Protein 2QZJ (pdb70)

Nearest PDB structures (foldseek):
  2qzj-assembly5_E  TM=1.001E+00  e=8.339E-21  Clostridioides difficile 630
  8fk2-assembly1_B  TM=9.672E-01  e=7.500E-11  Streptococcus mutans UA159
  3a0u-assembly1_A  TM=8.988E-01  e=3.858E-09  Thermotoga maritima
  5x5j-assembly1_A  TM=8.945E-01  e=8.484E-09  Acinetobacter baumannii
  1ys6-assembly1_A  TM=8.901E-01  e=2.272E-08  Mycobacterium tuberculosis

Solvent-accessible surface area: 31582 Å² total

Radius of gyration: 32.22 Å; Cα contacts (8 Å, |Δi|>4): 1248; chains: 6; bounding box: 90×72×78 Å

InterPro domains:
  IPR001789 Signal transduction response regulator, receiver domain [PF00072] (5-113)
  IPR001789 Signal transduction response regulator, receiver domain [PS50110] (4-117)
  IPR001789 Signal transduction response regulator, receiver domain [SM00448] (3-113)
  IPR001867 OmpR/PhoB-type DNA-binding domain [PF00486] (150-223)
  IPR001867 OmpR/PhoB-type DNA-binding domain [PS51755] (126-225)
  IPR001867 OmpR/PhoB-type DNA-binding domain [SM00862] (147-223)
  IPR001867 OmpR/PhoB-type DNA-binding domain [cd00383] (150-223)
  IPR011006 CheY-like superfamily [SSF52172] (3-160)
  IPR016032 Signal transduction response regulator, C-terminal effector [SSF46894] (136-224)
  IPR036388 Winged helix-like DNA-binding domain superfamily [G3DSA:1.10.10.10] (133-226)
  IPR039420 Transcriptional regulatory protein WalR-like [PTHR48111] (4-221)

Sequence (714 aa):
QTKILIIDGDKDNCQKLKGFLEEKGISIDLAYNCEEAIGKIFSNKYDLIFLEIILSDGDGWTLCKKIRNVTTCPIVYTYINEDQSILNALNSGGDDYLIKPLNLEILYAKVKAILRRNSQTKILIIDGDKDNCQKLKGFLEEKGISIDLAYNCEEAIGKIFSNKYDLIFLEIILSDGDGWTLCKKIRNVTTCPIVYTYINEDQSILNALNSGGDDYLIKPLNLEILYAKVKAILRRNSQTKILIIDGDKDNCQKLKGFLEEKGISIDLAYNCEEAIGKIFSNKYDLIFLEIILSDGDGWTLCKKIRNVTTCPIVYTYINEDQSILNALNSGGDDYLIKPLNLEILYAKVKAILRRNSQTKILIIDGDKDNCQKLKGFLEEKGISIDLAYNCEEAIGKIFSNKYDLIFLEIILSDGDGWTLCKKIRNVTTCPIVYTYINEDQSILNALNSGGDDYLIKPLNLEILYAKVKAILRRNSQTKILIIDGDKDNCQKLKGFLEEKGISIDLAYNCEEAIGKIFSNKYDLIFLEIILSDGDGWTLCKKIRNVTTCPIVYTYINEDQSILNALNSGGDDYLIKPLNLEILYAKVKAILRRNSQTKILIIDGDKDNCQKLKGFLEEKGISIDLAYNCEEAIGKIFSNKYDLIFLEIILSDGDGWTLCKKIRNVTTCPIVYTYINEDQSILNALNSGGDDYLIKPLNLEILYAKVKAILRRNS

Structure (mmCIF, N/CA/C/O backbone):
data_2QZJ
#
_entry.id   2QZJ
#
_cell.length_a   75.044
_cell.length_b   75.044
_cell.length_c   314.252
_cell.angle_alpha   90.00
_cell.angle_beta   90.00
_cell.angle_gamma   90.00
#
_symmetry.space_group_name_H-M   'P 41 21 2'
#
loop_
_entity.id
_entity.type
_entity.pdbx_description
1 polymer 'Two-component response regulator'
2 water water
#
loop_
_atom_site.group_PDB
_atom_site.id
_atom_site.type_symbol
_atom_site.label_atom_id
_atom_site.label_alt_id
_atom_site.label_comp_id
_atom_site.label_asym_id
_atom_site.label_entity_id
_atom_site.label_seq_id
_atom_site.pdbx_PDB_ins_code
_atom_site.Cartn_x
_atom_site.Cartn_y
_atom_site.Cartn_z
_atom_site.occupancy
_atom_site.B_iso_or_equiv
_atom_site.auth_seq_id
_atom_site.auth_comp_id
_atom_site.auth_asym_id
_atom_site.auth_atom_id
_atom_site.pdbx_PDB_model_num
ATOM 1 N N . GLN A 1 4 ? 29.070 32.141 62.723 1.00 26.18 4 GLN A N 1
ATOM 2 C CA . GLN A 1 4 ? 28.012 33.197 62.682 1.00 27.07 4 GLN A CA 1
ATOM 3 C C . GLN A 1 4 ? 26.622 32.587 62.712 1.00 27.06 4 GLN A C 1
ATOM 4 O O . GLN A 1 4 ? 26.321 31.676 61.939 1.00 27.25 4 GLN A O 1
ATOM 10 N N . THR A 1 5 ? 25.777 33.094 63.606 1.00 25.77 5 THR A N 1
ATOM 11 C CA . THR A 1 5 ? 24.415 32.600 63.725 1.00 24.41 5 THR A CA 1
ATOM 12 C C . THR A 1 5 ? 23.668 32.779 62.408 1.00 23.69 5 THR A C 1
ATOM 13 O O . THR A 1 5 ? 23.833 33.784 61.712 1.00 19.89 5 THR A O 1
ATOM 17 N N . LYS A 1 6 ? 22.858 31.784 62.063 1.00 23.82 6 LYS A N 1
ATOM 18 C CA . LYS A 1 6 ? 22.089 31.829 60.830 1.00 25.09 6 LYS A CA 1
ATOM 19 C C . LYS A 1 6 ? 20.625 31.543 61.142 1.00 24.47 6 LYS A C 1
ATOM 20 O O . LYS A 1 6 ? 20.296 30.511 61.715 1.00 25.49 6 LYS A O 1
ATOM 26 N N . ILE A 1 7 ? 19.743 32.465 60.780 1.00 23.54 7 ILE A N 1
ATOM 27 C CA . ILE A 1 7 ? 18.319 32.287 61.049 1.00 20.73 7 ILE A CA 1
ATOM 28 C C . ILE A 1 7 ? 17.493 32.354 59.773 1.00 18.59 7 ILE A C 1
ATOM 29 O O . ILE A 1 7 ? 17.800 33.123 58.873 1.00 17.75 7 ILE A O 1
ATOM 34 N N . LEU A 1 8 ? 16.455 31.530 59.695 1.00 16.54 8 LEU A N 1
ATOM 35 C CA . LEU A 1 8 ? 15.569 31.528 58.536 1.00 15.83 8 LEU A CA 1
ATOM 36 C C . LEU A 1 8 ? 14.219 32.097 58.956 1.00 15.03 8 LEU A C 1
ATOM 37 O O . LEU A 1 8 ? 13.698 31.747 60.015 1.00 13.15 8 LEU A O 1
ATOM 42 N N . ILE A 1 9 ? 13.660 32.974 58.127 1.00 14.28 9 ILE A N 1
ATOM 43 C CA . ILE A 1 9 ? 12.349 33.564 58.400 1.00 13.90 9 ILE A CA 1
ATOM 44 C C . ILE A 1 9 ? 11.349 33.159 57.314 1.00 14.15 9 ILE A C 1
ATOM 45 O O . ILE A 1 9 ? 11.537 33.456 56.140 1.00 12.56 9 ILE A O 1
ATOM 50 N N . ILE A 1 10 ? 10.290 32.467 57.711 1.00 15.22 10 ILE A N 1
ATOM 51 C CA . ILE A 1 10 ? 9.286 32.009 56.759 1.00 17.73 10 ILE A CA 1
ATOM 52 C C . ILE A 1 10 ? 7.990 32.800 56.925 1.00 18.08 10 ILE A C 1
ATOM 53 O O . ILE A 1 10 ? 7.216 32.545 57.836 1.00 16.12 10 ILE A O 1
ATOM 58 N N . ASP A 1 11 ? 7.762 33.752 56.026 1.00 19.92 11 ASP A N 1
ATOM 59 C CA . ASP A 1 11 ? 6.573 34.590 56.077 1.00 22.71 11 ASP A CA 1
ATOM 60 C C . ASP A 1 11 ? 6.237 35.103 54.686 1.00 24.44 11 ASP A C 1
ATOM 61 O O . ASP A 1 11 ? 7.127 35.379 53.885 1.00 25.49 11 ASP A O 1
ATOM 66 N N . GLY A 1 12 ? 4.946 35.228 54.405 1.00 25.78 12 GLY A N 1
ATOM 67 C CA . GLY A 1 12 ? 4.515 35.738 53.120 1.00 25.57 12 GLY A CA 1
ATOM 68 C C . GLY A 1 12 ? 4.575 37.249 53.180 1.00 26.84 12 GLY A C 1
ATOM 69 O O . GLY A 1 12 ? 4.776 37.910 52.161 1.00 27.95 12 GLY A O 1
ATOM 70 N N . ASP A 1 13 ? 4.398 37.798 54.379 1.00 27.51 13 ASP A N 1
ATOM 71 C CA . ASP A 1 13 ? 4.461 39.236 54.556 1.00 27.88 13 ASP A CA 1
ATOM 72 C C . ASP A 1 13 ? 5.912 39.635 54.369 1.00 28.75 13 ASP A C 1
ATOM 73 O O . ASP A 1 13 ? 6.750 39.384 55.240 1.00 28.62 13 ASP A O 1
ATOM 78 N N . LYS A 1 14 ? 6.207 40.257 53.231 1.00 28.79 14 LYS A N 1
ATOM 79 C CA . LYS A 1 14 ? 7.570 40.674 52.923 1.00 27.51 14 LYS A CA 1
ATOM 80 C C . LYS A 1 14 ? 7.992 41.899 53.722 1.00 27.06 14 LYS A C 1
ATOM 81 O O . LYS A 1 14 ? 9.179 42.130 53.916 1.00 24.93 14 LYS A O 1
ATOM 87 N N . ASP A 1 15 ? 7.026 42.684 54.189 1.00 28.67 15 ASP A N 1
ATOM 88 C CA . ASP A 1 15 ? 7.367 43.846 54.995 1.00 30.88 15 ASP A CA 1
ATOM 89 C C . ASP A 1 15 ? 7.942 43.343 56.310 1.00 30.69 15 ASP A C 1
ATOM 90 O O . ASP A 1 15 ? 8.950 43.860 56.793 1.00 30.69 15 ASP A O 1
ATOM 95 N N . ASN A 1 16 ? 7.298 42.326 56.879 1.00 29.87 16 ASN A N 1
ATOM 96 C CA . ASN A 1 16 ? 7.748 41.731 58.134 1.00 29.15 16 ASN A CA 1
ATOM 97 C C . ASN A 1 16 ? 9.126 41.114 57.887 1.00 28.27 16 ASN A C 1
ATOM 98 O O . ASN A 1 16 ? 10.084 41.390 58.606 1.00 26.77 16 ASN A O 1
ATOM 103 N N . CYS A 1 17 ? 9.218 40.283 56.855 1.00 27.86 17 CYS A N 1
ATOM 104 C CA . CYS A 1 17 ? 10.482 39.651 56.492 1.00 27.60 17 CYS A CA 1
ATOM 105 C C . CYS A 1 17 ? 11.596 40.683 56.398 1.00 27.23 17 CYS A C 1
ATOM 106 O O . CYS A 1 17 ? 12.714 40.448 56.844 1.00 24.90 17 CYS A O 1
ATOM 109 N N . GLN A 1 18 ? 11.273 41.828 55.810 1.00 28.65 18 GLN A N 1
ATOM 110 C CA . GLN A 1 18 ? 12.245 42.891 55.634 1.00 30.30 18 GLN A CA 1
ATOM 111 C C . GLN A 1 18 ? 12.642 43.585 56.936 1.00 31.37 18 GLN A C 1
ATOM 112 O O . GLN A 1 18 ? 13.836 43.764 57.207 1.00 30.35 18 GLN A O 1
ATOM 118 N N . LYS A 1 19 ? 11.662 43.976 57.747 1.00 31.27 19 LYS A N 1
ATOM 119 C CA . LYS A 1 19 ? 12.009 44.621 58.995 1.00 31.85 19 LYS A CA 1
ATOM 120 C C . LYS A 1 19 ? 12.758 43.602 59.849 1.00 32.29 19 LYS A C 1
ATOM 121 O O . LYS A 1 19 ? 13.843 43.884 60.369 1.00 33.58 19 LYS A O 1
ATOM 127 N N . LEU A 1 20 ? 12.195 42.402 59.956 1.00 31.14 20 LEU A N 1
ATOM 128 C CA . LEU A 1 20 ? 12.797 41.343 60.756 1.00 29.42 20 LEU A CA 1
ATOM 129 C C . LEU A 1 20 ? 14.235 41.046 60.350 1.00 28.48 20 LEU A C 1
ATOM 130 O O . LEU A 1 20 ? 15.106 40.889 61.197 1.00 27.82 20 LEU A O 1
ATOM 135 N N . LYS A 1 21 ? 14.474 40.962 59.049 1.00 28.52 21 LYS A N 1
ATOM 136 C CA . LYS A 1 21 ? 15.803 40.680 58.531 1.00 28.83 21 LYS A CA 1
ATOM 137 C C . LYS A 1 21 ? 16.768 41.795 58.924 1.00 30.28 21 LYS A C 1
ATOM 138 O O . LYS A 1 21 ? 17.776 41.547 59.594 1.00 31.31 21 LYS A O 1
ATOM 144 N N . GLY A 1 22 ? 16.444 43.023 58.520 1.00 29.58 22 GLY A N 1
ATOM 145 C CA . GLY A 1 22 ? 17.289 44.165 58.826 1.00 27.79 22 GLY A CA 1
ATOM 146 C C . GLY A 1 22 ? 17.656 44.303 60.292 1.00 27.46 22 GLY A C 1
ATOM 147 O O . GLY A 1 22 ? 18.815 44.571 60.629 1.00 27.51 22 GLY A O 1
ATOM 148 N N . PHE A 1 23 ? 16.674 44.121 61.168 1.00 25.42 23 PHE A N 1
ATOM 149 C CA . PHE A 1 23 ? 16.906 44.230 62.603 1.00 24.17 23 PHE A CA 1
ATOM 150 C C . PHE A 1 23 ? 17.866 43.180 63.178 1.00 24.20 23 PHE A C 1
ATOM 151 O O . PHE A 1 23 ? 18.766 43.519 63.948 1.00 22.58 23 PHE A O 1
ATOM 159 N N . LEU A 1 24 ? 17.670 41.910 62.819 1.00 24.61 24 LEU A N 1
ATOM 160 C CA . LEU A 1 24 ? 18.537 40.834 63.313 1.00 23.50 24 LEU A CA 1
ATOM 161 C C . LEU A 1 24 ? 19.876 40.885 62.584 1.00 23.60 24 LEU A C 1
ATOM 162 O O . LEU A 1 24 ? 20.903 40.417 63.093 1.00 19.87 24 LEU A O 1
ATOM 167 N N . GLU A 1 25 ? 19.855 41.456 61.383 1.00 24.21 25 GLU A N 1
ATOM 168 C CA . GLU A 1 25 ? 21.069 41.584 60.595 1.00 27.19 25 GLU A CA 1
ATOM 169 C C . GLU A 1 25 ? 21.956 42.579 61.349 1.00 27.34 25 GLU A C 1
ATOM 170 O O . GLU A 1 25 ? 23.182 42.475 61.342 1.00 27.05 25 GLU A O 1
ATOM 176 N N . GLU A 1 26 ? 21.315 43.527 62.025 1.00 27.03 26 GLU A N 1
ATOM 177 C CA . GLU A 1 26 ? 22.025 44.529 62.802 1.00 27.20 26 GLU A CA 1
ATOM 178 C C . GLU A 1 26 ? 22.577 43.937 64.101 1.00 25.69 26 GLU A C 1
ATOM 179 O O . GLU A 1 26 ? 23.413 44.543 64.751 1.00 25.28 26 GLU A O 1
ATOM 185 N N . LYS A 1 27 ? 22.114 42.755 64.484 1.00 25.15 27 LYS A N 1
ATOM 186 C CA . LYS A 1 27 ? 22.607 42.132 65.709 1.00 24.43 27 LYS A CA 1
ATOM 187 C C . LYS A 1 27 ? 23.725 41.123 65.395 1.00 23.20 27 LYS A C 1
ATOM 188 O O . LYS A 1 27 ? 24.184 40.391 66.271 1.00 20.90 27 LYS A O 1
ATOM 194 N N . GLY A 1 28 ? 24.151 41.085 64.136 1.00 22.37 28 GLY A N 1
ATOM 195 C CA . GLY A 1 28 ? 25.232 40.197 63.749 1.00 22.58 28 GLY A CA 1
ATOM 196 C C . GLY A 1 28 ? 24.817 38.873 63.149 1.00 23.37 28 GLY A C 1
ATOM 197 O O . GLY A 1 28 ? 25.668 38.055 62.775 1.00 22.65 28 GLY A O 1
ATOM 198 N N . ILE A 1 29 ? 23.507 38.673 63.048 1.00 22.66 29 ILE A N 1
ATOM 199 C CA . ILE A 1 29 ? 22.940 37.450 62.509 1.00 20.00 29 ILE A CA 1
ATOM 200 C C . ILE A 1 29 ? 22.736 37.489 60.996 1.00 21.18 29 ILE A C 1
ATOM 201 O O . ILE A 1 29 ? 22.226 38.469 60.456 1.00 20.07 29 ILE A O 1
ATOM 206 N N . SER A 1 30 ? 23.137 36.406 60.326 1.00 22.33 30 SER A N 1
ATOM 207 C CA . SER A 1 30 ? 22.975 36.245 58.879 1.00 21.65 30 SER A CA 1
ATOM 208 C C . SER A 1 30 ? 21.551 35.718 58.688 1.00 21.52 30 SER A C 1
ATOM 209 O O . SER A 1 30 ? 21.175 34.707 59.284 1.00 19.94 30 SER A O 1
ATOM 212 N N . ILE A 1 31 ? 20.761 36.387 57.856 1.00 21.82 31 ILE A N 1
ATOM 213 C CA . ILE A 1 31 ? 19.361 36.000 57.673 1.00 23.02 31 ILE A CA 1
ATOM 214 C C . ILE A 1 31 ? 18.905 35.577 56.285 1.00 24.20 31 ILE A C 1
ATOM 215 O O . ILE A 1 31 ? 19.107 36.306 55.321 1.00 24.86 31 ILE A O 1
ATOM 220 N N . ASP A 1 32 ? 18.255 34.419 56.199 1.00 24.86 32 ASP A N 1
ATOM 221 C CA . ASP A 1 32 ? 17.708 33.913 54.936 1.00 25.91 32 ASP A CA 1
ATOM 222 C C . ASP A 1 32 ? 16.196 34.107 54.988 1.00 25.55 32 ASP A C 1
ATOM 223 O O . ASP A 1 32 ? 15.606 34.080 56.065 1.00 24.69 32 ASP A O 1
ATOM 228 N N . LEU A 1 33 ? 15.568 34.299 53.831 1.00 26.48 33 LEU A N 1
ATOM 229 C CA . LEU A 1 33 ? 14.114 34.479 53.772 1.00 26.92 33 LEU A CA 1
ATOM 230 C C . LEU A 1 33 ? 13.428 33.356 52.995 1.00 26.35 33 LEU A C 1
ATOM 231 O O . LEU A 1 33 ? 14.084 32.504 52.403 1.00 28.45 33 LEU A O 1
ATOM 236 N N . ALA A 1 34 ? 12.102 33.364 53.019 1.00 24.47 34 ALA A N 1
ATOM 237 C CA . ALA A 1 34 ? 11.284 32.363 52.346 1.00 23.83 34 ALA A CA 1
ATOM 238 C C . ALA A 1 34 ? 9.846 32.863 52.459 1.00 24.58 34 ALA A C 1
ATOM 239 O O . ALA A 1 34 ? 9.363 33.169 53.549 1.00 25.65 34 ALA A O 1
ATOM 241 N N . TYR A 1 35 ? 9.161 32.948 51.330 1.00 24.33 35 TYR A N 1
ATOM 242 C CA . TYR A 1 35 ? 7.805 33.468 51.304 1.00 24.09 35 TYR A CA 1
ATOM 243 C C . TYR A 1 35 ? 6.707 32.416 51.375 1.00 22.87 35 TYR A C 1
ATOM 244 O O . TYR A 1 35 ? 5.516 32.745 51.460 1.00 20.23 35 TYR A O 1
ATOM 253 N N . ASN A 1 36 ? 7.111 31.151 51.372 1.00 21.62 36 ASN A N 1
ATOM 254 C CA . ASN A 1 36 ? 6.157 30.056 51.413 1.00 21.64 36 ASN A CA 1
ATOM 255 C C . ASN A 1 36 ? 6.849 28.739 51.729 1.00 23.05 36 ASN A C 1
ATOM 256 O O . ASN A 1 36 ? 8.081 28.630 51.663 1.00 20.93 36 ASN A O 1
ATOM 261 N N . CYS A 1 37 ? 6.042 27.738 52.062 1.00 23.05 37 CYS A N 1
ATOM 262 C CA . CYS A 1 37 ? 6.554 26.420 52.391 1.00 24.41 37 CYS A CA 1
ATOM 263 C C . CYS A 1 37 ? 7.588 25.944 51.392 1.00 26.33 37 CYS A C 1
ATOM 264 O O . CYS A 1 37 ? 8.730 25.672 51.751 1.00 25.85 37 CYS A O 1
ATOM 267 N N . GLU A 1 38 ? 7.168 25.833 50.136 1.00 28.28 38 GLU A N 1
ATOM 268 C CA . GLU A 1 38 ? 8.045 25.370 49.074 1.00 29.89 38 GLU A CA 1
ATOM 269 C C . GLU A 1 38 ? 9.408 26.045 49.127 1.00 29.46 38 GLU A C 1
ATOM 270 O O . GLU A 1 38 ? 10.435 25.367 49.141 1.00 28.77 38 GLU A O 1
ATOM 276 N N . GLU A 1 39 ? 9.411 27.377 49.149 1.00 29.25 39 GLU A N 1
ATOM 277 C CA . GLU A 1 39 ? 10.648 28.152 49.222 1.00 29.13 39 GLU A CA 1
ATOM 278 C C . GLU A 1 39 ? 11.405 27.819 50.497 1.00 28.55 39 GLU A C 1
ATOM 279 O O . GLU A 1 39 ? 12.634 27.831 50.526 1.00 28.99 39 GLU A O 1
ATOM 285 N N . ALA A 1 40 ? 10.651 27.532 51.552 1.00 27.33 40 ALA A N 1
ATOM 286 C CA . ALA A 1 40 ? 11.216 27.206 52.848 1.00 24.79 40 ALA A CA 1
ATOM 287 C C . ALA A 1 40 ? 11.945 25.872 52.842 1.00 23.58 40 ALA A C 1
ATOM 288 O O . ALA A 1 40 ? 13.072 25.785 53.323 1.00 24.60 40 ALA A O 1
ATOM 290 N N . ILE A 1 41 ? 11.305 24.837 52.303 1.00 22.58 41 ILE A N 1
ATOM 291 C CA . ILE A 1 41 ? 11.909 23.503 52.251 1.00 22.88 41 ILE A CA 1
ATOM 292 C C . ILE A 1 41 ? 13.231 23.538 51.498 1.00 22.69 41 ILE A C 1
ATOM 293 O O . ILE A 1 41 ? 14.153 22.780 51.807 1.00 21.25 41 ILE A O 1
ATOM 298 N N . GLY A 1 42 ? 13.311 24.409 50.495 1.00 21.35 42 GLY A N 1
ATOM 299 C CA . GLY A 1 42 ? 14.532 24.519 49.731 1.00 19.35 42 GLY A CA 1
ATOM 300 C C . GLY A 1 42 ? 15.649 24.996 50.634 1.00 19.52 42 GLY A C 1
ATOM 301 O O . GLY A 1 42 ? 16.708 24.383 50.701 1.00 18.75 42 GLY A O 1
ATOM 302 N N . LYS A 1 43 ? 15.395 26.098 51.329 1.00 19.30 43 LYS A N 1
ATOM 303 C CA . LYS A 1 43 ? 16.354 26.694 52.242 1.00 20.84 43 LYS A CA 1
ATOM 304 C C . LYS A 1 43 ? 16.786 25.696 53.307 1.00 22.25 43 LYS A C 1
ATOM 305 O O . LYS A 1 43 ? 17.951 25.667 53.721 1.00 19.49 43 LYS A O 1
ATOM 311 N N . ILE A 1 44 ? 15.819 24.893 53.748 1.00 23.42 44 ILE A N 1
ATOM 312 C CA . ILE A 1 44 ? 16.023 23.875 54.773 1.00 24.64 44 ILE A CA 1
ATOM 313 C C . ILE A 1 44 ? 16.918 22.734 54.271 1.00 24.97 44 ILE A C 1
ATOM 314 O O . ILE A 1 44 ? 17.767 22.226 54.996 1.00 22.84 44 ILE A O 1
ATOM 319 N N . PHE A 1 45 ? 16.719 22.340 53.022 1.00 26.57 45 PHE A N 1
ATOM 320 C CA . PHE A 1 45 ? 17.514 21.291 52.407 1.00 28.56 45 PHE A CA 1
ATOM 321 C C . PHE A 1 45 ? 18.924 21.802 52.131 1.00 29.98 45 PHE A C 1
ATOM 322 O O . PHE A 1 45 ? 19.891 21.034 52.126 1.00 30.55 45 PHE A O 1
ATOM 330 N N . SER A 1 46 ? 19.028 23.107 51.910 1.00 30.63 46 SER A N 1
ATOM 331 C CA . SER A 1 46 ? 20.289 23.746 51.561 1.00 31.49 46 SER A CA 1
ATOM 332 C C . SER A 1 46 ? 21.127 24.366 52.670 1.00 31.35 46 SER A C 1
ATOM 333 O O . SER A 1 46 ? 22.302 24.636 52.454 1.00 32.15 46 SER A O 1
ATOM 336 N N . ASN A 1 47 ? 20.551 24.609 53.843 1.00 30.96 47 ASN A N 1
ATOM 337 C CA . ASN A 1 47 ? 21.315 25.242 54.919 1.00 27.95 47 ASN A CA 1
ATOM 338 C C . ASN A 1 47 ? 21.006 24.720 56.306 1.00 27.31 47 ASN A C 1
ATOM 339 O O . ASN A 1 47 ? 20.028 24.011 56.520 1.00 27.41 47 ASN A O 1
ATOM 344 N N . LYS A 1 48 ? 21.863 25.069 57.251 1.00 27.38 48 LYS A N 1
ATOM 345 C CA . LYS A 1 48 ? 21.655 24.681 58.635 1.00 27.90 48 LYS A CA 1
ATOM 346 C C . LYS A 1 48 ? 21.377 25.984 59.359 1.00 28.18 48 LYS A C 1
ATOM 347 O O . LYS A 1 48 ? 22.089 26.974 59.177 1.00 28.07 48 LYS A O 1
ATOM 353 N N . TYR A 1 49 ? 20.315 25.997 60.151 1.00 27.07 49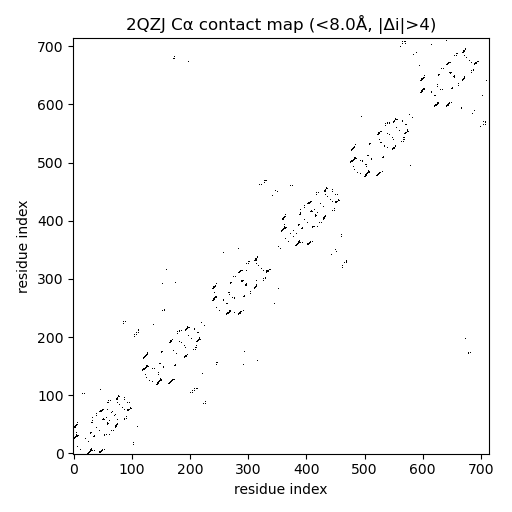 TYR A N 1
ATOM 354 C CA . TYR A 1 49 ? 19.948 27.197 60.873 1.00 25.24 49 TYR A CA 1
ATOM 355 C C . TYR A 1 49 ? 20.017 27.001 62.374 1.00 24.98 49 TYR A C 1
ATOM 356 O O . TYR A 1 49 ? 19.945 25.878 62.874 1.00 24.00 49 TYR A O 1
ATOM 365 N N . ASP A 1 50 ? 20.162 28.109 63.090 1.00 24.08 50 ASP A N 1
ATOM 366 C CA . ASP A 1 50 ? 20.228 28.069 64.534 1.00 22.53 50 ASP A CA 1
ATOM 367 C C . ASP A 1 50 ? 18.833 28.265 65.071 1.00 23.38 50 ASP A C 1
ATOM 368 O O . ASP A 1 50 ? 18.488 27.763 66.143 1.00 23.42 50 ASP A O 1
ATOM 373 N N . LEU A 1 51 ? 18.024 28.983 64.300 1.00 22.16 51 LEU A N 1
ATOM 374 C CA . LEU A 1 51 ? 16.661 29.262 64.706 1.00 20.39 51 LEU A CA 1
ATOM 375 C C . LEU A 1 51 ? 15.825 29.550 63.463 1.00 18.50 51 LEU A C 1
ATOM 376 O O . LEU A 1 51 ? 16.331 30.092 62.483 1.00 17.62 51 LEU A O 1
ATOM 381 N N . ILE A 1 52 ? 14.556 29.154 63.503 1.00 15.60 52 ILE A N 1
ATOM 382 C CA . ILE A 1 52 ? 13.636 29.366 62.397 1.00 13.70 52 ILE A CA 1
ATOM 383 C C . ILE A 1 52 ? 12.364 30.045 62.887 1.00 14.23 52 ILE A C 1
ATOM 384 O O . ILE A 1 52 ? 11.743 29.586 63.837 1.00 12.41 52 ILE A O 1
ATOM 389 N N . PHE A 1 53 ? 12.004 31.158 62.252 1.00 15.54 53 PHE A N 1
ATOM 390 C CA . PHE A 1 53 ? 10.772 31.877 62.564 1.00 15.03 53 PHE A CA 1
ATOM 391 C C . PHE A 1 53 ? 9.801 31.397 61.489 1.00 14.83 53 PHE A C 1
ATOM 392 O O . PHE A 1 53 ? 10.136 31.374 60.306 1.00 13.22 53 PHE A O 1
ATOM 400 N N . LEU A 1 54 ? 8.605 31.004 61.913 1.00 15.73 54 LEU A N 1
ATOM 401 C CA . LEU A 1 54 ? 7.591 30.455 61.020 1.00 15.79 54 LEU A CA 1
ATOM 402 C C . LEU A 1 54 ? 6.190 31.014 61.252 1.00 15.87 54 LEU A C 1
ATOM 403 O O . LEU A 1 54 ? 5.679 30.984 62.367 1.00 15.09 54 LEU A O 1
ATOM 408 N N . GLU A 1 55 ? 5.573 31.526 60.192 1.00 17.62 55 GLU A N 1
ATOM 409 C CA . GLU A 1 55 ? 4.215 32.057 60.278 1.00 19.92 55 GLU A CA 1
ATOM 410 C C . GLU A 1 55 ? 3.266 30.865 60.148 1.00 20.12 55 GLU A C 1
ATOM 411 O O . GLU A 1 55 ? 3.655 29.820 59.646 1.00 19.02 55 GLU A O 1
ATOM 417 N N . ILE A 1 56 ? 2.034 31.008 60.622 1.00 21.15 56 ILE A N 1
ATOM 418 C CA . ILE A 1 56 ? 1.070 29.914 60.553 1.00 22.58 56 ILE A CA 1
ATOM 419 C C . ILE A 1 56 ? 0.393 29.773 59.193 1.00 22.55 56 ILE A C 1
ATOM 420 O O . ILE A 1 56 ? 0.232 28.670 58.683 1.00 20.86 56 ILE A O 1
ATOM 425 N N . ILE A 1 57 ? -0.006 30.891 58.609 1.00 23.79 57 ILE A N 1
ATOM 426 C CA . ILE A 1 57 ? -0.667 30.851 57.319 1.00 23.63 57 ILE A CA 1
ATOM 427 C C . ILE A 1 57 ? 0.287 31.245 56.212 1.00 23.17 57 ILE A C 1
ATOM 428 O O . ILE A 1 57 ? 0.926 32.289 56.267 1.00 21.72 57 ILE A O 1
ATOM 433 N N . LEU A 1 58 ? 0.375 30.378 55.211 1.00 23.54 58 LEU A N 1
ATOM 434 C CA . LEU A 1 58 ? 1.237 30.571 54.054 1.00 24.34 58 LEU A CA 1
ATOM 435 C C . LEU A 1 58 ? 0.424 30.348 52.780 1.00 26.04 58 LEU A C 1
ATOM 436 O O . LEU A 1 58 ? -0.534 29.578 52.774 1.00 26.05 58 LEU A O 1
ATOM 441 N N . SER A 1 59 ? 0.810 31.015 51.702 1.00 27.45 59 SER A N 1
ATOM 442 C CA . SER A 1 59 ? 0.093 30.882 50.443 1.00 29.33 59 SER A CA 1
ATOM 443 C C . SER A 1 59 ? 0.008 29.445 49.905 1.00 30.18 59 SER A C 1
ATOM 444 O O . SER A 1 59 ? -0.866 29.139 49.094 1.00 30.02 59 SER A O 1
ATOM 447 N N . ASP A 1 60 ? 0.892 28.560 50.353 1.00 30.43 60 ASP A N 1
ATOM 448 C CA . ASP A 1 60 ? 0.864 27.192 49.847 1.00 31.24 60 ASP A CA 1
ATOM 449 C C . ASP A 1 60 ? 0.829 26.103 50.910 1.00 31.83 60 ASP A C 1
ATOM 450 O O . ASP A 1 60 ? 1.246 24.976 50.656 1.00 33.80 60 ASP A O 1
ATOM 455 N N . GLY A 1 61 ? 0.325 26.429 52.093 1.00 31.10 61 GLY A N 1
ATOM 456 C CA . GLY A 1 61 ? 0.252 25.450 53.163 1.00 29.91 61 GLY A CA 1
ATOM 457 C C . GLY A 1 61 ? 0.201 26.181 54.484 1.00 30.30 61 GLY A C 1
ATOM 458 O O . GLY A 1 61 ? 0.178 27.406 54.495 1.00 32.44 61 GLY A O 1
ATOM 459 N N . ASP A 1 62 ? 0.174 25.452 55.594 1.00 29.57 62 ASP A N 1
ATOM 460 C CA . ASP A 1 62 ? 0.134 26.081 56.912 1.00 28.42 62 ASP A CA 1
ATOM 461 C C . ASP A 1 62 ? 1.443 25.847 57.667 1.00 28.47 62 ASP A C 1
ATOM 462 O O . ASP A 1 62 ? 2.257 25.014 57.279 1.00 28.89 62 ASP A O 1
ATOM 467 N N . GLY A 1 63 ? 1.626 26.574 58.760 1.00 27.61 63 GLY A N 1
ATOM 468 C CA . GLY A 1 63 ? 2.838 26.443 59.547 1.00 26.94 63 GLY A CA 1
ATOM 469 C C . GLY A 1 63 ? 2.912 25.190 60.389 1.00 26.10 63 GLY A C 1
ATOM 470 O O . GLY A 1 63 ? 4.011 24.749 60.749 1.00 24.87 63 GLY A O 1
ATOM 471 N N . TRP A 1 64 ? 1.752 24.619 60.710 1.00 25.54 64 TRP A N 1
ATOM 472 C CA . TRP A 1 64 ? 1.714 23.406 61.518 1.00 25.67 64 TRP A CA 1
ATOM 473 C C . TRP A 1 64 ? 2.267 22.237 60.713 1.00 24.23 64 TRP A C 1
ATOM 474 O O . TRP A 1 64 ? 3.067 21.439 61.204 1.00 22.96 64 TRP A O 1
ATOM 485 N N . THR A 1 65 ? 1.822 22.142 59.468 1.00 24.05 65 THR A N 1
ATOM 486 C CA . THR A 1 65 ? 2.271 21.076 58.590 1.00 22.96 65 THR A CA 1
ATOM 487 C C . THR A 1 65 ? 3.743 21.261 58.240 1.00 20.39 65 THR A C 1
ATOM 488 O O . THR A 1 65 ? 4.525 20.320 58.335 1.00 18.48 65 THR A O 1
ATOM 492 N N . LEU A 1 66 ? 4.109 22.478 57.846 1.00 18.94 66 LEU A N 1
ATOM 493 C CA . LEU A 1 66 ? 5.487 22.795 57.488 1.00 18.03 66 LEU A CA 1
ATOM 494 C C . LEU A 1 66 ? 6.421 22.531 58.657 1.00 17.60 66 LEU A C 1
ATOM 495 O O . LEU A 1 66 ? 7.577 22.155 58.469 1.00 17.73 66 LEU A O 1
ATOM 500 N N . CYS A 1 67 ? 5.923 22.743 59.866 1.00 16.87 67 CYS A N 1
ATOM 501 C CA . CYS A 1 67 ? 6.733 22.512 61.040 1.00 14.40 67 CYS A CA 1
ATOM 502 C C . CYS A 1 67 ? 7.099 21.033 61.027 1.00 15.13 67 CYS A C 1
ATOM 503 O O . CYS A 1 67 ? 8.270 20.672 60.961 1.00 13.27 67 CYS A O 1
ATOM 506 N N . LYS A 1 68 ? 6.082 20.180 61.070 1.00 15.61 68 LYS A N 1
ATOM 507 C CA . LYS A 1 68 ? 6.297 18.740 61.058 1.00 15.28 68 LYS A CA 1
ATOM 508 C C . LYS A 1 68 ? 7.304 18.334 59.976 1.00 15.48 68 LYS A C 1
ATOM 509 O O . LYS A 1 68 ? 8.215 17.541 60.218 1.00 13.67 68 LYS A O 1
ATOM 515 N N . LYS A 1 69 ? 7.145 18.894 58.784 1.00 16.72 69 LYS A N 1
ATOM 516 C CA . LYS A 1 69 ? 8.034 18.579 57.676 1.00 17.91 69 LYS A CA 1
ATOM 517 C C . LYS A 1 69 ? 9.481 19.021 57.946 1.00 17.83 69 LYS A C 1
ATOM 518 O O . LYS A 1 69 ? 10.417 18.294 57.645 1.00 17.31 69 LYS A O 1
ATOM 524 N N . ILE A 1 70 ? 9.659 20.213 58.512 1.00 19.43 70 ILE A N 1
ATOM 525 C CA . ILE A 1 70 ? 10.993 20.736 58.818 1.00 18.90 70 ILE A CA 1
ATOM 526 C C . ILE A 1 70 ? 11.694 19.808 59.794 1.00 19.36 70 ILE A C 1
ATOM 527 O O . ILE A 1 70 ? 12.901 19.574 59.691 1.00 18.97 70 ILE A O 1
ATOM 532 N N . ARG A 1 71 ? 10.923 19.282 60.740 1.00 18.68 71 ARG A N 1
ATOM 533 C CA . ARG A 1 71 ? 11.445 18.366 61.737 1.00 18.29 71 ARG A CA 1
ATOM 534 C C . ARG A 1 71 ? 11.984 17.064 61.130 1.00 21.14 71 ARG A C 1
ATOM 535 O O . ARG A 1 71 ? 12.763 16.353 61.758 1.00 22.84 71 ARG A O 1
ATOM 543 N N . ASN A 1 72 ? 11.567 16.756 59.906 1.00 22.02 72 ASN A N 1
ATOM 544 C CA . ASN A 1 72 ? 12.042 15.575 59.205 1.00 20.72 72 ASN A CA 1
ATOM 545 C C . ASN A 1 72 ? 13.484 15.831 58.788 1.00 21.17 72 ASN A C 1
ATOM 546 O O . ASN A 1 72 ? 14.209 14.913 58.424 1.00 21.56 72 ASN A O 1
ATOM 551 N N . VAL A 1 73 ? 13.904 17.087 58.841 1.00 20.21 73 VAL A N 1
ATOM 552 C CA . VAL A 1 73 ? 15.253 17.428 58.423 1.00 18.88 73 VAL A CA 1
ATOM 553 C C . VAL A 1 73 ? 16.098 18.018 59.538 1.00 19.36 73 VAL A C 1
ATOM 554 O O . VAL A 1 73 ? 17.290 17.737 59.638 1.00 19.05 73 VAL A O 1
ATOM 558 N N . THR A 1 74 ? 15.479 18.820 60.392 1.00 20.51 74 THR A N 1
ATOM 559 C CA . THR A 1 74 ? 16.215 19.457 61.474 1.00 20.71 74 THR A CA 1
ATOM 560 C C . THR A 1 74 ? 15.407 19.644 62.751 1.00 20.26 74 THR A C 1
ATOM 561 O O . THR A 1 74 ? 14.193 19.836 62.708 1.00 19.90 74 THR A O 1
ATOM 565 N N . THR A 1 75 ? 16.085 19.574 63.891 1.00 19.96 75 THR A N 1
ATOM 566 C CA . THR A 1 75 ? 15.415 19.774 65.174 1.00 19.74 75 THR A CA 1
ATOM 567 C C . THR A 1 75 ? 15.723 21.186 65.660 1.00 19.40 75 THR A C 1
ATOM 568 O O . THR A 1 75 ? 15.506 21.513 66.817 1.00 20.51 75 THR A O 1
ATOM 572 N N . CYS A 1 76 ? 16.246 22.007 64.757 1.00 18.91 76 CYS A N 1
ATOM 573 C CA . CYS A 1 76 ? 16.586 23.400 65.035 1.00 19.04 76 CYS A CA 1
ATOM 574 C C . CYS A 1 76 ? 15.388 24.128 65.670 1.00 19.49 76 CYS A C 1
ATOM 575 O O . CYS A 1 76 ? 14.247 23.905 65.266 1.00 21.39 76 CYS A O 1
ATOM 578 N N . PRO A 1 77 ? 15.629 25.004 66.671 1.00 17.62 77 PRO A N 1
ATOM 579 C CA . PRO A 1 77 ? 14.512 25.714 67.307 1.00 16.04 77 PRO A CA 1
ATOM 580 C C . PRO A 1 77 ? 13.593 26.421 66.317 1.00 15.68 77 PRO A C 1
ATOM 581 O O . PRO A 1 77 ? 14.051 27.060 65.370 1.00 15.76 77 PRO A O 1
ATOM 585 N N . ILE A 1 78 ? 12.290 26.293 66.537 1.00 13.37 78 ILE A N 1
ATOM 586 C CA . ILE A 1 78 ? 11.314 26.915 65.662 1.00 11.54 78 ILE A CA 1
ATOM 587 C C . ILE A 1 78 ? 10.394 27.824 66.464 1.00 12.63 78 ILE A C 1
ATOM 588 O O . ILE A 1 78 ? 9.831 27.425 67.490 1.00 10.03 78 ILE A O 1
ATOM 593 N N . VAL A 1 79 ? 10.256 29.054 65.988 1.00 12.58 79 VAL A N 1
ATOM 594 C CA . VAL A 1 79 ? 9.409 30.053 66.632 1.00 14.03 79 VAL A CA 1
ATOM 595 C C . VAL A 1 79 ? 8.357 30.631 65.670 1.00 14.27 79 VAL A C 1
ATOM 596 O O . VAL A 1 79 ? 8.702 31.294 64.692 1.00 12.86 79 VAL A O 1
ATOM 600 N N . TYR A 1 80 ? 7.086 30.375 65.974 1.00 13.92 80 TYR A N 1
ATOM 601 C CA . TYR A 1 80 ? 5.953 30.859 65.183 1.00 14.90 80 TYR A CA 1
ATOM 602 C C . TYR A 1 80 ? 5.670 32.356 65.354 1.00 14.81 80 TYR A C 1
ATOM 603 O O . TYR A 1 80 ? 5.768 32.901 66.454 1.00 12.40 80 TYR A O 1
ATOM 620 N N . THR A 1 82 ? 2.662 35.163 64.313 1.00 17.08 82 THR A N 1
ATOM 621 C CA . THR A 1 82 ? 1.305 35.172 63.798 1.00 18.27 82 THR A CA 1
ATOM 622 C C . THR A 1 82 ? 0.342 36.067 64.558 1.00 18.59 82 THR A C 1
ATOM 623 O O . THR A 1 82 ? 0.505 36.325 65.750 1.00 18.16 82 THR A O 1
ATOM 627 N N . TYR A 1 83 ? -0.669 36.550 63.857 1.00 19.52 83 TYR A N 1
ATOM 628 C CA . TYR A 1 83 ? -1.676 37.368 64.507 1.00 21.40 83 TYR A CA 1
ATOM 629 C C . TYR A 1 83 ? -2.670 36.477 65.245 1.00 20.90 83 TYR A C 1
ATOM 630 O O . TYR A 1 83 ? -3.417 36.950 66.092 1.00 21.47 83 TYR A O 1
ATOM 639 N N . ILE A 1 84 ? -2.683 35.190 64.918 1.00 21.25 84 ILE A N 1
ATOM 640 C CA . ILE A 1 84 ? -3.610 34.265 65.555 1.00 22.80 84 ILE A CA 1
ATOM 641 C C . ILE A 1 84 ? -3.249 33.992 67.010 1.00 24.84 84 ILE A C 1
ATOM 642 O O . ILE A 1 84 ? -2.256 33.322 67.303 1.00 26.29 84 ILE A O 1
ATOM 647 N N . ASN A 1 85 ? -4.068 34.495 67.926 1.00 24.41 85 ASN A N 1
ATOM 648 C CA . ASN A 1 85 ? -3.805 34.289 69.333 1.00 24.44 85 ASN A CA 1
ATOM 649 C C . ASN A 1 85 ? -4.917 33.473 69.990 1.00 24.87 85 ASN A C 1
ATOM 650 O O . ASN A 1 85 ? -5.791 34.031 70.634 1.00 25.54 85 ASN A O 1
ATOM 655 N N . GLU A 1 86 ? -4.872 32.153 69.829 1.00 25.07 86 GLU A N 1
ATOM 656 C CA . GLU A 1 86 ? -5.879 31.257 70.392 1.00 27.51 86 GLU A CA 1
ATOM 657 C C . GLU A 1 86 ? -5.192 30.036 71.018 1.00 26.98 86 GLU A C 1
ATOM 658 O O . GLU A 1 86 ? -4.227 29.519 70.472 1.00 26.31 86 GLU A O 1
ATOM 664 N N . ASP A 1 87 ? -5.700 29.559 72.147 1.00 26.81 87 ASP A N 1
ATOM 665 C CA . ASP A 1 87 ? -5.101 28.409 72.814 1.00 26.77 87 ASP A CA 1
ATOM 666 C C . ASP A 1 87 ? -4.915 27.178 71.946 1.00 25.72 87 ASP A C 1
ATOM 667 O O . ASP A 1 87 ? -3.883 26.515 72.020 1.00 25.59 87 ASP A O 1
ATOM 672 N N . GLN A 1 88 ? -5.905 26.871 71.121 1.00 25.61 88 GLN A N 1
ATOM 673 C CA . GLN A 1 88 ? -5.816 25.692 70.274 1.00 24.93 88 GLN A CA 1
ATOM 674 C C . GLN A 1 88 ? -4.746 25.792 69.210 1.00 22.80 88 GLN A C 1
ATOM 675 O O . GLN A 1 88 ? -4.084 24.812 68.895 1.00 21.14 88 GLN A O 1
ATOM 681 N N . SER A 1 89 ? -4.573 26.981 68.655 1.00 20.73 89 SER A N 1
ATOM 682 C CA . SER A 1 89 ? -3.550 27.180 67.653 1.00 19.22 89 SER A CA 1
ATOM 683 C C . SER A 1 89 ? -2.152 27.015 68.258 1.00 19.82 89 SER A C 1
ATOM 684 O O . SER A 1 89 ? -1.271 26.426 67.635 1.00 19.70 89 SER A O 1
ATOM 687 N N . ILE A 1 90 ? -1.956 27.531 69.472 1.00 18.61 90 ILE A N 1
ATOM 688 C CA . ILE A 1 90 ? -0.664 27.458 70.145 1.00 16.98 90 ILE A CA 1
ATOM 689 C C . ILE A 1 90 ? -0.302 26.034 70.584 1.00 17.42 90 ILE A C 1
ATOM 690 O O . ILE A 1 90 ? 0.829 25.583 70.375 1.00 13.51 90 ILE A O 1
ATOM 695 N N . LEU A 1 91 ? -1.253 25.336 71.201 1.00 17.54 91 LEU A N 1
ATOM 696 C CA . LEU A 1 91 ? -1.010 23.972 71.652 1.00 18.23 91 LEU A CA 1
ATOM 697 C C . LEU A 1 91 ? -0.604 23.144 70.440 1.00 19.58 91 LEU A C 1
ATOM 698 O O . LEU A 1 91 ? 0.250 22.258 70.528 1.00 20.68 91 LEU A O 1
ATOM 703 N N . ASN A 1 92 ? -1.203 23.458 69.299 1.00 19.90 92 ASN A N 1
ATOM 704 C CA . ASN A 1 92 ? -0.923 22.731 68.071 1.00 19.46 92 ASN A CA 1
ATOM 705 C C . ASN A 1 92 ? 0.472 23.045 67.546 1.00 19.04 92 ASN A C 1
ATOM 706 O O . ASN A 1 92 ? 1.231 22.147 67.196 1.00 17.87 92 ASN A O 1
ATOM 711 N N . ALA A 1 93 ? 0.800 24.330 67.491 1.00 19.29 93 ALA A N 1
ATOM 712 C CA . ALA A 1 93 ? 2.102 24.778 67.024 1.00 19.29 93 ALA A CA 1
ATOM 713 C C . ALA A 1 93 ? 3.226 24.137 67.848 1.00 20.85 93 ALA A C 1
ATOM 714 O O . ALA A 1 93 ? 4.210 23.629 67.299 1.00 18.90 93 ALA A O 1
ATOM 716 N N . LEU A 1 94 ? 3.068 24.166 69.171 1.00 24.24 94 LEU A N 1
ATOM 717 C CA . LEU A 1 94 ? 4.053 23.600 70.091 1.00 26.74 94 LEU A CA 1
ATOM 718 C C . LEU A 1 94 ? 4.207 22.083 70.002 1.00 27.53 94 LEU A C 1
ATOM 719 O O . LEU A 1 94 ? 5.316 21.558 70.138 1.00 27.80 94 LEU A O 1
ATOM 724 N N . ASN A 1 95 ? 3.103 21.380 69.774 1.00 27.91 95 ASN A N 1
ATOM 725 C CA . ASN A 1 95 ? 3.156 19.933 69.697 1.00 28.88 95 ASN A CA 1
ATOM 726 C C . ASN A 1 95 ? 3.679 19.422 68.381 1.00 26.73 95 ASN A C 1
ATOM 727 O O . ASN A 1 95 ? 4.165 18.299 68.309 1.00 26.09 95 ASN A O 1
ATOM 732 N N . SER A 1 96 ? 3.601 20.251 67.346 1.00 25.19 96 SER A N 1
ATOM 733 C CA . SER A 1 96 ? 4.068 19.857 66.019 1.00 24.35 96 SER A CA 1
ATOM 734 C C . SER A 1 96 ? 5.567 19.926 65.936 1.00 22.35 96 SER A C 1
ATOM 735 O O . SER A 1 96 ? 6.147 19.706 64.877 1.00 22.60 96 SER A O 1
ATOM 738 N N . GLY A 1 97 ? 6.189 20.237 67.064 1.00 21.06 97 GLY A N 1
ATOM 739 C CA . GLY A 1 97 ? 7.634 20.326 67.115 1.00 19.06 97 GLY A CA 1
ATOM 740 C C . GLY A 1 97 ? 8.106 21.735 67.369 1.00 17.52 97 GLY A C 1
ATOM 741 O O . GLY A 1 97 ? 9.301 21.993 67.318 1.00 14.47 97 GLY A O 1
ATOM 742 N N . GLY A 1 98 ? 7.165 22.637 67.650 1.00 17.59 98 GLY A N 1
ATOM 743 C CA . GLY A 1 98 ? 7.497 24.030 67.902 1.00 17.37 98 GLY A CA 1
ATOM 744 C C . GLY A 1 98 ? 7.990 24.353 69.299 1.00 17.11 98 GLY A C 1
ATOM 745 O O . GLY A 1 98 ? 7.599 23.699 70.264 1.00 16.38 98 GLY A O 1
ATOM 746 N N . ASP A 1 99 ? 8.835 25.379 69.401 1.00 17.68 99 ASP A N 1
ATOM 747 C CA . ASP A 1 99 ? 9.413 25.798 70.680 1.00 18.38 99 ASP A CA 1
ATOM 748 C C . ASP A 1 99 ? 8.741 27.015 71.342 1.00 17.95 99 ASP A C 1
ATOM 749 O O . ASP A 1 99 ? 8.404 26.987 72.516 1.00 18.21 99 ASP A O 1
ATOM 754 N N . ASP A 1 100 ? 8.557 28.088 70.592 1.00 18.18 100 ASP A N 1
ATOM 755 C CA . ASP A 1 100 ? 7.913 29.276 71.126 1.00 15.58 100 ASP A CA 1
ATOM 756 C C . ASP A 1 100 ? 6.927 29.781 70.081 1.00 14.47 100 ASP A C 1
ATOM 757 O O . ASP A 1 100 ? 6.993 29.379 68.917 1.00 11.31 100 ASP A O 1
ATOM 762 N N . TYR A 1 101 ? 6.051 30.693 70.494 1.00 12.32 101 TYR A N 1
ATOM 763 C CA . TYR A 1 101 ? 5.003 31.228 69.631 1.00 11.91 101 TYR A CA 1
ATOM 764 C C . TYR A 1 101 ? 4.783 32.720 69.961 1.00 13.79 101 TYR A C 1
ATOM 765 O O . TYR A 1 101 ? 4.257 33.056 71.019 1.00 15.79 101 TYR A O 1
ATOM 774 N N . LEU A 1 102 ? 5.191 33.612 69.060 1.00 14.21 102 LEU A N 1
ATOM 775 C CA . LEU A 1 102 ? 5.055 35.062 69.267 1.00 13.45 102 LEU A CA 1
ATOM 776 C C . LEU A 1 102 ? 3.885 35.660 68.494 1.00 14.50 102 LEU A C 1
ATOM 777 O O . LEU A 1 102 ? 3.594 35.238 67.378 1.00 15.73 102 LEU A O 1
ATOM 782 N N . ILE A 1 103 ? 3.236 36.664 69.079 1.00 15.06 103 ILE A N 1
ATOM 783 C CA . ILE A 1 103 ? 2.090 37.309 68.446 1.00 15.90 103 ILE A CA 1
ATOM 784 C C . ILE A 1 103 ? 2.413 38.645 67.771 1.00 17.51 103 ILE A C 1
ATOM 785 O O . ILE A 1 103 ? 3.153 39.459 68.311 1.00 18.48 103 ILE A O 1
ATOM 790 N N . LYS A 1 104 ? 1.838 38.861 66.592 1.00 19.17 104 LYS A N 1
ATOM 791 C CA . LYS A 1 104 ? 2.037 40.092 65.832 1.00 19.75 104 LYS A CA 1
ATOM 792 C C . LYS A 1 104 ? 1.092 41.199 66.280 1.00 20.60 104 LYS A C 1
ATOM 793 O O . LYS A 1 104 ? 0.012 40.931 66.804 1.00 21.87 104 LYS A O 1
ATOM 799 N N . PRO A 1 105 ? 1.496 42.468 66.089 1.00 20.51 105 PRO A N 1
ATOM 800 C CA . PRO A 1 105 ? 2.773 42.878 65.491 1.00 20.00 105 PRO A CA 1
ATOM 801 C C . PRO A 1 105 ? 3.941 42.573 66.432 1.00 19.25 105 PRO A C 1
ATOM 802 O O . PRO A 1 105 ? 3.936 42.966 67.601 1.00 17.96 105 PRO A O 1
ATOM 806 N N . LEU A 1 106 ? 4.935 41.871 65.909 1.00 17.91 106 LEU A N 1
ATOM 807 C CA . LEU A 1 106 ? 6.097 41.482 66.687 1.00 18.48 106 LEU A CA 1
ATOM 808 C C . LEU A 1 106 ? 6.788 42.610 67.458 1.00 19.79 106 LEU A C 1
ATOM 809 O O . LEU A 1 106 ? 6.995 43.709 66.930 1.00 20.77 106 LEU A O 1
ATOM 814 N N . ASN A 1 107 ? 7.133 42.305 68.712 1.00 19.59 107 ASN A N 1
ATOM 815 C CA . ASN A 1 107 ? 7.845 43.203 69.625 1.00 18.82 107 ASN A CA 1
ATOM 816 C C . ASN A 1 107 ? 9.326 42.811 69.476 1.00 20.08 107 ASN A C 1
ATOM 817 O O . ASN A 1 107 ? 9.850 41.997 70.238 1.00 19.77 107 ASN A O 1
ATOM 822 N N . LEU A 1 108 ? 9.991 43.392 68.482 1.00 20.90 108 LEU A N 1
ATOM 823 C CA . LEU A 1 108 ? 11.387 43.078 68.195 1.00 21.47 108 LEU A CA 1
ATOM 824 C C . LEU A 1 108 ? 12.317 42.993 69.391 1.00 23.77 108 LEU A C 1
ATOM 825 O O . LEU A 1 108 ? 13.288 42.242 69.359 1.00 25.46 108 LEU A O 1
ATOM 830 N N . GLU A 1 109 ? 12.033 43.750 70.446 1.00 25.01 109 GLU A N 1
ATOM 831 C CA . GLU A 1 109 ? 12.891 43.717 71.622 1.00 24.71 109 GLU A CA 1
ATOM 832 C C . GLU A 1 109 ? 12.773 42.411 72.389 1.00 22.84 109 GLU A C 1
ATOM 833 O O . GLU A 1 109 ? 13.776 41.753 72.641 1.00 20.72 109 GLU A O 1
ATOM 839 N N . ILE A 1 110 ? 11.554 42.030 72.757 1.00 21.30 110 ILE A N 1
ATOM 840 C CA . ILE A 1 110 ? 11.355 40.795 73.493 1.00 19.54 110 ILE A CA 1
ATOM 841 C C . ILE A 1 110 ? 11.753 39.628 72.595 1.00 20.05 110 ILE A C 1
ATOM 842 O O . ILE A 1 110 ? 12.200 38.581 73.072 1.00 20.98 110 ILE A O 1
ATOM 847 N N . LEU A 1 111 ? 11.617 39.821 71.287 1.00 18.18 111 LEU A N 1
ATOM 848 C CA . LEU A 1 111 ? 11.978 38.790 70.322 1.00 17.57 111 LEU A CA 1
ATOM 849 C C . LEU A 1 111 ? 13.456 38.463 70.441 1.00 18.65 111 LEU A C 1
ATOM 850 O O . LEU A 1 111 ? 13.839 37.312 70.636 1.00 19.68 111 LEU A O 1
ATOM 855 N N . TYR A 1 112 ? 14.287 39.488 70.306 1.00 18.56 112 TYR A N 1
ATOM 856 C CA . TYR A 1 112 ? 15.723 39.321 70.398 1.00 17.39 112 TYR A CA 1
ATOM 857 C C . TYR A 1 112 ? 16.166 38.782 71.771 1.00 18.16 112 TYR A C 1
ATOM 858 O O . TYR A 1 112 ? 17.202 38.123 71.882 1.00 17.88 112 TYR A O 1
ATOM 867 N N . ALA A 1 113 ? 15.396 39.056 72.820 1.00 17.20 113 ALA A N 1
ATOM 868 C CA . ALA A 1 113 ? 15.753 38.541 74.134 1.00 17.02 113 ALA A CA 1
ATOM 869 C C . ALA A 1 113 ? 15.566 37.029 74.084 1.00 17.69 113 ALA A C 1
ATOM 870 O O . ALA A 1 113 ? 16.424 36.281 74.559 1.00 17.50 113 ALA A O 1
ATOM 872 N N . LYS A 1 114 ? 14.441 36.594 73.511 1.00 16.99 114 LYS A N 1
ATOM 873 C CA . LYS A 1 114 ? 14.133 35.171 73.354 1.00 17.46 114 LYS A CA 1
ATOM 874 C C . LYS A 1 114 ? 15.212 34.518 72.487 1.00 16.88 114 LYS A C 1
ATOM 875 O O . LYS A 1 114 ? 15.738 33.451 72.818 1.00 15.39 114 LYS A O 1
ATOM 881 N N . VAL A 1 115 ? 15.518 35.160 71.364 1.00 16.71 115 VAL A N 1
ATOM 882 C CA . VAL A 1 115 ? 16.532 34.664 70.455 1.00 17.88 115 VAL A CA 1
ATOM 883 C C . VAL A 1 115 ? 17.821 34.398 71.212 1.00 18.44 115 VAL A C 1
ATOM 884 O O . VAL A 1 115 ? 18.414 33.336 71.054 1.00 19.97 115 VAL A O 1
ATOM 888 N N . LYS A 1 116 ? 18.248 35.355 72.036 1.00 18.02 116 LYS A N 1
ATOM 889 C CA . LYS A 1 116 ? 19.477 35.208 72.816 1.00 16.67 116 LYS A CA 1
ATOM 890 C C . LYS A 1 116 ? 19.359 34.127 73.885 1.00 17.05 116 LYS A C 1
ATOM 891 O O . LYS A 1 116 ? 20.301 33.365 74.130 1.00 17.40 116 LYS A O 1
ATOM 897 N N . ALA A 1 117 ? 18.207 34.066 74.538 1.00 16.10 117 ALA A N 1
ATOM 898 C CA . ALA A 1 117 ? 17.991 33.067 75.562 1.00 15.74 117 ALA A CA 1
ATOM 899 C C . ALA A 1 117 ? 18.084 31.677 74.934 1.00 17.22 117 ALA A C 1
ATOM 900 O O . ALA A 1 117 ? 18.660 30.757 75.526 1.00 18.46 117 ALA A O 1
ATOM 902 N N . ILE A 1 118 ? 17.532 31.534 73.725 1.00 17.93 118 ILE A N 1
ATOM 903 C CA . ILE A 1 118 ? 17.521 30.248 73.016 1.00 18.01 118 ILE A CA 1
ATOM 904 C C . ILE A 1 118 ? 18.904 29.787 72.555 1.00 18.45 118 ILE A C 1
ATOM 905 O O . ILE A 1 118 ? 19.244 28.603 72.680 1.00 17.32 118 ILE A O 1
ATOM 910 N N . LEU A 1 119 ? 19.693 30.712 72.017 1.00 16.33 119 LEU A N 1
ATOM 911 C CA . LEU A 1 119 ? 21.028 30.374 71.570 1.00 15.45 119 LEU A CA 1
ATOM 912 C C . LEU A 1 119 ? 21.891 30.123 72.791 1.00 16.76 119 LEU A C 1
ATOM 913 O O . LEU A 1 119 ? 22.741 29.233 72.786 1.00 17.46 119 LEU A O 1
ATOM 918 N N . ARG A 1 120 ? 21.682 30.916 73.838 1.00 17.65 120 ARG A N 1
ATOM 919 C CA . ARG A 1 120 ? 22.448 30.743 75.066 1.00 19.09 120 ARG A CA 1
ATOM 920 C C . ARG A 1 120 ? 22.296 29.290 75.505 1.00 19.89 120 ARG A C 1
ATOM 921 O O . ARG A 1 120 ? 23.277 28.577 75.703 1.00 16.87 120 ARG A O 1
ATOM 929 N N . ARG A 1 121 ? 21.051 28.856 75.649 1.00 20.56 121 ARG A N 1
ATOM 930 C CA . ARG A 1 121 ? 20.778 27.485 76.039 1.00 21.88 121 ARG A CA 1
ATOM 931 C C . ARG A 1 121 ? 21.429 26.534 75.033 1.00 25.66 121 ARG A C 1
ATOM 932 O O . ARG A 1 121 ? 22.140 25.610 75.400 1.00 26.74 121 ARG A O 1
ATOM 948 N N . ASN A 1 123 ? 23.931 26.867 73.039 1.00 35.33 123 ASN A N 1
ATOM 949 C CA . ASN A 1 123 ? 25.386 26.798 73.101 1.00 36.69 123 ASN A CA 1
ATOM 950 C C . ASN A 1 123 ? 25.977 26.562 74.487 1.00 37.87 123 ASN A C 1
ATOM 951 O O . ASN A 1 123 ? 26.875 25.738 74.644 1.00 39.53 123 ASN A O 1
ATOM 956 N N . SER A 1 124 ? 25.476 27.273 75.490 1.00 38.09 124 SER A N 1
ATOM 957 C CA . SER A 1 124 ? 25.959 27.115 76.860 1.00 37.94 124 SER A CA 1
ATOM 958 C C . SER A 1 124 ? 25.058 26.143 77.648 1.00 38.81 124 SER A C 1
ATOM 959 O O . SER A 1 124 ? 24.177 26.625 78.404 1.00 38.58 124 SER A O 1
ATOM 962 N N . GLN B 1 4 ? 11.539 9.894 86.260 1.00 44.36 4 GLN B N 1
ATOM 963 C CA . GLN B 1 4 ? 10.380 10.824 86.452 1.00 44.35 4 GLN B CA 1
ATOM 964 C C . GLN B 1 4 ? 10.795 12.292 86.405 1.00 43.96 4 GLN B C 1
ATOM 965 O O . GLN B 1 4 ? 11.828 12.678 86.967 1.00 43.20 4 GLN B O 1
ATOM 971 N N . THR B 1 5 ? 9.975 13.100 85.733 1.00 43.19 5 THR B N 1
ATOM 972 C CA . THR B 1 5 ? 10.223 14.534 85.608 1.00 41.84 5 THR B CA 1
ATOM 973 C C . THR B 1 5 ? 9.962 15.224 86.945 1.00 40.21 5 THR B C 1
ATOM 974 O O . THR B 1 5 ? 8.897 15.067 87.539 1.00 39.82 5 THR B O 1
ATOM 978 N N . LYS B 1 6 ? 10.941 15.987 87.412 1.00 39.13 6 LYS B N 1
ATOM 979 C CA . LYS B 1 6 ? 10.805 16.699 88.674 1.00 38.21 6 LYS B CA 1
ATOM 980 C C . LYS B 1 6 ? 11.007 18.203 88.462 1.00 35.78 6 LYS B C 1
ATOM 981 O O . LYS B 1 6 ? 12.069 18.647 88.023 1.00 32.77 6 LYS B O 1
ATOM 987 N N . ILE B 1 7 ? 9.965 18.968 88.782 1.00 34.10 7 ILE B N 1
ATOM 988 C CA . ILE B 1 7 ? 9.948 20.421 88.626 1.00 33.35 7 ILE B CA 1
ATOM 989 C C . ILE B 1 7 ? 9.788 21.139 89.971 1.00 32.45 7 ILE B C 1
ATOM 990 O O . ILE B 1 7 ? 9.042 20.672 90.831 1.00 32.68 7 ILE B O 1
ATOM 995 N N . LEU B 1 8 ? 10.480 22.270 90.138 1.00 30.27 8 LEU B N 1
ATOM 996 C CA . LEU B 1 8 ? 10.397 23.081 91.359 1.00 27.82 8 LEU B CA 1
ATOM 997 C C . LEU B 1 8 ? 9.583 24.355 91.088 1.00 27.31 8 LEU B C 1
ATOM 998 O O . LEU B 1 8 ? 9.728 24.967 90.034 1.00 27.26 8 LEU B O 1
ATOM 1003 N N . ILE B 1 9 ? 8.726 24.738 92.035 1.00 26.06 9 ILE B N 1
ATOM 1004 C CA . ILE B 1 9 ? 7.876 25.935 91.919 1.00 25.07 9 ILE B CA 1
ATOM 1005 C C . ILE B 1 9 ? 8.182 26.956 93.031 1.00 26.76 9 ILE B C 1
ATOM 1006 O O . ILE B 1 9 ? 7.822 26.750 94.190 1.00 27.81 9 ILE B O 1
ATOM 1011 N N . ILE B 1 10 ? 8.835 28.055 92.674 1.00 27.40 10 ILE B N 1
ATOM 1012 C CA . ILE B 1 10 ? 9.189 29.093 93.640 1.00 26.84 10 ILE B CA 1
ATOM 1013 C C . ILE B 1 10 ? 8.162 30.217 93.553 1.00 28.81 10 ILE B C 1
ATOM 1014 O O . ILE B 1 10 ? 8.118 30.945 92.565 1.00 28.04 10 ILE B O 1
ATOM 1019 N N . ASP B 1 11 ? 7.349 30.378 94.590 1.00 31.36 11 ASP B N 1
ATOM 1020 C CA . ASP B 1 11 ? 6.324 31.418 94.568 1.00 33.58 11 ASP B CA 1
ATOM 1021 C C . ASP B 1 11 ? 5.718 31.620 95.950 1.00 35.51 11 ASP B C 1
ATOM 1022 O O . ASP B 1 11 ? 5.323 30.658 96.600 1.00 36.84 11 ASP B O 1
ATOM 1027 N N . GLY B 1 12 ? 5.639 32.872 96.391 1.00 36.90 12 GLY B N 1
ATOM 1028 C CA . GLY B 1 12 ? 5.069 33.160 97.694 1.00 37.42 12 GLY B CA 1
ATOM 1029 C C . GLY B 1 12 ? 3.586 32.841 97.800 1.00 37.81 12 GLY B C 1
ATOM 1030 O O . GLY B 1 12 ? 3.095 32.549 98.893 1.00 37.24 12 GLY B O 1
ATOM 1031 N N . ASP B 1 13 ? 2.870 32.904 96.675 1.00 39.39 13 ASP B N 1
ATOM 1032 C CA . ASP B 1 13 ? 1.431 32.617 96.647 1.00 40.04 13 ASP B CA 1
ATOM 1033 C C . ASP B 1 13 ? 1.210 31.115 96.746 1.00 40.29 13 ASP B C 1
ATOM 1034 O O . ASP B 1 13 ? 1.498 30.373 95.805 1.00 41.12 13 ASP B O 1
ATOM 1039 N N . LYS B 1 14 ? 0.682 30.667 97.878 1.00 40.01 14 LYS B N 1
ATOM 1040 C CA . LYS B 1 14 ? 0.462 29.244 98.078 1.00 40.03 14 LYS B CA 1
ATOM 1041 C C . LYS B 1 14 ? -0.740 28.728 97.309 1.00 38.25 14 LYS B C 1
ATOM 1042 O O . LYS B 1 14 ? -0.779 27.561 96.928 1.00 36.17 14 LYS B O 1
ATOM 1048 N N . ASP B 1 15 ? -1.718 29.596 97.068 1.00 39.31 15 ASP B N 1
ATOM 1049 C CA . ASP B 1 15 ? -2.891 29.182 96.309 1.00 41.13 15 ASP B CA 1
ATOM 1050 C C . ASP B 1 15 ? -2.367 28.782 94.943 1.00 41.27 15 ASP B C 1
ATOM 1051 O O . ASP B 1 15 ? -2.659 27.691 94.445 1.00 41.68 15 ASP B O 1
ATOM 1056 N N . ASN B 1 16 ? -1.574 29.674 94.352 1.00 40.63 16 ASN B N 1
ATOM 1057 C CA . ASN B 1 16 ? -0.979 29.441 93.044 1.00 38.91 16 ASN B CA 1
ATOM 1058 C C . ASN B 1 16 ? -0.059 28.219 93.105 1.00 38.33 16 ASN B C 1
ATOM 1059 O O . ASN B 1 16 ? -0.097 27.358 92.229 1.00 37.25 16 ASN B O 1
ATOM 1064 N N . CYS B 1 17 ? 0.762 28.135 94.143 1.00 39.08 17 CYS B N 1
ATOM 1065 C CA . CYS B 1 17 ? 1.661 26.993 94.285 1.00 40.06 17 CYS B CA 1
ATOM 1066 C C . CYS B 1 17 ? 0.899 25.676 94.273 1.00 40.56 17 CYS B C 1
ATOM 1067 O O . CYS B 1 17 ? 1.306 24.719 93.616 1.00 41.70 17 CYS B O 1
ATOM 1070 N N . GLN B 1 18 ? -0.206 25.631 95.006 1.00 39.33 18 GLN B N 1
ATOM 1071 C CA . GLN B 1 18 ? -1.002 24.422 95.077 1.00 38.68 18 GLN B CA 1
ATOM 1072 C C . GLN B 1 18 ? -1.733 24.163 93.753 1.00 37.80 18 GLN B C 1
ATOM 1073 O O . GLN B 1 18 ? -1.712 23.043 93.249 1.00 37.85 18 GLN B O 1
ATOM 1079 N N . LYS B 1 19 ? -2.363 25.190 93.186 1.00 36.26 19 LYS B N 1
ATOM 1080 C CA . LYS B 1 19 ? -3.065 25.049 91.910 1.00 34.89 19 LYS B CA 1
ATOM 1081 C C . LYS B 1 19 ? -2.153 24.429 90.837 1.00 35.23 19 LYS B C 1
ATOM 1082 O O . LYS B 1 19 ? -2.528 23.467 90.175 1.00 34.35 19 LYS B O 1
ATOM 1088 N N . LEU B 1 20 ? -0.953 24.975 90.670 1.00 35.99 20 LEU B N 1
ATOM 1089 C CA . LEU B 1 20 ? -0.007 24.458 89.677 1.00 36.99 20 LEU B CA 1
ATOM 1090 C C . LEU B 1 20 ? 0.463 23.032 90.001 1.00 37.79 20 LEU B C 1
ATOM 1091 O O . LEU B 1 20 ? 0.552 22.175 89.122 1.00 37.32 20 LEU B O 1
ATOM 1096 N N . LYS B 1 21 ? 0.788 22.796 91.266 1.00 39.46 21 LYS B N 1
ATOM 1097 C CA . LYS B 1 21 ? 1.247 21.487 91.724 1.00 40.51 21 LYS B CA 1
ATOM 1098 C C . LYS B 1 21 ? 0.211 20.411 91.410 1.00 40.37 21 LYS B C 1
ATOM 1099 O O . LYS B 1 21 ? 0.555 19.299 91.010 1.00 40.41 21 LYS B O 1
ATOM 1105 N N . GLY B 1 22 ? -1.060 20.754 91.595 1.00 39.73 22 GLY B N 1
ATOM 1106 C CA . GLY B 1 22 ? -2.129 19.813 91.326 1.00 38.82 22 GLY B CA 1
ATOM 1107 C C . GLY B 1 22 ? -2.248 19.523 89.848 1.00 38.68 22 GLY B C 1
ATOM 1108 O O . GLY B 1 22 ? -2.375 18.375 89.436 1.00 39.03 22 GLY B O 1
ATOM 1109 N N . PHE B 1 23 ? -2.207 20.578 89.046 1.00 39.28 23 PHE B N 1
ATOM 1110 C CA . PHE B 1 23 ? -2.306 20.452 87.601 1.00 38.47 23 PHE B CA 1
ATOM 1111 C C . PHE B 1 23 ? -1.168 19.606 87.040 1.00 38.31 23 PHE B C 1
ATOM 1112 O O . PHE B 1 23 ? -1.398 18.618 86.345 1.00 38.48 23 PHE B O 1
ATOM 1120 N N . LEU B 1 24 ? 0.061 20.001 87.350 1.00 38.04 24 LEU B N 1
ATOM 1121 C CA . LEU B 1 24 ? 1.236 19.311 86.844 1.00 38.77 24 LEU B CA 1
ATOM 1122 C C . LEU B 1 24 ? 1.471 17.949 87.442 1.00 38.98 24 LEU B C 1
ATOM 1123 O O . LEU B 1 24 ? 2.190 17.127 86.870 1.00 37.84 24 LEU B O 1
ATOM 1128 N N . GLU B 1 25 ? 0.874 17.704 88.598 1.00 41.01 25 GLU B N 1
ATOM 1129 C CA . GLU B 1 25 ? 1.061 16.424 89.255 1.00 42.18 25 GLU B CA 1
ATOM 1130 C C . GLU B 1 25 ? 0.269 15.342 88.545 1.00 43.06 25 GLU B C 1
ATOM 1131 O O . GLU B 1 25 ? 0.744 14.218 88.391 1.00 43.40 25 GLU B O 1
ATOM 1137 N N . GLU B 1 26 ? -0.926 15.686 88.084 1.00 44.23 26 GLU B N 1
ATOM 1138 C CA . GLU B 1 26 ? -1.759 14.717 87.394 1.00 46.08 26 GLU B CA 1
ATOM 1139 C C . GLU B 1 26 ? -1.197 14.407 86.004 1.00 45.63 26 GLU B C 1
ATOM 1140 O O . GLU B 1 26 ? -1.692 13.524 85.309 1.00 47.16 26 GLU B O 1
ATOM 1146 N N . LYS B 1 27 ? -0.166 15.140 85.597 1.00 43.98 27 LYS B N 1
ATOM 1147 C CA . LYS B 1 27 ? 0.476 14.889 84.311 1.00 41.41 27 LYS B CA 1
ATOM 1148 C C . LYS B 1 27 ? 1.628 13.932 84.605 1.00 41.67 27 LYS B C 1
ATOM 1149 O O . LYS B 1 27 ? 2.415 13.586 83.718 1.00 41.56 27 LYS B O 1
ATOM 1155 N N . GLY B 1 28 ? 1.725 13.527 85.872 1.00 40.66 28 GLY B N 1
ATOM 1156 C CA . GLY B 1 28 ? 2.760 12.597 86.289 1.00 40.25 28 GLY B CA 1
ATOM 1157 C C . GLY B 1 28 ? 4.086 13.230 86.651 1.00 39.65 28 GLY B C 1
ATOM 1158 O O . GLY B 1 28 ? 5.136 12.572 86.590 1.00 38.86 28 GLY B O 1
ATOM 1159 N N . ILE B 1 29 ? 4.047 14.504 87.032 1.00 39.12 29 ILE B N 1
ATOM 1160 C CA . ILE B 1 29 ? 5.266 15.218 87.397 1.00 39.26 29 ILE B CA 1
ATOM 1161 C C . ILE B 1 29 ? 5.441 15.327 88.908 1.00 38.39 29 ILE B C 1
ATOM 1162 O O . ILE B 1 29 ? 4.483 15.578 89.642 1.00 37.29 29 ILE B O 1
ATOM 1167 N N . SER B 1 30 ? 6.674 15.123 89.364 1.00 37.79 30 SER B N 1
ATOM 1168 C CA . SER B 1 30 ? 7.004 15.225 90.780 1.00 38.08 30 SER B CA 1
ATOM 1169 C C . SER B 1 30 ? 7.339 16.696 91.055 1.00 38.45 30 SER B C 1
ATOM 1170 O O . SER B 1 30 ? 8.248 17.264 90.438 1.00 36.80 30 SER B O 1
ATOM 1173 N N . ILE B 1 31 ? 6.609 17.305 91.985 1.00 39.34 31 ILE B N 1
ATOM 1174 C CA . ILE B 1 31 ? 6.791 18.720 92.287 1.00 40.66 31 ILE B CA 1
ATOM 1175 C C . ILE B 1 31 ? 7.265 19.095 93.695 1.00 39.93 31 ILE B C 1
ATOM 1176 O O . ILE B 1 31 ? 6.812 18.536 94.689 1.00 40.38 31 ILE B O 1
ATOM 1181 N N . ASP B 1 32 ? 8.180 20.058 93.757 1.00 39.22 32 ASP B N 1
ATOM 1182 C CA . ASP B 1 32 ? 8.713 20.572 95.018 1.00 39.16 32 ASP B CA 1
ATOM 1183 C C . ASP B 1 32 ? 8.397 22.064 95.102 1.00 38.22 32 ASP B C 1
ATOM 1184 O O . ASP B 1 32 ? 8.405 22.754 94.089 1.00 38.29 32 ASP B O 1
ATOM 1189 N N . LEU B 1 33 ? 8.115 22.564 96.302 1.00 37.75 33 LEU B N 1
ATOM 1190 C CA . LEU B 1 33 ? 7.791 23.982 96.462 1.00 35.92 33 LEU B CA 1
ATOM 1191 C C . LEU B 1 33 ? 8.809 24.751 97.282 1.00 34.93 33 LEU B C 1
ATOM 1192 O O . LEU B 1 33 ? 9.507 24.193 98.110 1.00 35.56 33 LEU B O 1
ATOM 1197 N N . ALA B 1 34 ? 8.888 26.045 97.025 1.00 34.99 34 ALA B N 1
ATOM 1198 C CA . ALA B 1 34 ? 9.778 26.949 97.738 1.00 35.14 34 ALA B CA 1
ATOM 1199 C C . ALA B 1 34 ? 8.967 28.234 97.829 1.00 35.95 34 ALA B C 1
ATOM 1200 O O . ALA B 1 34 ? 8.445 28.715 96.821 1.00 37.43 34 ALA B O 1
ATOM 1202 N N . TYR B 1 35 ? 8.841 28.793 99.024 1.00 36.27 35 TYR B N 1
ATOM 1203 C CA . TYR B 1 35 ? 8.037 29.993 99.173 1.00 36.04 35 TYR B CA 1
ATOM 1204 C C . TYR B 1 35 ? 8.819 31.296 99.131 1.00 35.08 35 TYR B C 1
ATOM 1205 O O . TYR B 1 35 ? 8.239 32.378 99.102 1.00 34.91 35 TYR B O 1
ATOM 1214 N N . ASN B 1 36 ? 10.138 31.188 99.103 1.00 34.11 36 ASN B N 1
ATOM 1215 C CA . ASN B 1 36 ? 10.979 32.371 99.044 1.00 34.45 36 ASN B CA 1
ATOM 1216 C C . ASN B 1 36 ? 12.379 32.031 98.531 1.00 34.16 36 ASN B C 1
ATOM 1217 O O . ASN B 1 36 ? 12.709 30.863 98.336 1.00 32.40 36 ASN B O 1
ATOM 1222 N N . CYS B 1 37 ? 13.192 33.055 98.305 1.00 34.47 37 CYS B N 1
ATOM 1223 C CA . CYS B 1 37 ? 14.545 32.852 97.814 1.00 36.68 37 CYS B CA 1
ATOM 1224 C C . CYS B 1 37 ? 15.294 31.800 98.610 1.00 38.79 37 CYS B C 1
ATOM 1225 O O . CYS B 1 37 ? 15.880 30.892 98.039 1.00 39.61 37 CYS B O 1
ATOM 1228 N N . GLU B 1 38 ? 15.278 31.920 99.932 1.00 41.23 38 GLU B N 1
ATOM 1229 C CA . GLU B 1 38 ? 15.991 30.971 100.776 1.00 42.27 38 GLU B CA 1
ATOM 1230 C C . GLU B 1 38 ? 15.510 29.522 100.626 1.00 43.03 38 GLU B C 1
ATOM 1231 O O . GLU B 1 38 ? 16.312 28.625 100.353 1.00 42.29 38 GLU B O 1
ATOM 1237 N N . GLU B 1 39 ? 14.214 29.283 100.810 1.00 43.10 39 GLU B N 1
ATOM 1238 C CA . GLU B 1 39 ? 13.692 27.931 100.658 1.00 43.53 39 GLU B CA 1
ATOM 1239 C C . GLU B 1 39 ? 14.112 27.365 99.300 1.00 43.80 39 GLU B C 1
ATOM 1240 O O . GLU B 1 39 ? 14.573 26.231 99.201 1.00 44.48 39 GLU B O 1
ATOM 1246 N N . ALA B 1 40 ? 13.960 28.174 98.256 1.00 43.50 40 ALA B N 1
ATOM 1247 C CA . ALA B 1 40 ? 14.316 27.767 96.905 1.00 41.61 40 ALA B CA 1
ATOM 1248 C C . ALA B 1 40 ? 15.778 27.347 96.784 1.00 41.46 40 ALA B C 1
ATOM 1249 O O . ALA B 1 40 ? 16.074 26.242 96.320 1.00 40.06 40 ALA B O 1
ATOM 1251 N N . ILE B 1 41 ? 16.690 28.227 97.193 1.00 42.20 41 ILE B N 1
ATOM 1252 C CA . ILE B 1 41 ? 18.120 27.938 97.115 1.00 42.98 41 ILE B CA 1
ATOM 1253 C C . ILE B 1 41 ? 18.457 26.662 97.874 1.00 43.81 41 ILE B C 1
ATOM 1254 O O . ILE B 1 41 ? 19.432 25.983 97.553 1.00 43.94 41 ILE B O 1
ATOM 1259 N N . GLY B 1 42 ? 17.644 26.342 98.878 1.00 44.04 42 GLY B N 1
ATOM 1260 C CA . GLY B 1 42 ? 17.873 25.146 99.669 1.00 43.93 42 GLY B CA 1
ATOM 1261 C C . GLY B 1 42 ? 17.528 23.857 98.947 1.00 43.58 42 GLY B C 1
ATOM 1262 O O . GLY B 1 42 ? 18.214 22.850 99.111 1.00 42.69 42 GLY B O 1
ATOM 1263 N N . LYS B 1 43 ? 16.464 23.886 98.149 1.00 44.27 43 LYS B N 1
ATOM 1264 C CA . LYS B 1 43 ? 16.031 22.708 97.406 1.00 44.34 43 LYS B CA 1
ATOM 1265 C C . LYS B 1 43 ? 16.772 22.550 96.079 1.00 45.27 43 LYS B C 1
ATOM 1266 O O . LYS B 1 43 ? 16.796 21.460 95.510 1.00 44.71 43 LYS B O 1
ATOM 1272 N N . ILE B 1 44 ? 17.366 23.635 95.582 1.00 46.38 44 ILE B N 1
ATOM 1273 C CA . ILE B 1 44 ? 18.118 23.572 94.329 1.00 48.82 44 ILE B CA 1
ATOM 1274 C C . ILE B 1 44 ? 19.382 22.800 94.666 1.00 50.57 44 ILE B C 1
ATOM 1275 O O . ILE B 1 44 ? 20.200 22.480 93.799 1.00 51.75 44 ILE B O 1
ATOM 1280 N N . PHE B 1 45 ? 19.524 22.505 95.954 1.00 52.90 45 PHE B N 1
ATOM 1281 C CA . PHE B 1 45 ? 20.666 21.766 96.477 1.00 53.89 45 PHE B CA 1
ATOM 1282 C C . PHE B 1 45 ? 20.241 20.329 96.774 1.00 53.72 45 PHE B C 1
ATOM 1283 O O . PHE B 1 45 ? 20.941 19.377 96.428 1.00 52.73 45 PHE B O 1
ATOM 1291 N N . SER B 1 46 ? 19.072 20.195 97.397 1.00 54.14 46 SER B N 1
ATOM 1292 C CA . SER B 1 46 ? 18.516 18.899 97.766 1.00 55.21 46 SER B CA 1
ATOM 1293 C C . SER B 1 46 ? 18.103 18.061 96.562 1.00 54.96 46 SER B C 1
ATOM 1294 O O . SER B 1 46 ? 18.083 16.833 96.638 1.00 55.66 46 SER B O 1
ATOM 1297 N N . ASN B 1 47 ? 17.778 18.717 95.453 1.00 54.23 47 ASN B N 1
ATOM 1298 C CA . ASN B 1 47 ? 17.333 17.997 94.266 1.00 52.27 47 ASN B CA 1
ATOM 1299 C C . ASN B 1 47 ? 17.897 18.520 92.952 1.00 51.14 47 ASN B C 1
ATOM 1300 O O . ASN B 1 47 ? 18.636 19.504 92.908 1.00 49.87 47 ASN B O 1
ATOM 1305 N N . LYS B 1 48 ? 17.546 17.826 91.877 1.00 50.59 48 LYS B N 1
ATOM 1306 C CA . LYS B 1 48 ? 17.946 18.215 90.534 1.00 49.93 48 LYS B CA 1
ATOM 1307 C C . LYS B 1 48 ? 16.675 18.179 89.715 1.00 47.18 48 LYS B C 1
ATOM 1308 O O . LYS B 1 48 ? 16.159 17.113 89.395 1.00 46.55 48 LYS B O 1
ATOM 1314 N N . TYR B 1 49 ? 16.164 19.366 89.408 1.00 44.45 49 TYR B N 1
ATOM 1315 C CA . TYR B 1 49 ? 14.924 19.503 88.661 1.00 41.71 49 TYR B CA 1
ATOM 1316 C C . TYR B 1 49 ? 15.098 19.598 87.152 1.00 40.89 49 TYR B C 1
ATOM 1317 O O . TYR B 1 49 ? 16.169 19.937 86.654 1.00 40.12 49 TYR B O 1
ATOM 1326 N N . ASP B 1 50 ? 14.028 19.287 86.429 1.00 39.82 50 ASP B N 1
ATOM 1327 C CA . ASP B 1 50 ? 14.043 19.335 84.972 1.00 38.90 50 ASP B CA 1
ATOM 1328 C C . ASP B 1 50 ? 13.636 20.724 84.528 1.00 38.64 50 ASP B C 1
ATOM 1329 O O . ASP B 1 50 ? 14.107 21.239 83.508 1.00 38.12 50 ASP B O 1
ATOM 1334 N N . LEU B 1 51 ? 12.756 21.328 85.316 1.00 37.42 51 LEU B N 1
ATOM 1335 C CA . LEU B 1 51 ? 12.263 22.654 85.018 1.00 36.38 51 LEU B CA 1
ATOM 1336 C C . LEU B 1 51 ? 11.956 23.409 86.315 1.00 34.47 51 LEU B C 1
ATOM 1337 O O . LEU B 1 51 ? 11.538 22.806 87.316 1.00 31.60 51 LEU B O 1
ATOM 1342 N N . ILE B 1 52 ? 12.166 24.727 86.289 1.00 31.42 52 ILE B N 1
ATOM 1343 C CA . ILE B 1 52 ? 11.919 25.573 87.453 1.00 28.48 52 ILE B CA 1
ATOM 1344 C C . ILE B 1 52 ? 11.048 26.788 87.159 1.00 27.26 52 ILE B C 1
ATOM 1345 O O . ILE B 1 52 ? 11.408 27.627 86.336 1.00 25.75 52 ILE B O 1
ATOM 1350 N N . PHE B 1 53 ? 9.906 26.885 87.836 1.00 27.05 53 PHE B N 1
ATOM 1351 C CA . PHE B 1 53 ? 9.025 28.043 87.683 1.00 25.71 53 PHE B CA 1
ATOM 1352 C C . PHE B 1 53 ? 9.406 29.045 88.781 1.00 25.04 53 PHE B C 1
ATOM 1353 O O . PHE B 1 53 ? 9.460 28.705 89.962 1.00 21.60 53 PHE B O 1
ATOM 1361 N N . LEU B 1 54 ? 9.680 30.279 88.376 1.00 25.38 54 LEU B N 1
ATOM 1362 C CA . LEU B 1 54 ? 10.106 31.327 89.292 1.00 24.95 54 LEU B CA 1
ATOM 1363 C C . LEU B 1 54 ? 9.222 32.571 89.230 1.00 25.59 54 LEU B C 1
ATOM 1364 O O . LEU B 1 54 ? 8.803 32.991 88.158 1.00 25.78 54 LEU B O 1
ATOM 1369 N N . GLU B 1 55 ? 8.941 33.155 90.390 1.00 25.96 55 GLU B N 1
ATOM 1370 C CA . GLU B 1 55 ? 8.133 34.369 90.472 1.00 25.50 55 GLU B CA 1
ATOM 1371 C C . GLU B 1 55 ? 9.112 35.543 90.573 1.00 25.34 55 GLU B C 1
ATOM 1372 O O . GLU B 1 55 ? 10.287 35.339 90.866 1.00 24.75 55 GLU B O 1
ATOM 1378 N N . ILE B 1 56 ? 8.652 36.764 90.317 1.00 26.36 56 ILE B N 1
ATOM 1379 C CA . ILE B 1 56 ? 9.547 37.912 90.416 1.00 27.69 56 ILE B CA 1
ATOM 1380 C C . ILE B 1 56 ? 9.596 38.497 91.827 1.00 28.04 56 ILE B C 1
ATOM 1381 O O . ILE B 1 56 ? 10.674 38.741 92.363 1.00 25.39 56 ILE B O 1
ATOM 1386 N N . ILE B 1 57 ? 8.431 38.719 92.428 1.00 29.04 57 ILE B N 1
ATOM 1387 C CA . ILE B 1 57 ? 8.376 39.273 93.774 1.00 29.05 57 ILE B CA 1
ATOM 1388 C C . ILE B 1 57 ? 8.370 38.181 94.838 1.00 28.43 57 ILE B C 1
ATOM 1389 O O . ILE B 1 57 ? 7.529 37.295 94.832 1.00 28.99 57 ILE B O 1
ATOM 1394 N N . LEU B 1 58 ? 9.319 38.259 95.756 1.00 29.19 58 LEU B N 1
ATOM 1395 C CA . LEU B 1 58 ? 9.435 37.301 96.847 1.00 28.71 58 LEU B CA 1
ATOM 1396 C C . LEU B 1 58 ? 9.735 38.073 98.133 1.00 29.72 58 LEU B C 1
ATOM 1397 O O . LEU B 1 58 ? 10.326 39.161 98.102 1.00 29.00 58 LEU B O 1
ATOM 1402 N N . SER B 1 59 ? 9.313 37.512 99.261 1.00 30.20 59 SER B N 1
ATOM 1403 C CA . SER B 1 59 ? 9.515 38.144 100.564 1.00 30.93 59 SER B CA 1
ATOM 1404 C C . SER B 1 59 ? 10.988 38.136 100.935 1.00 32.22 59 SER B C 1
ATOM 1405 O O . SER B 1 59 ? 11.418 38.824 101.854 1.00 32.53 59 SER B O 1
ATOM 1408 N N . ASP B 1 60 ? 11.742 37.350 100.180 1.00 33.59 60 ASP B N 1
ATOM 1409 C CA . ASP B 1 60 ? 13.161 37.120 100.370 1.00 33.11 60 ASP B CA 1
ATOM 1410 C C . ASP B 1 60 ? 14.094 37.965 99.505 1.00 31.73 60 ASP B C 1
ATOM 1411 O O . ASP B 1 60 ? 15.262 38.148 99.832 1.00 30.82 60 ASP B O 1
ATOM 1416 N N . GLY B 1 61 ? 13.569 38.447 98.386 1.00 31.42 61 GLY B N 1
ATOM 1417 C CA . GLY B 1 61 ? 14.337 39.243 97.445 1.00 29.06 61 GLY B CA 1
ATOM 1418 C C . GLY B 1 61 ? 13.634 39.138 96.101 1.00 28.13 61 GLY B C 1
ATOM 1419 O O . GLY B 1 61 ? 12.516 38.621 96.033 1.00 25.87 61 GLY B O 1
ATOM 1420 N N . ASP B 1 62 ? 14.271 39.598 95.029 1.00 28.26 62 ASP B N 1
ATOM 1421 C CA . ASP B 1 62 ? 13.638 39.538 93.715 1.00 27.26 62 ASP B CA 1
ATOM 1422 C C . ASP B 1 62 ? 14.093 38.353 92.901 1.00 26.37 62 ASP B C 1
ATOM 1423 O O . ASP B 1 62 ? 15.233 37.918 93.011 1.00 26.79 62 ASP B O 1
ATOM 1428 N N . GLY B 1 63 ? 13.191 37.849 92.065 1.00 24.75 63 GLY B N 1
ATOM 1429 C CA . GLY B 1 63 ? 13.492 36.712 91.219 1.00 22.87 63 GLY B CA 1
ATOM 1430 C C . GLY B 1 63 ? 14.589 36.947 90.198 1.00 21.51 63 GLY B C 1
ATOM 1431 O O . GLY B 1 63 ? 15.272 36.008 89.808 1.00 22.44 63 GLY B O 1
ATOM 1432 N N . TRP B 1 64 ? 14.767 38.182 89.750 1.00 21.04 64 TRP B N 1
ATOM 1433 C CA . TRP B 1 64 ? 15.814 38.469 88.778 1.00 22.59 64 TRP B CA 1
ATOM 1434 C C . TRP B 1 64 ? 17.188 38.124 89.355 1.00 23.15 64 TRP B C 1
ATOM 1435 O O . TRP B 1 64 ? 18.097 37.719 88.628 1.00 23.18 64 TRP B O 1
ATOM 1446 N N . THR B 1 65 ? 17.342 38.298 90.664 1.00 22.66 65 THR B N 1
ATOM 1447 C CA . THR B 1 65 ? 18.612 38.002 91.308 1.00 22.76 65 THR B CA 1
ATOM 1448 C C . THR B 1 65 ? 18.689 36.518 91.603 1.00 23.51 65 THR B C 1
ATOM 1449 O O . THR B 1 65 ? 19.727 35.892 91.415 1.00 22.42 65 THR B O 1
ATOM 1453 N N . LEU B 1 66 ? 17.582 35.962 92.077 1.00 24.35 66 LEU B N 1
ATOM 1454 C CA . LEU B 1 66 ? 17.514 34.542 92.386 1.00 25.63 66 LEU B CA 1
ATOM 1455 C C . LEU B 1 66 ? 17.783 33.731 91.112 1.00 26.94 66 LEU B C 1
ATOM 1456 O O . LEU B 1 66 ? 18.127 32.553 91.178 1.00 29.01 66 LEU B O 1
ATOM 1461 N N . CYS B 1 67 ? 17.621 34.359 89.953 1.00 25.10 67 CYS B N 1
ATOM 1462 C CA . CYS B 1 67 ? 17.874 33.674 88.705 1.00 22.46 67 CYS B CA 1
ATOM 1463 C C . CYS B 1 67 ? 19.380 33.644 88.438 1.00 22.70 67 CYS B C 1
ATOM 1464 O O . CYS B 1 67 ? 19.952 32.588 88.190 1.00 21.22 67 CYS B O 1
ATOM 1467 N N . LYS B 1 68 ? 20.007 34.816 88.485 1.00 22.62 68 LYS B N 1
ATOM 1468 C CA . LYS B 1 68 ? 21.441 34.944 88.266 1.00 21.40 68 LYS B CA 1
ATOM 1469 C C . LYS B 1 68 ? 22.162 34.051 89.262 1.00 20.69 68 LYS B C 1
ATOM 1470 O O . LYS B 1 68 ? 23.181 33.434 88.951 1.00 19.07 68 LYS B O 1
ATOM 1476 N N . LYS B 1 69 ? 21.613 33.987 90.469 1.00 21.87 69 LYS B N 1
ATOM 1477 C CA . LYS B 1 69 ? 22.193 33.177 91.523 1.00 22.97 69 LYS B CA 1
ATOM 1478 C C . LYS B 1 69 ? 22.097 31.709 91.151 1.00 24.10 69 LYS B C 1
ATOM 1479 O O . LYS B 1 69 ? 23.119 31.027 91.061 1.00 25.23 69 LYS B O 1
ATOM 1485 N N . ILE B 1 70 ? 20.874 31.230 90.924 1.00 23.83 70 ILE B N 1
ATOM 1486 C CA . ILE B 1 70 ? 20.639 29.838 90.544 1.00 24.05 70 ILE B CA 1
ATOM 1487 C C . ILE B 1 70 ? 21.490 29.437 89.337 1.00 24.33 70 ILE B C 1
ATOM 1488 O O . ILE B 1 70 ? 21.992 28.313 89.265 1.00 22.31 70 ILE B O 1
ATOM 1493 N N . ARG B 1 71 ? 21.670 30.356 88.397 1.00 24.78 71 ARG B N 1
ATOM 1494 C CA . ARG B 1 71 ? 22.466 30.048 87.224 1.00 27.31 71 ARG B CA 1
ATOM 1495 C C . ARG B 1 71 ? 23.932 29.761 87.547 1.00 29.68 71 ARG B C 1
ATOM 1496 O O . ARG B 1 71 ? 24.735 29.480 86.659 1.00 30.71 71 ARG B O 1
ATOM 1504 N N . ASN B 1 72 ? 24.280 29.822 88.823 1.00 32.49 72 ASN B N 1
ATOM 1505 C CA . ASN B 1 72 ? 25.641 29.530 89.244 1.00 34.67 72 ASN B CA 1
ATOM 1506 C C . ASN B 1 72 ? 25.716 28.052 89.570 1.00 35.73 72 ASN B C 1
ATOM 1507 O O . ASN B 1 72 ? 26.774 27.429 89.474 1.00 34.80 72 ASN B O 1
ATOM 1512 N N . VAL B 1 73 ? 24.577 27.499 89.961 1.00 37.28 73 VAL B N 1
ATOM 1513 C CA . VAL B 1 73 ? 24.496 26.091 90.301 1.00 39.50 73 VAL B CA 1
ATOM 1514 C C . VAL B 1 73 ? 24.118 25.330 89.035 1.00 40.15 73 VAL B C 1
ATOM 1515 O O . VAL B 1 73 ? 24.977 24.793 88.334 1.00 41.53 73 VAL B O 1
ATOM 1519 N N . THR B 1 74 ? 22.825 25.329 88.731 1.00 39.59 74 THR B N 1
ATOM 1520 C CA . THR B 1 74 ? 22.283 24.620 87.577 1.00 37.85 74 THR B CA 1
ATOM 1521 C C . THR B 1 74 ? 22.032 25.472 86.332 1.00 37.16 74 THR B C 1
ATOM 1522 O O . THR B 1 74 ? 22.004 26.699 86.408 1.00 37.78 74 THR B O 1
ATOM 1526 N N . THR B 1 75 ? 21.871 24.812 85.184 1.00 35.52 75 THR B N 1
ATOM 1527 C CA . THR B 1 75 ? 21.551 25.504 83.930 1.00 34.71 75 THR B CA 1
ATOM 1528 C C . THR B 1 75 ? 20.114 25.097 83.621 1.00 31.89 75 THR B C 1
ATOM 1529 O O . THR B 1 75 ? 19.587 25.367 82.547 1.00 30.89 75 THR B O 1
ATOM 1533 N N . CYS B 1 76 ? 19.504 24.437 84.602 1.00 29.83 76 CYS B N 1
ATOM 1534 C CA . CYS B 1 76 ? 18.128 23.965 84.540 1.00 28.04 76 CYS B CA 1
ATOM 1535 C C . CYS B 1 76 ? 17.179 25.026 84.011 1.00 27.74 76 CYS B C 1
ATOM 1536 O O . CYS B 1 76 ? 17.217 26.179 84.464 1.00 28.87 76 CYS B O 1
ATOM 1539 N N . PRO B 1 77 ? 16.291 24.644 83.065 1.00 24.83 77 PRO B N 1
ATOM 1540 C CA . PRO B 1 77 ? 15.326 25.568 82.472 1.00 22.10 77 PRO B CA 1
ATOM 1541 C C . PRO B 1 77 ? 14.511 26.333 83.507 1.00 20.29 77 PRO B C 1
ATOM 1542 O O . PRO B 1 77 ? 13.853 25.736 84.361 1.00 18.52 77 PRO B O 1
ATOM 1546 N N . ILE B 1 78 ? 14.570 27.657 83.418 1.00 18.75 78 ILE B N 1
ATOM 1547 C CA . ILE B 1 78 ? 13.831 28.526 84.316 1.00 18.70 78 ILE B CA 1
ATOM 1548 C C . ILE B 1 78 ? 12.755 29.310 83.564 1.00 18.54 78 ILE B C 1
ATOM 1549 O O . ILE B 1 78 ? 13.052 30.027 82.605 1.00 18.19 78 ILE B O 1
ATOM 1554 N N . VAL B 1 79 ? 11.506 29.166 83.999 1.00 18.32 79 VAL B N 1
ATOM 1555 C CA . VAL B 1 79 ? 10.383 29.894 83.401 1.00 17.62 79 VAL B CA 1
ATOM 1556 C C . VAL B 1 79 ? 9.718 30.782 84.450 1.00 16.62 79 VAL B C 1
ATOM 1557 O O . VAL B 1 79 ? 9.298 30.295 85.495 1.00 16.69 79 VAL B O 1
ATOM 1561 N N . TYR B 1 80 ? 9.610 32.074 84.168 1.00 15.82 80 TYR B N 1
ATOM 1562 C CA . TYR B 1 80 ? 8.984 33.009 85.098 1.00 17.22 80 TYR B CA 1
ATOM 1563 C C . TYR B 1 80 ? 7.434 32.999 85.121 1.00 17.71 80 TYR B C 1
ATOM 1564 O O . TYR B 1 80 ? 6.791 32.727 84.110 1.00 18.39 80 TYR B O 1
ATOM 1581 N N . THR B 1 82 ? 4.252 35.484 86.644 1.00 19.26 82 THR B N 1
ATOM 1582 C CA . THR B 1 82 ? 4.008 36.750 87.306 1.00 20.23 82 THR B CA 1
ATOM 1583 C C . THR B 1 82 ? 2.972 37.642 86.646 1.00 21.07 82 THR B C 1
ATOM 1584 O O . THR B 1 82 ? 2.702 37.535 85.453 1.00 20.67 82 THR B O 1
ATOM 1588 N N . TYR B 1 83 ? 2.392 38.535 87.434 1.00 21.47 83 TYR B N 1
ATOM 1589 C CA . TYR B 1 83 ? 1.423 39.461 86.889 1.00 22.27 83 TYR B CA 1
ATOM 1590 C C . TYR B 1 83 ? 2.148 40.596 86.171 1.00 21.66 83 TYR B C 1
ATOM 1591 O O . TYR B 1 83 ? 1.592 41.206 85.256 1.00 22.26 83 TYR B O 1
ATOM 1600 N N . ILE B 1 84 ? 3.386 40.876 86.577 1.00 19.95 84 ILE B N 1
ATOM 1601 C CA . ILE B 1 84 ? 4.146 41.950 85.947 1.00 20.12 84 ILE B CA 1
ATOM 1602 C C . ILE B 1 84 ? 4.275 41.718 84.443 1.00 21.03 84 ILE B C 1
ATOM 1603 O O . ILE B 1 84 ? 4.932 40.774 83.994 1.00 19.01 84 ILE B O 1
ATOM 1608 N N . ASN B 1 85 ? 3.648 42.589 83.660 1.00 24.35 85 ASN B N 1
ATOM 1609 C CA . ASN B 1 85 ? 3.697 42.446 82.215 1.00 27.32 85 ASN B CA 1
ATOM 1610 C C . ASN B 1 85 ? 4.430 43.589 81.496 1.00 28.22 85 ASN B C 1
ATOM 1611 O O . ASN B 1 85 ? 4.001 44.051 80.447 1.00 28.72 85 ASN B O 1
ATOM 1616 N N . GLU B 1 86 ? 5.544 44.031 82.064 1.00 29.64 86 GLU B N 1
ATOM 1617 C CA . GLU B 1 86 ? 6.340 45.104 81.488 1.00 30.72 86 GLU B CA 1
ATOM 1618 C C . GLU B 1 86 ? 7.495 44.543 80.660 1.00 29.55 86 GLU B C 1
ATOM 1619 O O . GLU B 1 86 ? 8.180 43.615 81.081 1.00 29.49 86 GLU B O 1
ATOM 1625 N N . ASP B 1 87 ? 7.717 45.115 79.484 1.00 28.12 87 ASP B N 1
ATOM 1626 C CA . ASP B 1 87 ? 8.803 44.662 78.627 1.00 27.44 87 ASP B CA 1
ATOM 1627 C C . ASP B 1 87 ? 10.137 44.518 79.342 1.00 26.40 87 ASP B C 1
ATOM 1628 O O . ASP B 1 87 ? 10.781 43.472 79.248 1.00 25.25 87 ASP B O 1
ATOM 1633 N N . GLN B 1 88 ? 10.555 45.577 80.035 1.00 25.27 88 GLN B N 1
ATOM 1634 C CA . GLN B 1 88 ? 11.827 45.573 80.748 1.00 23.50 88 GLN B CA 1
ATOM 1635 C C . GLN B 1 88 ? 11.929 44.411 81.706 1.00 22.31 88 GLN B C 1
ATOM 1636 O O . GLN B 1 88 ? 13.005 43.851 81.892 1.00 22.76 88 GLN B O 1
ATOM 1642 N N . SER B 1 89 ? 10.812 44.039 82.310 1.00 19.54 89 SER B N 1
ATOM 1643 C CA . SER B 1 89 ? 10.822 42.933 83.241 1.00 19.13 89 SER B CA 1
ATOM 1644 C C . SER B 1 89 ? 11.161 41.631 82.510 1.00 17.53 89 SER B C 1
ATOM 1645 O O . SER B 1 89 ? 11.972 40.842 82.984 1.00 17.15 89 SER B O 1
ATOM 1648 N N . ILE B 1 90 ? 10.541 41.418 81.353 1.00 15.71 90 ILE B N 1
ATOM 1649 C CA . ILE B 1 90 ? 10.772 40.225 80.536 1.00 14.27 90 ILE B CA 1
ATOM 1650 C C . ILE B 1 90 ? 12.237 40.194 80.067 1.00 16.31 90 ILE B C 1
ATOM 1651 O O . ILE B 1 90 ? 12.900 39.145 80.108 1.00 12.96 90 ILE B O 1
ATOM 1656 N N . LEU B 1 91 ? 12.735 41.345 79.616 1.00 17.15 91 LEU B N 1
ATOM 1657 C CA . LEU B 1 91 ? 14.122 41.441 79.182 1.00 18.35 91 LEU B CA 1
ATOM 1658 C C . LEU B 1 91 ? 15.042 41.092 80.346 1.00 17.98 91 LEU B C 1
ATOM 1659 O O . LEU B 1 91 ? 15.977 40.315 80.185 1.00 18.20 91 LEU B O 1
ATOM 1664 N N . ASN B 1 92 ? 14.771 41.666 81.515 1.00 17.72 92 ASN B N 1
ATOM 1665 C CA . ASN B 1 92 ? 15.575 41.400 82.708 1.00 17.60 92 ASN B CA 1
ATOM 1666 C C . ASN B 1 92 ? 15.550 39.910 83.035 1.00 17.12 92 ASN B C 1
ATOM 1667 O O . ASN B 1 92 ? 16.594 39.306 83.291 1.00 14.45 92 ASN B O 1
ATOM 1672 N N . ALA B 1 93 ? 14.352 39.325 83.010 1.00 16.52 93 ALA B N 1
ATOM 1673 C CA . ALA B 1 93 ? 14.168 37.904 83.298 1.00 17.19 93 ALA B CA 1
ATOM 1674 C C . ALA B 1 93 ? 14.971 37.010 82.349 1.00 18.19 93 ALA B C 1
ATOM 1675 O O . ALA B 1 93 ? 15.706 36.130 82.789 1.00 16.37 93 ALA B O 1
ATOM 1677 N N . LEU B 1 94 ? 14.822 37.238 81.045 1.00 20.85 94 LEU B N 1
ATOM 1678 C CA . LEU B 1 94 ? 15.541 36.465 80.036 1.00 21.62 94 LEU B CA 1
ATOM 1679 C C . LEU B 1 94 ? 17.051 36.674 80.113 1.00 22.60 94 LEU B C 1
ATOM 1680 O O . LEU B 1 94 ? 17.816 35.723 79.998 1.00 23.27 94 LEU B O 1
ATOM 1685 N N . ASN B 1 95 ? 17.484 37.913 80.319 1.00 23.90 95 ASN B N 1
ATOM 1686 C CA . ASN B 1 95 ? 18.910 38.204 80.405 1.00 25.35 95 ASN B CA 1
ATOM 1687 C C . ASN B 1 95 ? 19.553 37.706 81.701 1.00 25.77 95 ASN B C 1
ATOM 1688 O O . ASN B 1 95 ? 20.760 37.827 81.884 1.00 26.69 95 ASN B O 1
ATOM 1693 N N . SER B 1 96 ? 18.752 37.138 82.596 1.00 25.70 96 SER B N 1
ATOM 1694 C CA . SER B 1 96 ? 19.262 36.636 83.864 1.00 24.44 96 SER B CA 1
ATOM 1695 C C . SER B 1 96 ? 19.396 35.135 83.790 1.00 25.59 96 SER B C 1
ATOM 1696 O O . SER B 1 96 ? 19.723 34.483 84.777 1.00 27.39 96 SER B O 1
ATOM 1699 N N . GLY B 1 97 ? 19.139 34.582 82.613 1.00 25.21 97 GLY B N 1
ATOM 1700 C CA . GLY B 1 97 ? 19.239 33.149 82.443 1.00 22.54 97 GLY B CA 1
ATOM 1701 C C . GLY B 1 97 ? 17.870 32.536 82.282 1.00 22.11 97 GLY B C 1
ATOM 1702 O O . GLY B 1 97 ? 17.743 31.322 82.167 1.00 22.58 97 GLY B O 1
ATOM 1703 N N . GLY B 1 98 ? 16.841 33.377 82.283 1.00 21.35 98 GLY B N 1
ATOM 1704 C CA . GLY B 1 98 ? 15.483 32.892 82.130 1.00 21.00 98 GLY B CA 1
ATOM 1705 C C . GLY B 1 98 ? 15.260 32.279 80.758 1.00 21.73 98 GLY B C 1
ATOM 1706 O O . GLY B 1 98 ? 15.893 32.678 79.781 1.00 22.27 98 GLY B O 1
ATOM 1707 N N . ASP B 1 99 ? 14.356 31.309 80.674 1.00 20.40 99 ASP B N 1
ATOM 1708 C CA . ASP B 1 99 ? 14.087 30.655 79.410 1.00 18.78 99 ASP B CA 1
ATOM 1709 C C . ASP B 1 99 ? 12.752 31.075 78.806 1.00 19.65 99 ASP B C 1
ATOM 1710 O O . ASP B 1 99 ? 12.596 31.141 77.589 1.00 19.51 99 ASP B O 1
ATOM 1715 N N . ASP B 1 100 ? 11.789 31.374 79.661 1.00 20.07 100 ASP B N 1
ATOM 1716 C CA . ASP B 1 100 ? 10.485 31.809 79.201 1.00 18.39 100 ASP B CA 1
ATOM 1717 C C . ASP B 1 100 ? 9.886 32.667 80.304 1.00 16.90 100 ASP B C 1
ATOM 1718 O O . ASP B 1 100 ? 10.412 32.728 81.409 1.00 15.28 100 ASP B O 1
ATOM 1723 N N . TYR B 1 101 ? 8.766 33.300 80.009 1.00 15.51 101 TYR B N 1
ATOM 1724 C CA . TYR B 1 101 ? 8.137 34.205 80.946 1.00 16.52 101 TYR B CA 1
ATOM 1725 C C . TYR B 1 101 ? 6.623 34.138 80.735 1.00 16.84 101 TYR B C 1
ATOM 1726 O O . TYR B 1 101 ? 6.134 34.500 79.669 1.00 18.99 101 TYR B O 1
ATOM 1735 N N . LEU B 1 102 ? 5.877 33.687 81.733 1.00 15.70 102 LEU B N 1
ATOM 1736 C CA . LEU B 1 102 ? 4.427 33.597 81.592 1.00 16.35 102 LEU B CA 1
ATOM 1737 C C . LEU B 1 102 ? 3.692 34.600 82.485 1.00 18.14 102 LEU B C 1
ATOM 1738 O O . LEU B 1 102 ? 4.142 34.919 83.579 1.00 17.93 102 LEU B O 1
ATOM 1743 N N . ILE B 1 103 ? 2.558 35.098 82.002 1.00 20.77 103 ILE B N 1
ATOM 1744 C CA . ILE B 1 103 ? 1.755 36.078 82.732 1.00 21.92 103 ILE B CA 1
ATOM 1745 C C . ILE B 1 103 ? 0.581 35.454 83.480 1.00 22.38 103 ILE B C 1
ATOM 1746 O O . ILE B 1 103 ? -0.120 34.602 82.945 1.00 22.94 103 ILE B O 1
ATOM 1751 N N . LYS B 1 104 ? 0.367 35.901 84.715 1.00 23.16 104 LYS B N 1
ATOM 1752 C CA . LYS B 1 104 ? -0.729 35.408 85.546 1.00 22.75 104 LYS B CA 1
ATOM 1753 C C . LYS B 1 104 ? -2.000 36.213 85.284 1.00 23.31 104 LYS B C 1
ATOM 1754 O O . LYS B 1 104 ? -1.941 37.378 84.886 1.00 21.39 104 LYS B O 1
ATOM 1760 N N . PRO B 1 105 ? -3.172 35.596 85.499 1.00 24.48 105 PRO B N 1
ATOM 1761 C CA . PRO B 1 105 ? -3.368 34.215 85.964 1.00 25.07 105 PRO B CA 1
ATOM 1762 C C . PRO B 1 105 ? -2.809 33.200 84.966 1.00 25.81 105 PRO B C 1
ATOM 1763 O O . PRO B 1 105 ? -3.083 33.289 83.766 1.00 25.53 105 PRO B O 1
ATOM 1767 N N . LEU B 1 106 ? -2.039 32.238 85.459 1.00 25.52 106 LEU B N 1
ATOM 1768 C CA . LEU B 1 106 ? -1.463 31.218 84.594 1.00 26.10 106 LEU B CA 1
ATOM 1769 C C . LEU B 1 106 ? -2.494 30.446 83.767 1.00 27.20 106 LEU B C 1
ATOM 1770 O O . LEU B 1 106 ? -3.551 30.049 84.260 1.00 27.91 106 LEU B O 1
ATOM 1775 N N . ASN B 1 107 ? -2.174 30.253 82.496 1.00 26.03 107 ASN B N 1
ATOM 1776 C CA . ASN B 1 107 ? -3.012 29.487 81.599 1.00 23.57 107 ASN B CA 1
ATOM 1777 C C . ASN B 1 107 ? -2.341 28.119 81.668 1.00 24.82 107 ASN B C 1
ATOM 1778 O O . ASN B 1 107 ? -1.278 27.906 81.085 1.00 26.01 107 ASN B O 1
ATOM 1783 N N . LEU B 1 108 ? -2.951 27.195 82.392 1.00 24.78 108 LEU B N 1
ATOM 1784 C CA . LEU B 1 108 ? -2.372 25.874 82.565 1.00 25.16 108 LEU B CA 1
ATOM 1785 C C . LEU B 1 108 ? -2.116 25.031 81.308 1.00 26.17 108 LEU B C 1
ATOM 1786 O O . LEU B 1 108 ? -1.047 24.424 81.179 1.00 25.15 108 LEU B O 1
ATOM 1791 N N . GLU B 1 109 ? -3.067 24.990 80.377 1.00 27.28 109 GLU B N 1
ATOM 1792 C CA . GLU B 1 109 ? -2.871 24.189 79.167 1.00 27.49 109 GLU B CA 1
ATOM 1793 C C . GLU B 1 109 ? -1.672 24.648 78.340 1.00 27.23 109 GLU B C 1
ATOM 1794 O O . GLU B 1 109 ? -0.880 23.823 77.864 1.00 26.77 109 GLU B O 1
ATOM 1800 N N . ILE B 1 110 ? -1.538 25.961 78.168 1.00 26.12 110 ILE B N 1
ATOM 1801 C CA . ILE B 1 110 ? -0.422 26.501 77.417 1.00 25.89 110 ILE B CA 1
ATOM 1802 C C . ILE B 1 110 ? 0.895 26.243 78.167 1.00 26.88 110 ILE B C 1
ATOM 1803 O O . ILE B 1 110 ? 1.900 25.840 77.563 1.00 26.81 110 ILE B O 1
ATOM 1808 N N . LEU B 1 111 ? 0.881 26.458 79.482 1.00 24.89 111 LEU B N 1
ATOM 1809 C CA . LEU B 1 111 ? 2.056 26.213 80.305 1.00 23.01 111 LEU B CA 1
ATOM 1810 C C . LEU B 1 111 ? 2.513 24.768 80.119 1.00 22.64 111 LEU B C 1
ATOM 1811 O O . LEU B 1 111 ? 3.708 24.497 79.994 1.00 21.05 111 LEU B O 1
ATOM 1816 N N . TYR B 1 112 ? 1.566 23.836 80.096 1.00 21.95 112 TYR B N 1
ATOM 1817 C CA . TYR B 1 112 ? 1.938 22.443 79.927 1.00 22.11 112 TYR B CA 1
ATOM 1818 C C . TYR B 1 112 ? 2.546 22.168 78.550 1.00 21.23 112 TYR B C 1
ATOM 1819 O O . TYR B 1 112 ? 3.531 21.431 78.440 1.00 18.56 112 TYR B O 1
ATOM 1828 N N . ALA B 1 113 ? 1.959 22.762 77.509 1.00 20.61 113 ALA B N 1
ATOM 1829 C CA . ALA B 1 113 ? 2.456 22.604 76.138 1.00 19.58 113 ALA B CA 1
ATOM 1830 C C . ALA B 1 113 ? 3.923 23.016 76.090 1.00 19.38 113 ALA B C 1
ATOM 1831 O O . ALA B 1 113 ? 4.756 22.330 75.485 1.00 16.26 113 ALA B O 1
ATOM 1833 N N . LYS B 1 114 ? 4.209 24.144 76.748 1.00 18.25 114 LYS B N 1
ATOM 1834 C CA . LYS B 1 114 ? 5.543 24.708 76.835 1.00 17.99 114 LYS B CA 1
ATOM 1835 C C . LYS B 1 114 ? 6.493 23.864 77.669 1.00 19.02 114 LYS B C 1
ATOM 1836 O O . LYS B 1 114 ? 7.697 23.843 77.410 1.00 16.73 114 LYS B O 1
ATOM 1842 N N . VAL B 1 115 ? 5.967 23.183 78.683 1.00 20.22 115 VAL B N 1
ATOM 1843 C CA . VAL B 1 115 ? 6.813 22.314 79.491 1.00 20.93 115 VAL B CA 1
ATOM 1844 C C . VAL B 1 115 ? 7.205 21.168 78.555 1.00 20.78 115 VAL B C 1
ATOM 1845 O O . VAL B 1 115 ? 8.394 20.893 78.375 1.00 22.13 115 VAL B O 1
ATOM 1849 N N . LYS B 1 116 ? 6.210 20.528 77.935 1.00 18.24 116 LYS B N 1
ATOM 1850 C CA . LYS B 1 116 ? 6.480 19.426 77.014 1.00 17.36 116 LYS B CA 1
ATOM 1851 C C . LYS B 1 116 ? 7.448 19.840 75.915 1.00 18.74 116 LYS B C 1
ATOM 1852 O O . LYS B 1 116 ? 8.340 19.073 75.549 1.00 19.47 116 LYS B O 1
ATOM 1858 N N . ALA B 1 117 ? 7.271 21.049 75.387 1.00 17.59 117 ALA B N 1
ATOM 1859 C CA . ALA B 1 117 ? 8.153 21.542 74.334 1.00 15.72 117 ALA B CA 1
ATOM 1860 C C . ALA B 1 117 ? 9.575 21.615 74.858 1.00 15.37 117 ALA B C 1
ATOM 1861 O O . ALA B 1 117 ? 10.507 21.140 74.202 1.00 16.27 117 ALA B O 1
ATOM 1863 N N . ILE B 1 118 ? 9.735 22.209 76.040 1.00 13.60 118 ILE B N 1
ATOM 1864 C CA . ILE B 1 118 ? 11.056 22.353 76.648 1.00 14.06 118 ILE B CA 1
ATOM 1865 C C . ILE B 1 118 ? 11.687 20.981 76.939 1.00 15.37 118 ILE B C 1
ATOM 1866 O O . ILE B 1 118 ? 12.839 20.729 76.540 1.00 13.71 118 ILE B O 1
ATOM 1871 N N . LEU B 1 119 ? 10.935 20.104 77.617 1.00 15.30 119 LEU B N 1
ATOM 1872 C CA . LEU B 1 119 ? 11.429 18.762 77.955 1.00 17.55 119 LEU B CA 1
ATOM 1873 C C . LEU B 1 119 ? 11.822 17.984 76.702 1.00 18.28 119 LEU B C 1
ATOM 1874 O O . LEU B 1 119 ? 12.889 17.368 76.651 1.00 15.70 119 LEU B O 1
ATOM 1879 N N . ARG B 1 120 ? 10.940 18.019 75.702 1.00 19.90 120 ARG B N 1
ATOM 1880 C CA . ARG B 1 120 ? 11.159 17.335 74.430 1.00 21.29 120 ARG B CA 1
ATOM 1881 C C . ARG B 1 120 ? 12.511 17.751 73.888 1.00 21.60 120 ARG B C 1
ATOM 1882 O O . ARG B 1 120 ? 13.358 16.920 73.560 1.00 21.05 120 ARG B O 1
ATOM 1890 N N . ARG B 1 121 ? 12.702 19.057 73.806 1.00 21.60 121 ARG B N 1
ATOM 1891 C CA . ARG B 1 121 ? 13.945 19.622 73.316 1.00 20.40 121 ARG B CA 1
ATOM 1892 C C . ARG B 1 121 ? 15.133 19.126 74.113 1.00 22.74 121 ARG B C 1
ATOM 1893 O O . ARG B 1 121 ? 16.189 18.850 73.563 1.00 21.84 121 ARG B O 1
ATOM 1909 N N . ASN B 1 123 ? 15.325 16.301 75.783 1.00 30.15 123 ASN B N 1
ATOM 1910 C CA . ASN B 1 123 ? 15.483 14.860 75.727 1.00 31.33 123 ASN B CA 1
ATOM 1911 C C . ASN B 1 123 ? 15.561 14.223 74.339 1.00 33.64 123 ASN B C 1
ATOM 1912 O O . ASN B 1 123 ? 15.722 13.006 74.222 1.00 32.92 123 ASN B O 1
ATOM 1917 N N . SER B 1 124 ? 15.459 15.033 73.289 1.00 35.93 124 SER B N 1
ATOM 1918 C CA . SER B 1 124 ? 15.527 14.504 71.930 1.00 35.96 124 SER B CA 1
ATOM 1919 C C . SER B 1 124 ? 16.174 15.521 70.999 1.00 37.81 124 SER B C 1
ATOM 1920 O O . SER B 1 124 ? 17.382 15.373 70.717 1.00 41.31 124 SER B O 1
ATOM 1923 N N . GLN C 1 4 ? 35.957 22.329 124.746 1.00 53.76 4 GLN C N 1
ATOM 1924 C CA . GLN C 1 4 ? 35.365 21.674 123.541 1.00 54.01 4 GLN C CA 1
ATOM 1925 C C . GLN C 1 4 ? 35.365 22.624 122.347 1.00 53.77 4 GLN C C 1
ATOM 1926 O O . GLN C 1 4 ? 35.193 23.836 122.502 1.00 54.00 4 GLN C O 1
ATOM 1932 N N . THR C 1 5 ? 35.548 22.070 121.154 1.00 52.84 5 THR C N 1
ATOM 1933 C CA . THR C 1 5 ? 35.564 22.886 119.945 1.00 51.04 5 THR C CA 1
ATOM 1934 C C . THR C 1 5 ? 34.151 23.310 119.550 1.00 49.16 5 THR C C 1
ATOM 1935 O O . THR C 1 5 ? 33.204 22.529 119.644 1.00 48.63 5 THR C O 1
ATOM 1939 N N . LYS C 1 6 ? 34.024 24.557 119.112 1.00 47.14 6 LYS C N 1
ATOM 1940 C CA . LYS C 1 6 ? 32.739 25.106 118.708 1.00 45.25 6 LYS C CA 1
ATOM 1941 C C . LYS C 1 6 ? 32.827 25.577 117.264 1.00 43.94 6 LYS C C 1
ATOM 1942 O O . LYS C 1 6 ? 33.653 26.430 116.926 1.00 43.08 6 LYS C O 1
ATOM 1948 N N . ILE C 1 7 ? 31.971 25.014 116.415 1.00 41.62 7 ILE C N 1
ATOM 1949 C CA . ILE C 1 7 ? 31.951 25.359 114.998 1.00 38.01 7 ILE C CA 1
ATOM 1950 C C . ILE C 1 7 ? 30.628 25.959 114.518 1.00 36.04 7 ILE C C 1
ATOM 1951 O O . ILE C 1 7 ? 29.546 25.554 114.940 1.00 34.94 7 ILE C O 1
ATOM 1956 N N . LEU C 1 8 ? 30.741 26.937 113.624 1.00 34.25 8 LEU C N 1
ATOM 1957 C CA . LEU C 1 8 ? 29.594 27.632 113.051 1.00 31.48 8 LEU C CA 1
ATOM 1958 C C . LEU C 1 8 ? 29.401 27.251 111.585 1.00 31.79 8 LEU C C 1
ATOM 1959 O O . LEU C 1 8 ? 30.368 27.180 110.830 1.00 31.43 8 LEU C O 1
ATOM 1964 N N . ILE C 1 9 ? 28.156 27.007 111.182 1.00 32.63 9 ILE C N 1
ATOM 1965 C CA . ILE C 1 9 ? 27.858 26.662 109.784 1.00 33.32 9 ILE C CA 1
ATOM 1966 C C . ILE C 1 9 ? 26.863 27.642 109.145 1.00 31.98 9 ILE C C 1
ATOM 1967 O O . ILE C 1 9 ? 25.702 27.711 109.546 1.00 30.18 9 ILE C O 1
ATOM 1972 N N . ILE C 1 10 ? 27.334 28.388 108.148 1.00 31.04 10 ILE C N 1
ATOM 1973 C CA . ILE C 1 10 ? 26.515 29.377 107.444 1.00 31.02 10 ILE C CA 1
ATOM 1974 C C . ILE C 1 10 ? 25.991 28.791 106.117 1.00 31.93 10 ILE C C 1
ATOM 1975 O O . ILE C 1 10 ? 26.690 28.813 105.110 1.00 30.59 10 ILE C O 1
ATOM 1980 N N . ASP C 1 11 ? 24.756 28.291 106.124 1.00 33.37 11 ASP C N 1
ATOM 1981 C CA . ASP C 1 11 ? 24.164 27.676 104.938 1.00 34.59 11 ASP C CA 1
ATOM 1982 C C . ASP C 1 11 ? 22.619 27.619 105.011 1.00 35.39 11 ASP C C 1
ATOM 1983 O O . ASP C 1 11 ? 22.043 27.249 106.037 1.00 32.98 11 ASP C O 1
ATOM 1988 N N . GLY C 1 12 ? 21.960 27.986 103.914 1.00 35.87 12 GLY C N 1
ATOM 1989 C CA . GLY C 1 12 ? 20.508 27.978 103.876 1.00 37.07 12 GLY C CA 1
ATOM 1990 C C . GLY C 1 12 ? 19.903 26.601 103.674 1.00 38.54 12 GLY C C 1
ATOM 1991 O O . GLY C 1 12 ? 18.723 26.380 103.952 1.00 38.48 12 GLY C O 1
ATOM 1992 N N . ASP C 1 13 ? 20.709 25.669 103.176 1.00 40.16 13 ASP C N 1
ATOM 1993 C CA . ASP C 1 13 ? 20.255 24.303 102.955 1.00 40.89 13 ASP C CA 1
ATOM 1994 C C . ASP C 1 13 ? 20.104 23.676 104.336 1.00 40.68 13 ASP C C 1
ATOM 1995 O O . ASP C 1 13 ? 21.074 23.190 104.914 1.00 39.53 13 ASP C O 1
ATOM 2000 N N . LYS C 1 14 ? 18.889 23.692 104.867 1.00 40.26 14 LYS C N 1
ATOM 2001 C CA . LYS C 1 14 ? 18.662 23.135 106.188 1.00 40.74 14 LYS C CA 1
ATOM 2002 C C . LYS C 1 14 ? 19.009 21.652 106.339 1.00 40.94 14 LYS C C 1
ATOM 2003 O O . LYS C 1 14 ? 19.245 21.190 107.454 1.00 40.48 14 LYS C O 1
ATOM 2009 N N . ASP C 1 15 ? 19.057 20.904 105.239 1.00 41.07 15 ASP C N 1
ATOM 2010 C CA . ASP C 1 15 ? 19.400 19.491 105.339 1.00 41.76 15 ASP C CA 1
ATOM 2011 C C . ASP C 1 15 ? 20.898 19.346 105.520 1.00 41.32 15 ASP C C 1
ATOM 2012 O O . ASP C 1 15 ? 21.352 18.630 106.405 1.00 42.04 15 ASP C O 1
ATOM 2017 N N . ASN C 1 16 ? 21.669 20.036 104.686 1.00 40.31 16 ASN C N 1
ATOM 2018 C CA . ASN C 1 16 ? 23.121 19.984 104.793 1.00 39.22 16 ASN C CA 1
ATOM 2019 C C . ASN C 1 16 ? 23.511 20.352 106.224 1.00 38.70 16 ASN C C 1
ATOM 2020 O O . ASN C 1 16 ? 24.309 19.666 106.857 1.00 39.16 16 ASN C O 1
ATOM 2025 N N . CYS C 1 17 ? 22.936 21.437 106.730 1.00 38.60 17 CYS C N 1
ATOM 2026 C CA . CYS C 1 17 ? 23.207 21.888 108.090 1.00 37.45 17 CYS C CA 1
ATOM 2027 C C . CYS C 1 17 ? 23.026 20.747 109.075 1.00 39.48 17 CYS C C 1
ATOM 2028 O O . CYS C 1 17 ? 23.942 20.419 109.823 1.00 40.49 17 CYS C O 1
ATOM 2031 N N . GLN C 1 18 ? 21.846 20.137 109.076 1.00 39.79 18 GLN C N 1
ATOM 2032 C CA . GLN C 1 18 ? 21.590 19.053 110.003 1.00 40.09 18 GLN C CA 1
ATOM 2033 C C . GLN C 1 18 ? 22.524 17.876 109.806 1.00 39.69 18 GLN C C 1
ATOM 2034 O O . GLN C 1 18 ? 23.159 17.436 110.760 1.00 41.05 18 GLN C O 1
ATOM 2040 N N . LYS C 1 19 ? 22.619 17.376 108.579 1.00 38.27 19 LYS C N 1
ATOM 2041 C CA . LYS C 1 19 ? 23.502 16.253 108.268 1.00 37.34 19 LYS C CA 1
ATOM 2042 C C . LYS C 1 19 ? 24.903 16.501 108.854 1.00 36.61 19 LYS C C 1
ATOM 2043 O O . LYS C 1 19 ? 25.509 15.604 109.450 1.00 35.68 19 LYS C O 1
ATOM 2049 N N . LEU C 1 20 ? 25.398 17.727 108.682 1.00 35.67 20 LEU C N 1
ATOM 2050 C CA . LEU C 1 20 ? 26.714 18.150 109.172 1.00 36.60 20 LEU C CA 1
ATOM 2051 C C . LEU C 1 20 ? 26.751 18.338 110.693 1.00 38.03 20 LEU C C 1
ATOM 2052 O O . LEU C 1 20 ? 27.774 18.091 111.347 1.00 37.29 20 LEU C O 1
ATOM 2057 N N . LYS C 1 21 ? 25.635 18.819 111.235 1.00 38.99 21 LYS C N 1
ATOM 2058 C CA . LYS C 1 21 ? 25.484 19.055 112.664 1.00 40.29 21 LYS C CA 1
ATOM 2059 C C . LYS C 1 21 ? 25.573 17.715 113.375 1.00 40.83 21 LYS C C 1
ATOM 2060 O O . LYS C 1 21 ? 26.421 17.521 114.243 1.00 41.04 21 LYS C O 1
ATOM 2066 N N . GLY C 1 22 ? 24.697 16.791 112.983 1.00 41.69 22 GLY C N 1
ATOM 2067 C CA . GLY C 1 22 ? 24.668 15.472 113.581 1.00 42.14 22 GLY C CA 1
ATOM 2068 C C . GLY C 1 22 ? 26.024 14.804 113.584 1.00 43.66 22 GLY C C 1
ATOM 2069 O O . GLY C 1 22 ? 26.503 14.350 114.625 1.00 43.81 22 GLY C O 1
ATOM 2070 N N . PHE C 1 23 ? 26.649 14.763 112.414 1.00 44.54 23 PHE C N 1
ATOM 2071 C CA . PHE C 1 23 ? 27.951 14.134 112.250 1.00 44.87 23 PHE C CA 1
ATOM 2072 C C . PHE C 1 23 ? 29.055 14.714 113.127 1.00 45.69 23 PHE C C 1
ATOM 2073 O O . PHE C 1 23 ? 29.756 13.975 113.818 1.00 46.72 23 PHE C O 1
ATOM 2081 N N . LEU C 1 24 ? 29.222 16.029 113.091 1.00 45.70 24 LEU C N 1
ATOM 2082 C CA . LEU C 1 24 ? 30.277 16.662 113.865 1.00 46.81 24 LEU C CA 1
ATOM 2083 C C . LEU C 1 24 ? 30.054 16.618 115.373 1.00 47.49 24 LEU C C 1
ATOM 2084 O O . LEU C 1 24 ? 31.010 16.567 116.142 1.00 46.46 24 LEU C O 1
ATOM 2089 N N . GLU C 1 25 ? 28.800 16.636 115.804 1.00 49.60 25 GLU C N 1
ATOM 2090 C CA . GLU C 1 25 ? 28.512 16.580 117.232 1.00 51.58 25 GLU C CA 1
ATOM 2091 C C . GLU C 1 25 ? 28.894 15.205 117.768 1.00 52.72 25 GLU C C 1
ATOM 2092 O O . GLU C 1 25 ? 29.341 15.074 118.908 1.00 53.28 25 GLU C O 1
ATOM 2098 N N . GLU C 1 26 ? 28.714 14.181 116.941 1.00 53.33 26 GLU C N 1
ATOM 2099 C CA . GLU C 1 26 ? 29.051 12.821 117.327 1.00 53.88 26 GLU C CA 1
ATOM 2100 C C . GLU C 1 26 ? 30.553 12.749 117.595 1.00 53.31 26 GLU C C 1
ATOM 2101 O O . GLU C 1 26 ? 31.001 12.002 118.461 1.00 54.28 26 GLU C O 1
ATOM 2107 N N . LYS C 1 27 ? 31.331 13.537 116.860 1.00 52.44 27 LYS C N 1
ATOM 2108 C CA . LYS C 1 27 ? 32.774 13.557 117.058 1.00 51.60 27 LYS C CA 1
ATOM 2109 C C . LYS C 1 27 ? 33.082 14.476 118.244 1.00 50.61 27 LYS C C 1
ATOM 2110 O O . LYS C 1 27 ? 34.243 14.737 118.555 1.00 50.28 27 LYS C O 1
ATOM 2116 N N . GLY C 1 28 ? 32.032 14.972 118.891 1.00 49.77 28 GLY C N 1
ATOM 2117 C CA . GLY C 1 28 ? 32.200 15.838 120.048 1.00 49.64 28 GLY C CA 1
ATOM 2118 C C . GLY C 1 28 ? 32.337 17.337 119.823 1.00 49.67 28 GLY C C 1
ATOM 2119 O O . GLY C 1 28 ? 32.959 18.028 120.634 1.00 48.71 28 GLY C O 1
ATOM 2120 N N . ILE C 1 29 ? 31.760 17.854 118.741 1.00 50.17 29 ILE C N 1
ATOM 2121 C CA . ILE C 1 29 ? 31.841 19.284 118.452 1.00 50.12 29 ILE C CA 1
ATOM 2122 C C . ILE C 1 29 ? 30.482 19.966 118.599 1.00 50.39 29 ILE C C 1
ATOM 2123 O O . ILE C 1 29 ? 29.471 19.469 118.098 1.00 51.19 29 ILE C O 1
ATOM 2128 N N . SER C 1 30 ? 30.457 21.092 119.307 1.00 49.61 30 SER C N 1
ATOM 2129 C CA . SER C 1 30 ? 29.219 21.838 119.481 1.00 48.26 30 SER C CA 1
ATOM 2130 C C . SER C 1 30 ? 29.084 22.664 118.207 1.00 46.99 30 SER C C 1
ATOM 2131 O O . SER C 1 30 ? 30.061 23.242 117.720 1.00 46.00 30 SER C O 1
ATOM 2134 N N . ILE C 1 31 ? 27.873 22.709 117.666 1.00 45.40 31 ILE C N 1
ATOM 2135 C CA . ILE C 1 31 ? 27.634 23.421 116.425 1.00 43.38 31 ILE C CA 1
ATOM 2136 C C . ILE C 1 31 ? 26.456 24.379 116.440 1.00 42.04 31 ILE C C 1
ATOM 2137 O O . ILE C 1 31 ? 25.358 24.016 116.845 1.00 42.40 31 ILE C O 1
ATOM 2142 N N . ASP C 1 32 ? 26.702 25.610 116.003 1.00 40.56 32 ASP C N 1
ATOM 2143 C CA . ASP C 1 32 ? 25.655 26.620 115.897 1.00 39.83 32 ASP C CA 1
ATOM 2144 C C . ASP C 1 32 ? 25.288 26.633 114.412 1.00 37.84 32 ASP C C 1
ATOM 2145 O O . ASP C 1 32 ? 26.099 26.229 113.584 1.00 37.90 32 ASP C O 1
ATOM 2150 N N . LEU C 1 33 ? 24.081 27.082 114.068 1.00 36.10 33 LEU C N 1
ATOM 2151 C CA . LEU C 1 33 ? 23.660 27.122 112.665 1.00 32.62 33 LEU C CA 1
ATOM 2152 C C . LEU C 1 33 ? 23.092 28.469 112.232 1.00 31.03 33 LEU C C 1
ATOM 2153 O O . LEU C 1 33 ? 22.156 28.972 112.834 1.00 30.97 33 LEU C O 1
ATOM 2158 N N . ALA C 1 34 ? 23.669 29.056 111.190 1.00 30.41 34 ALA C N 1
ATOM 2159 C CA . ALA C 1 34 ? 23.193 30.335 110.663 1.00 30.01 34 ALA C CA 1
ATOM 2160 C C . ALA C 1 34 ? 22.676 30.104 109.236 1.00 29.48 34 ALA C C 1
ATOM 2161 O O . ALA C 1 34 ? 23.378 29.540 108.391 1.00 27.79 34 ALA C O 1
ATOM 2163 N N . TYR C 1 35 ? 21.450 30.543 108.971 1.00 28.61 35 TYR C N 1
ATOM 2164 C CA . TYR C 1 35 ? 20.833 30.357 107.663 1.00 27.54 35 TYR C CA 1
ATOM 2165 C C . TYR C 1 35 ? 21.100 31.446 106.627 1.00 27.78 35 TYR C C 1
ATOM 2166 O O . TYR C 1 35 ? 20.643 31.344 105.494 1.00 26.80 35 TYR C O 1
ATOM 2175 N N . ASN C 1 36 ? 21.854 32.473 107.000 1.00 28.39 36 ASN C N 1
ATOM 2176 C CA . ASN C 1 36 ? 22.137 33.560 106.073 1.00 28.74 36 ASN C CA 1
ATOM 2177 C C . ASN C 1 36 ? 23.084 34.568 106.697 1.00 29.15 36 ASN C C 1
ATOM 2178 O O . ASN C 1 36 ? 23.403 34.474 107.878 1.00 28.44 36 ASN C O 1
ATOM 2183 N N . CYS C 1 37 ? 23.510 35.539 105.899 1.00 29.83 37 CYS C N 1
ATOM 2184 C CA . CYS C 1 37 ? 24.424 36.580 106.352 1.00 31.46 37 CYS C CA 1
ATOM 2185 C C . CYS C 1 37 ? 23.976 37.249 107.641 1.00 33.45 37 CYS C C 1
ATOM 2186 O O . CYS C 1 37 ? 24.781 37.493 108.542 1.00 33.89 37 CYS C O 1
ATOM 2189 N N . GLU C 1 38 ? 22.692 37.564 107.729 1.00 34.73 38 GLU C N 1
ATOM 2190 C CA . GLU C 1 38 ? 22.199 38.216 108.919 1.00 36.06 38 GLU C CA 1
ATOM 2191 C C . GLU C 1 38 ? 22.350 37.304 110.121 1.00 35.09 38 GLU C C 1
ATOM 2192 O O . GLU C 1 38 ? 22.919 37.700 111.132 1.00 36.28 38 GLU C O 1
ATOM 2198 N N . GLU C 1 39 ? 21.847 36.081 110.013 1.00 33.02 39 GLU C N 1
ATOM 2199 C CA . GLU C 1 39 ? 21.949 35.130 111.111 1.00 32.81 39 GLU C CA 1
ATOM 2200 C C . GLU C 1 39 ? 23.395 34.783 111.466 1.00 31.15 39 GLU C C 1
ATOM 2201 O O . GLU C 1 39 ? 23.703 34.485 112.614 1.00 30.22 39 GLU C O 1
ATOM 2207 N N . ALA C 1 40 ? 24.279 34.813 110.477 1.00 29.95 40 ALA C N 1
ATOM 2208 C CA . ALA C 1 40 ? 25.677 34.495 110.709 1.00 27.66 40 ALA C CA 1
ATOM 2209 C C . ALA C 1 40 ? 26.306 35.600 111.548 1.00 27.07 40 ALA C C 1
ATOM 2210 O O . ALA C 1 40 ? 27.095 35.337 112.462 1.00 25.91 40 ALA C O 1
ATOM 2212 N N . ILE C 1 41 ? 25.955 36.840 111.232 1.00 26.08 41 ILE C N 1
ATOM 2213 C CA . ILE C 1 41 ? 26.483 37.968 111.981 1.00 26.76 41 ILE C CA 1
ATOM 2214 C C . ILE C 1 41 ? 25.983 37.911 113.431 1.00 25.04 41 ILE C C 1
ATOM 2215 O O . ILE C 1 41 ? 26.709 38.228 114.371 1.00 23.26 41 ILE C O 1
ATOM 2220 N N . GLY C 1 42 ? 24.745 37.480 113.610 1.00 24.92 42 GLY C N 1
ATOM 2221 C CA . GLY C 1 42 ? 24.214 37.371 114.950 1.00 25.59 42 GLY C CA 1
ATOM 2222 C C . GLY C 1 42 ? 25.015 36.370 115.761 1.00 26.25 42 GLY C C 1
ATOM 2223 O O . GLY C 1 42 ? 25.411 36.646 116.888 1.00 25.97 42 GLY C O 1
ATOM 2224 N N . LYS C 1 43 ? 25.260 35.201 115.184 1.00 27.99 43 LYS C N 1
ATOM 2225 C CA . LYS C 1 43 ? 26.009 34.157 115.867 1.00 29.71 43 LYS C CA 1
ATOM 2226 C C . LYS C 1 43 ? 27.460 34.553 116.133 1.00 30.85 43 LYS C C 1
ATOM 2227 O O . LYS C 1 43 ? 27.948 34.420 117.253 1.00 30.53 43 LYS C O 1
ATOM 2233 N N . ILE C 1 44 ? 28.149 35.034 115.106 1.00 31.86 44 ILE C N 1
ATOM 2234 C CA . ILE C 1 44 ? 29.537 35.436 115.263 1.00 34.40 44 ILE C CA 1
ATOM 2235 C C . ILE C 1 44 ? 29.680 36.514 116.330 1.00 36.45 44 ILE C C 1
ATOM 2236 O O . ILE C 1 44 ? 30.598 36.484 117.149 1.00 36.28 44 ILE C O 1
ATOM 2241 N N . PHE C 1 45 ? 28.759 37.465 116.316 1.00 38.89 45 PHE C N 1
ATOM 2242 C CA . PHE C 1 45 ? 28.789 38.561 117.266 1.00 40.25 45 PHE C CA 1
ATOM 2243 C C . PHE C 1 45 ? 28.573 38.082 118.695 1.00 40.42 45 PHE C C 1
ATOM 2244 O O . PHE C 1 45 ? 29.112 38.658 119.637 1.00 41.45 45 PHE C O 1
ATOM 2252 N N . SER C 1 46 ? 27.793 37.021 118.854 1.00 39.54 46 SER C N 1
ATOM 2253 C CA . SER C 1 46 ? 27.493 36.492 120.176 1.00 38.91 46 SER C CA 1
ATOM 2254 C C . SER C 1 46 ? 28.272 35.235 120.523 1.00 38.15 46 SER C C 1
ATOM 2255 O O . SER C 1 46 ? 27.964 34.580 121.516 1.00 38.28 46 SER C O 1
ATOM 2258 N N . ASN C 1 47 ? 29.272 34.876 119.729 1.00 37.14 47 ASN C N 1
ATOM 2259 C CA . ASN C 1 47 ? 30.002 33.651 120.031 1.00 36.48 47 ASN C CA 1
ATOM 2260 C C . ASN C 1 47 ? 31.420 33.615 119.509 1.00 35.40 47 ASN C C 1
ATOM 2261 O O . ASN C 1 47 ? 31.820 34.418 118.665 1.00 34.41 47 ASN C O 1
ATOM 2266 N N . LYS C 1 48 ? 32.169 32.653 120.030 1.00 34.96 48 LYS C N 1
ATOM 2267 C CA . LYS C 1 48 ? 33.553 32.452 119.649 1.00 34.66 48 LYS C CA 1
ATOM 2268 C C . LYS C 1 48 ? 33.598 31.106 118.929 1.00 33.05 48 LYS C C 1
ATOM 2269 O O . LYS C 1 48 ? 32.992 30.125 119.376 1.00 30.85 48 LYS C O 1
ATOM 2275 N N . TYR C 1 49 ? 34.292 31.060 117.801 1.00 31.21 49 TYR C N 1
ATOM 2276 C CA . TYR C 1 49 ? 34.357 29.822 117.047 1.00 31.99 49 TYR C CA 1
ATOM 2277 C C . TYR C 1 49 ? 35.769 29.392 116.687 1.00 33.83 49 TYR C C 1
ATOM 2278 O O . TYR C 1 49 ? 36.675 30.217 116.555 1.00 34.39 49 TYR C O 1
ATOM 2287 N N . ASP C 1 50 ? 35.950 28.084 116.540 1.00 35.47 50 ASP C N 1
ATOM 2288 C CA . ASP C 1 50 ? 37.247 27.532 116.192 1.00 37.14 50 ASP C CA 1
ATOM 2289 C C . ASP C 1 50 ? 37.351 27.386 114.685 1.00 38.18 50 ASP C C 1
ATOM 2290 O O . ASP C 1 50 ? 38.433 27.512 114.103 1.00 38.72 50 ASP C O 1
ATOM 2295 N N . LEU C 1 51 ? 36.208 27.140 114.055 1.00 38.22 51 LEU C N 1
ATOM 2296 C CA . LEU C 1 51 ? 36.161 26.981 112.618 1.00 37.41 51 LEU C CA 1
ATOM 2297 C C . LEU C 1 51 ? 34.776 27.359 112.110 1.00 35.93 51 LEU C C 1
ATOM 2298 O O . LEU C 1 51 ? 33.774 27.068 112.754 1.00 35.24 51 LEU C O 1
ATOM 2303 N N . ILE C 1 52 ? 34.728 28.025 110.960 1.00 35.25 52 ILE C N 1
ATOM 2304 C CA . ILE C 1 52 ? 33.460 28.441 110.360 1.00 34.75 52 ILE C CA 1
ATOM 2305 C C . ILE C 1 52 ? 33.292 27.920 108.925 1.00 33.99 52 ILE C C 1
ATOM 2306 O O . ILE C 1 52 ? 34.178 28.093 108.084 1.00 32.78 52 ILE C O 1
ATOM 2311 N N . PHE C 1 53 ? 32.158 27.280 108.654 1.00 32.95 53 PHE C N 1
ATOM 2312 C CA . PHE C 1 53 ? 31.872 26.780 107.317 1.00 32.83 53 PHE C CA 1
ATOM 2313 C C . PHE C 1 53 ? 30.966 27.794 106.624 1.00 31.39 53 PHE C C 1
ATOM 2314 O O . PHE C 1 53 ? 29.979 28.257 107.187 1.00 28.79 53 PHE C O 1
ATOM 2322 N N . LEU C 1 54 ? 31.302 28.126 105.389 1.00 30.92 54 LEU C N 1
ATOM 2323 C CA . LEU C 1 54 ? 30.550 29.131 104.664 1.00 32.42 54 LEU C CA 1
ATOM 2324 C C . LEU C 1 54 ? 30.119 28.777 103.231 1.00 34.07 54 LEU C C 1
ATOM 2325 O O . LEU C 1 54 ? 30.950 28.439 102.384 1.00 33.93 54 LEU C O 1
ATOM 2330 N N . GLU C 1 55 ? 28.818 28.866 102.968 1.00 34.17 55 GLU C N 1
ATOM 2331 C CA . GLU C 1 55 ? 28.284 28.609 101.636 1.00 35.87 55 GLU C CA 1
ATOM 2332 C C . GLU C 1 55 ? 28.490 29.878 100.780 1.00 36.88 55 GLU C C 1
ATOM 2333 O O . GLU C 1 55 ? 28.548 30.993 101.299 1.00 36.80 55 GLU C O 1
ATOM 2339 N N . ILE C 1 56 ? 28.620 29.709 99.470 1.00 37.03 56 ILE C N 1
ATOM 2340 C CA . ILE C 1 56 ? 28.811 30.853 98.592 1.00 36.39 56 ILE C CA 1
ATOM 2341 C C . ILE C 1 56 ? 27.469 31.512 98.287 1.00 35.68 56 ILE C C 1
ATOM 2342 O O . ILE C 1 56 ? 27.359 32.739 98.237 1.00 34.80 56 ILE C O 1
ATOM 2347 N N . ILE C 1 57 ? 26.452 30.681 98.089 1.00 34.19 57 ILE C N 1
ATOM 2348 C CA . ILE C 1 57 ? 25.125 31.166 97.767 1.00 34.23 57 ILE C CA 1
ATOM 2349 C C . ILE C 1 57 ? 24.267 31.300 99.013 1.00 33.38 57 ILE C C 1
ATOM 2350 O O . ILE C 1 57 ? 23.936 30.310 99.657 1.00 31.62 57 ILE C O 1
ATOM 2355 N N . LEU C 1 58 ? 23.911 32.539 99.340 1.00 33.88 58 LEU C N 1
ATOM 2356 C CA . LEU C 1 58 ? 23.091 32.846 100.512 1.00 33.75 58 LEU C CA 1
ATOM 2357 C C . LEU C 1 58 ? 21.907 33.725 100.087 1.00 34.80 58 LEU C C 1
ATOM 2358 O O . LEU C 1 58 ? 22.032 34.558 99.187 1.00 35.58 58 LEU C O 1
ATOM 2363 N N . SER C 1 59 ? 20.761 33.537 100.732 1.00 35.06 59 SER C N 1
ATOM 2364 C CA . SER C 1 59 ? 19.567 34.306 100.398 1.00 35.59 59 SER C CA 1
ATOM 2365 C C . SER C 1 59 ? 19.766 35.821 100.409 1.00 35.79 59 SER C C 1
ATOM 2366 O O . SER C 1 59 ? 19.180 36.530 99.592 1.00 36.94 59 SER C O 1
ATOM 2369 N N . ASP C 1 60 ? 20.596 36.318 101.322 1.00 36.88 60 ASP C N 1
ATOM 2370 C CA . ASP C 1 60 ? 20.833 37.755 101.439 1.00 37.29 60 ASP C CA 1
ATOM 2371 C C . ASP C 1 60 ? 22.246 38.276 101.138 1.00 37.29 60 ASP C C 1
ATOM 2372 O O . ASP C 1 60 ? 22.635 39.337 101.616 1.00 36.29 60 ASP C O 1
ATOM 2377 N N . GLY C 1 61 ? 23.005 37.546 100.331 1.00 38.02 61 GLY C N 1
ATOM 2378 C CA . GLY C 1 61 ? 24.347 37.990 100.000 1.00 38.33 61 GLY C CA 1
ATOM 2379 C C . GLY C 1 61 ? 25.200 36.844 99.505 1.00 39.62 61 GLY C C 1
ATOM 2380 O O . GLY C 1 61 ? 24.690 35.771 99.179 1.00 39.12 61 GLY C O 1
ATOM 2381 N N . ASP C 1 62 ? 26.506 37.069 99.443 1.00 41.29 62 ASP C N 1
ATOM 2382 C CA . ASP C 1 62 ? 27.433 36.039 99.001 1.00 42.69 62 ASP C CA 1
ATOM 2383 C C . ASP C 1 62 ? 28.570 35.874 99.985 1.00 42.29 62 ASP C C 1
ATOM 2384 O O . ASP C 1 62 ? 29.035 36.848 100.576 1.00 43.19 62 ASP C O 1
ATOM 2389 N N . GLY C 1 63 ? 29.012 34.632 100.147 1.00 41.35 63 GLY C N 1
ATOM 2390 C CA . GLY C 1 63 ? 30.095 34.328 101.061 1.00 40.56 63 GLY C CA 1
ATOM 2391 C C . GLY C 1 63 ? 31.362 35.138 100.864 1.00 39.79 63 GLY C C 1
ATOM 2392 O O . GLY C 1 63 ? 32.061 35.415 101.830 1.00 39.67 63 GLY C O 1
ATOM 2393 N N . TRP C 1 64 ? 31.671 35.516 99.629 1.00 40.09 64 TRP C N 1
ATOM 2394 C CA . TRP C 1 64 ? 32.874 36.300 99.370 1.00 40.44 64 TRP C CA 1
ATOM 2395 C C . TRP C 1 64 ? 32.861 37.530 100.260 1.00 39.07 64 TRP C C 1
ATOM 2396 O O . TRP C 1 64 ? 33.816 37.798 100.992 1.00 37.15 64 TRP C O 1
ATOM 2407 N N . THR C 1 65 ? 31.753 38.258 100.199 1.00 38.74 65 THR C N 1
ATOM 2408 C CA . THR C 1 65 ? 31.554 39.468 100.988 1.00 38.55 65 THR C CA 1
ATOM 2409 C C . THR C 1 65 ? 31.449 39.197 102.486 1.00 37.50 65 THR C C 1
ATOM 2410 O O . THR C 1 65 ? 32.159 39.817 103.286 1.00 36.94 65 THR C O 1
ATOM 2414 N N . LEU C 1 66 ? 30.553 38.282 102.858 1.00 35.16 66 LEU C N 1
ATOM 2415 C CA . LEU C 1 66 ? 30.352 37.923 104.258 1.00 33.15 66 LEU C CA 1
ATOM 2416 C C . LEU C 1 66 ? 31.647 37.450 104.891 1.00 33.71 66 LEU C C 1
ATOM 2417 O O . LEU C 1 66 ? 31.884 37.681 106.069 1.00 34.94 66 LEU C O 1
ATOM 2422 N N . CYS C 1 67 ? 32.478 36.775 104.106 1.00 34.47 67 CYS C N 1
ATOM 2423 C CA . CYS C 1 67 ? 33.758 36.286 104.585 1.00 34.30 67 CYS C CA 1
ATOM 2424 C C . CYS C 1 67 ? 34.679 37.473 104.876 1.00 34.51 67 CYS C C 1
ATOM 2425 O O . CYS C 1 67 ? 35.372 37.489 105.896 1.00 33.88 67 CYS C O 1
ATOM 2428 N N . LYS C 1 68 ? 34.691 38.464 103.986 1.00 33.52 68 LYS C N 1
ATOM 2429 C CA . LYS C 1 68 ? 35.526 39.641 104.204 1.00 32.72 68 LYS C CA 1
ATOM 2430 C C . LYS C 1 68 ? 35.117 40.284 105.526 1.00 32.75 68 LYS C C 1
ATOM 2431 O O . LYS C 1 68 ? 35.964 40.640 106.346 1.00 31.61 68 LYS C O 1
ATOM 2437 N N . LYS C 1 69 ? 33.812 40.432 105.731 1.00 33.24 69 LYS C N 1
ATOM 2438 C CA . LYS C 1 69 ? 33.316 41.003 106.971 1.00 33.21 69 LYS C CA 1
ATOM 2439 C C . LYS C 1 69 ? 33.750 40.112 108.129 1.00 33.24 69 LYS C C 1
ATOM 2440 O O . LYS C 1 69 ? 34.312 40.594 109.115 1.00 34.39 69 LYS C O 1
ATOM 2446 N N . ILE C 1 70 ? 33.503 38.813 108.023 1.00 31.07 70 ILE C N 1
ATOM 2447 C CA . ILE C 1 70 ? 33.896 37.926 109.109 1.00 32.30 70 ILE C CA 1
ATOM 2448 C C . ILE C 1 70 ? 35.372 38.085 109.468 1.00 34.32 70 ILE C C 1
ATOM 2449 O O . ILE C 1 70 ? 35.739 37.969 110.632 1.00 34.87 70 ILE C O 1
ATOM 2454 N N . ARG C 1 71 ? 36.222 38.362 108.484 1.00 36.48 71 ARG C N 1
ATOM 2455 C CA . ARG C 1 71 ? 37.641 38.522 108.772 1.00 37.08 71 ARG C CA 1
ATOM 2456 C C . ARG C 1 71 ? 37.968 39.668 109.730 1.00 39.03 71 ARG C C 1
ATOM 2457 O O . ARG C 1 71 ? 38.821 39.495 110.591 1.00 40.16 71 ARG C O 1
ATOM 2465 N N . ASN C 1 72 ? 37.312 40.825 109.596 1.00 40.74 72 ASN C N 1
ATOM 2466 C CA . ASN C 1 72 ? 37.574 41.954 110.505 1.00 41.90 72 ASN C CA 1
ATOM 2467 C C . ASN C 1 72 ? 37.423 41.474 111.931 1.00 42.18 72 ASN C C 1
ATOM 2468 O O . ASN C 1 72 ? 38.248 41.749 112.798 1.00 43.75 72 ASN C O 1
ATOM 2473 N N . VAL C 1 73 ? 36.329 40.758 112.146 1.00 41.19 73 VAL C N 1
ATOM 2474 C CA . VAL C 1 73 ? 35.940 40.216 113.430 1.00 39.63 73 VAL C CA 1
ATOM 2475 C C . VAL C 1 73 ? 36.782 39.064 113.967 1.00 40.27 73 VAL C C 1
ATOM 2476 O O . VAL C 1 73 ? 37.032 38.985 115.172 1.00 41.16 73 VAL C O 1
ATOM 2480 N N . THR C 1 74 ? 37.212 38.159 113.098 1.00 40.62 74 THR C N 1
ATOM 2481 C CA . THR C 1 74 ? 37.994 37.028 113.575 1.00 40.93 74 THR C CA 1
ATOM 2482 C C . THR C 1 74 ? 38.951 36.446 112.558 1.00 42.25 74 THR C C 1
ATOM 2483 O O . THR C 1 74 ? 38.796 36.644 111.356 1.00 43.47 74 THR C O 1
ATOM 2487 N N . THR C 1 75 ? 39.948 35.725 113.058 1.00 43.33 75 THR C N 1
ATOM 2488 C CA . THR C 1 75 ? 40.956 35.098 112.209 1.00 44.78 75 THR C CA 1
ATOM 2489 C C . THR C 1 75 ? 40.771 33.587 112.101 1.00 44.84 75 THR C C 1
ATOM 2490 O O . THR C 1 75 ? 41.531 32.925 111.399 1.00 45.71 75 THR C O 1
ATOM 2494 N N . CYS C 1 76 ? 39.777 33.036 112.793 1.00 43.94 76 CYS C N 1
ATOM 2495 C CA . CYS C 1 76 ? 39.555 31.597 112.731 1.00 42.00 76 CYS C CA 1
ATOM 2496 C C . CYS C 1 76 ? 39.420 31.129 111.278 1.00 41.20 76 CYS C C 1
ATOM 2497 O O . CYS C 1 76 ? 38.967 31.882 110.405 1.00 40.28 76 CYS C O 1
ATOM 2500 N N . PRO C 1 77 ? 39.812 29.870 111.004 1.00 39.58 77 PRO C N 1
ATOM 2501 C CA . PRO C 1 77 ? 39.750 29.287 109.660 1.00 36.89 77 PRO C CA 1
ATOM 2502 C C . PRO C 1 77 ? 38.364 29.371 109.064 1.00 34.64 77 PRO C C 1
ATOM 2503 O O . PRO C 1 77 ? 37.379 29.057 109.733 1.00 33.20 77 PRO C O 1
ATOM 2507 N N . ILE C 1 78 ? 38.287 29.800 107.811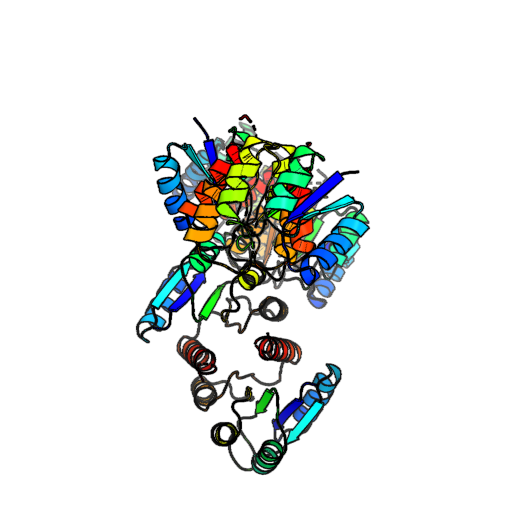 1.00 32.26 78 ILE C N 1
ATOM 2508 C CA . ILE C 1 78 ? 37.002 29.884 107.131 1.00 31.13 78 ILE C CA 1
ATOM 2509 C C . ILE C 1 78 ? 37.017 28.899 105.964 1.00 29.49 78 ILE C C 1
ATOM 2510 O O . ILE C 1 78 ? 37.811 29.037 105.030 1.00 28.81 78 ILE C O 1
ATOM 2515 N N . VAL C 1 79 ? 36.152 27.895 106.028 1.00 27.58 79 VAL C N 1
ATOM 2516 C CA . VAL C 1 79 ? 36.082 26.885 104.973 1.00 26.31 79 VAL C CA 1
ATOM 2517 C C . VAL C 1 79 ? 34.769 26.979 104.202 1.00 25.75 79 VAL C C 1
ATOM 2518 O O . VAL C 1 79 ? 33.688 26.896 104.790 1.00 26.39 79 VAL C O 1
ATOM 2522 N N . TYR C 1 80 ? 34.868 27.159 102.888 1.00 24.45 80 TYR C N 1
ATOM 2523 C CA . TYR C 1 80 ? 33.680 27.254 102.044 1.00 24.00 80 TYR C CA 1
ATOM 2524 C C . TYR C 1 80 ? 33.162 25.884 101.614 1.00 22.63 80 TYR C C 1
ATOM 2525 O O . TYR C 1 80 ? 33.936 24.958 101.383 1.00 20.11 80 TYR C O 1
ATOM 2542 N N . THR C 1 82 ? 30.297 24.565 98.817 1.00 28.44 82 THR C N 1
ATOM 2543 C CA . THR C 1 82 ? 29.368 24.947 97.770 1.00 29.71 82 THR C CA 1
ATOM 2544 C C . THR C 1 82 ? 29.390 24.032 96.541 1.00 30.41 82 THR C C 1
ATOM 2545 O O . THR C 1 82 ? 30.332 23.259 96.335 1.00 31.29 82 THR C O 1
ATOM 2549 N N . TYR C 1 83 ? 28.336 24.122 95.733 1.00 30.95 83 TYR C N 1
ATOM 2550 C CA . TYR C 1 83 ? 28.232 23.350 94.496 1.00 29.87 83 TYR C CA 1
ATOM 2551 C C . TYR C 1 83 ? 28.960 24.102 93.384 1.00 29.87 83 TYR C C 1
ATOM 2552 O O . TYR C 1 83 ? 29.422 23.498 92.429 1.00 31.31 83 TYR C O 1
ATOM 2561 N N . ILE C 1 84 ? 29.058 25.421 93.506 1.00 31.05 84 ILE C N 1
ATOM 2562 C CA . ILE C 1 84 ? 29.754 26.219 92.503 1.00 34.41 84 ILE C CA 1
ATOM 2563 C C . ILE C 1 84 ? 31.192 25.744 92.356 1.00 37.06 84 ILE C C 1
ATOM 2564 O O . ILE C 1 84 ? 31.947 25.753 93.325 1.00 37.41 84 ILE C O 1
ATOM 2569 N N . ASN C 1 85 ? 31.584 25.355 91.148 1.00 40.55 85 ASN C N 1
ATOM 2570 C CA . ASN C 1 85 ? 32.944 24.884 90.942 1.00 43.73 85 ASN C CA 1
ATOM 2571 C C . ASN C 1 85 ? 33.779 25.714 89.964 1.00 45.18 85 ASN C C 1
ATOM 2572 O O . ASN C 1 85 ? 34.673 25.186 89.308 1.00 44.45 85 ASN C O 1
ATOM 2577 N N . GLU C 1 86 ? 33.491 27.012 89.880 1.00 47.10 86 GLU C N 1
ATOM 2578 C CA . GLU C 1 86 ? 34.223 27.929 89.000 1.00 48.69 86 GLU C CA 1
ATOM 2579 C C . GLU C 1 86 ? 35.593 28.230 89.599 1.00 47.65 86 GLU C C 1
ATOM 2580 O O . GLU C 1 86 ? 35.725 28.337 90.815 1.00 46.44 86 GLU C O 1
ATOM 2586 N N . ASP C 1 87 ? 36.606 28.373 88.751 1.00 47.30 87 ASP C N 1
ATOM 2587 C CA . ASP C 1 87 ? 37.937 28.699 89.242 1.00 47.01 87 ASP C CA 1
ATOM 2588 C C . ASP C 1 87 ? 37.900 30.107 89.821 1.00 46.10 87 ASP C C 1
ATOM 2589 O O . ASP C 1 87 ? 38.470 30.370 90.882 1.00 46.41 87 ASP C O 1
ATOM 2594 N N . GLN C 1 88 ? 37.222 31.010 89.118 1.00 44.53 88 GLN C N 1
ATOM 2595 C CA . GLN C 1 88 ? 37.099 32.390 89.566 1.00 42.66 88 GLN C CA 1
AT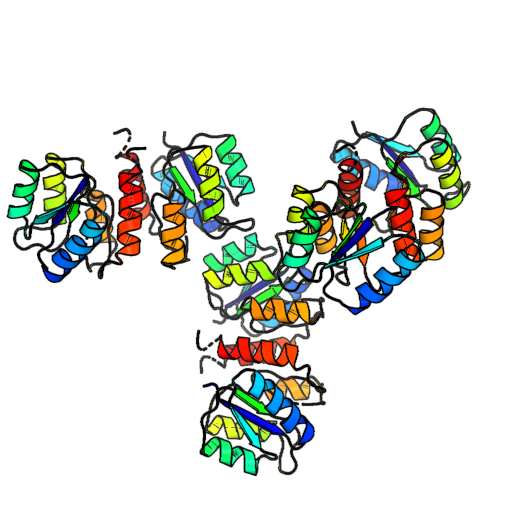OM 2596 C C . GLN C 1 88 ? 36.386 32.475 90.908 1.00 40.77 88 GLN C C 1
ATOM 2597 O O . GLN C 1 88 ? 36.705 33.325 91.742 1.00 39.92 88 GLN C O 1
ATOM 2603 N N . SER C 1 89 ? 35.415 31.595 91.110 1.00 38.35 89 SER C N 1
ATOM 2604 C CA . SER C 1 89 ? 34.696 31.562 92.364 1.00 37.16 89 SER C CA 1
ATOM 2605 C C . SER C 1 89 ? 35.703 31.220 93.456 1.00 37.03 89 SER C C 1
ATOM 2606 O O . SER C 1 89 ? 35.806 31.927 94.454 1.00 36.27 89 SER C O 1
ATOM 2609 N N . ILE C 1 90 ? 36.454 30.142 93.243 1.00 37.01 90 ILE C N 1
ATOM 2610 C CA . ILE C 1 90 ? 37.451 29.674 94.198 1.00 37.17 90 ILE C CA 1
ATOM 2611 C C . ILE C 1 90 ? 38.574 30.682 94.446 1.00 40.30 90 ILE C C 1
ATOM 2612 O O . ILE C 1 90 ? 38.911 30.982 95.600 1.00 40.67 90 ILE C O 1
ATOM 2617 N N . LEU C 1 91 ? 39.172 31.193 93.373 1.00 42.07 91 LEU C N 1
ATOM 2618 C CA . LEU C 1 91 ? 40.244 32.172 93.526 1.00 43.36 91 LEU C CA 1
ATOM 2619 C C . LEU C 1 91 ? 39.724 33.291 94.402 1.00 44.09 91 LEU C C 1
ATOM 2620 O O . LEU C 1 91 ? 40.348 33.667 95.393 1.00 44.78 91 LEU C O 1
ATOM 2625 N N . ASN C 1 92 ? 38.559 33.806 94.027 1.00 44.50 92 ASN C N 1
ATOM 2626 C CA . ASN C 1 92 ? 37.906 34.889 94.747 1.00 44.43 92 ASN C CA 1
ATOM 2627 C C . ASN C 1 92 ? 37.769 34.577 96.242 1.00 42.96 92 ASN C C 1
ATOM 2628 O O . ASN C 1 92 ? 38.361 35.253 97.083 1.00 41.82 92 ASN C O 1
ATOM 2633 N N . ALA C 1 93 ? 36.993 33.544 96.558 1.00 42.45 93 ALA C N 1
ATOM 2634 C CA . ALA C 1 93 ? 36.757 33.113 97.934 1.00 42.07 93 ALA C CA 1
ATOM 2635 C C . ALA C 1 93 ? 38.036 33.024 98.743 1.00 42.99 93 ALA C C 1
ATOM 2636 O O . ALA C 1 93 ? 38.136 33.610 99.814 1.00 43.93 93 ALA C O 1
ATOM 2638 N N . LEU C 1 94 ? 39.011 32.277 98.241 1.00 44.32 94 LEU C N 1
ATOM 2639 C CA . LEU C 1 94 ? 40.267 32.127 98.953 1.00 45.39 94 LEU C CA 1
ATOM 2640 C C . LEU C 1 94 ? 40.952 33.462 99.197 1.00 46.19 94 LEU C C 1
ATOM 2641 O O . LEU C 1 94 ? 41.450 33.717 100.292 1.00 46.58 94 LEU C O 1
ATOM 2646 N N . ASN C 1 95 ? 40.975 34.321 98.187 1.00 47.41 95 ASN C N 1
ATOM 2647 C CA . ASN C 1 95 ? 41.622 35.618 98.340 1.00 49.00 95 ASN C CA 1
ATOM 2648 C C . ASN C 1 95 ? 40.946 36.541 99.349 1.00 47.58 95 ASN C C 1
ATOM 2649 O O . ASN C 1 95 ? 41.586 37.437 99.896 1.00 46.90 95 ASN C O 1
ATOM 2654 N N . SER C 1 96 ? 39.661 36.319 99.599 1.00 45.19 96 SER C N 1
ATOM 2655 C CA . SER C 1 96 ? 38.917 37.136 100.546 1.00 42.70 96 SER C CA 1
ATOM 2656 C C . SER C 1 96 ? 39.240 36.765 101.992 1.00 41.58 96 SER C C 1
ATOM 2657 O O . SER C 1 96 ? 38.838 37.460 102.924 1.00 41.03 96 SER C O 1
ATOM 2660 N N . GLY C 1 97 ? 39.967 35.668 102.173 1.00 39.85 97 GLY C N 1
ATOM 2661 C CA . GLY C 1 97 ? 40.319 35.224 103.509 1.00 38.08 97 GLY C CA 1
ATOM 2662 C C . GLY C 1 97 ? 39.888 33.795 103.786 1.00 37.47 97 GLY C C 1
ATOM 2663 O O . GLY C 1 97 ? 39.812 33.375 104.937 1.00 36.08 97 GLY C O 1
ATOM 2664 N N . GLY C 1 98 ? 39.602 33.045 102.727 1.00 37.37 98 GLY C N 1
ATOM 2665 C CA . GLY C 1 98 ? 39.185 31.665 102.885 1.00 37.67 98 GLY C CA 1
ATOM 2666 C C . GLY C 1 98 ? 40.367 30.728 103.047 1.00 37.55 98 GLY C C 1
ATOM 2667 O O . GLY C 1 98 ? 41.436 30.969 102.494 1.00 36.35 98 GLY C O 1
ATOM 2668 N N . ASP C 1 99 ? 40.172 29.654 103.802 1.00 37.65 99 ASP C N 1
ATOM 2669 C CA . ASP C 1 99 ? 41.234 28.691 104.039 1.00 39.25 99 ASP C CA 1
ATOM 2670 C C . ASP C 1 99 ? 41.092 27.415 103.234 1.00 39.26 99 ASP C C 1
ATOM 2671 O O . ASP C 1 99 ? 42.028 26.619 103.142 1.00 39.02 99 ASP C O 1
ATOM 2676 N N . ASP C 1 100 ? 39.907 27.213 102.677 1.00 38.89 100 ASP C N 1
ATOM 2677 C CA . ASP C 1 100 ? 39.638 26.054 101.849 1.00 36.39 100 ASP C CA 1
ATOM 2678 C C . ASP C 1 100 ? 38.250 26.184 101.251 1.00 35.02 100 ASP C C 1
ATOM 2679 O O . ASP C 1 100 ? 37.399 26.906 101.766 1.00 33.06 100 ASP C O 1
ATOM 2684 N N . TYR C 1 101 ? 38.044 25.451 100.167 1.00 34.56 101 TYR C N 1
ATOM 2685 C CA . TYR C 1 101 ? 36.813 25.456 99.395 1.00 34.16 101 TYR C CA 1
ATOM 2686 C C . TYR C 1 101 ? 36.492 23.985 99.086 1.00 34.40 101 TYR C C 1
ATOM 2687 O O . TYR C 1 101 ? 37.288 23.288 98.457 1.00 35.50 101 TYR C O 1
ATOM 2696 N N . LEU C 1 102 ? 35.341 23.505 99.537 1.00 33.35 102 LEU C N 1
ATOM 2697 C CA . LEU C 1 102 ? 34.965 22.120 99.288 1.00 31.22 102 LEU C CA 1
ATOM 2698 C C . LEU C 1 102 ? 33.704 22.097 98.430 1.00 32.29 102 LEU C C 1
ATOM 2699 O O . LEU C 1 102 ? 32.753 22.841 98.694 1.00 30.44 102 LEU C O 1
ATOM 2704 N N . ILE C 1 103 ? 33.694 21.242 97.406 1.00 33.52 103 ILE C N 1
ATOM 2705 C CA . ILE C 1 103 ? 32.541 21.129 96.514 1.00 32.42 103 ILE C CA 1
ATOM 2706 C C . ILE C 1 103 ? 31.531 20.116 97.032 1.00 31.99 103 ILE C C 1
ATOM 2707 O O . ILE C 1 103 ? 31.901 19.070 97.544 1.00 30.85 103 ILE C O 1
ATOM 2712 N N . LYS C 1 104 ? 30.254 20.439 96.886 1.00 32.74 104 LYS C N 1
ATOM 2713 C CA . LYS C 1 104 ? 29.174 19.578 97.351 1.00 34.97 104 LYS C CA 1
ATOM 2714 C C . LYS C 1 104 ? 28.706 18.628 96.248 1.00 36.79 104 LYS C C 1
ATOM 2715 O O . LYS C 1 104 ? 28.918 18.895 95.059 1.00 36.76 104 LYS C O 1
ATOM 2721 N N . PRO C 1 105 ? 28.055 17.507 96.626 1.00 37.77 105 PRO C N 1
ATOM 2722 C CA . PRO C 1 105 ? 27.743 17.097 98.001 1.00 37.00 105 PRO C CA 1
ATOM 2723 C C . PRO C 1 105 ? 29.007 16.768 98.779 1.00 36.05 105 PRO C C 1
ATOM 2724 O O . PRO C 1 105 ? 29.962 16.248 98.219 1.00 35.21 105 PRO C O 1
ATOM 2728 N N . LEU C 1 106 ? 28.997 17.070 100.073 1.00 36.74 106 LEU C N 1
ATOM 2729 C CA . LEU C 1 106 ? 30.157 16.856 100.936 1.00 36.29 106 LEU C CA 1
ATOM 2730 C C . LEU C 1 106 ? 30.337 15.462 101.503 1.00 35.95 106 LEU C C 1
ATOM 2731 O O . LEU C 1 106 ? 29.384 14.836 101.949 1.00 34.72 106 LEU C O 1
ATOM 2736 N N . ASN C 1 107 ? 31.582 14.997 101.494 1.00 36.03 107 ASN C N 1
ATOM 2737 C CA . ASN C 1 107 ? 31.927 13.706 102.063 1.00 36.77 107 ASN C CA 1
ATOM 2738 C C . ASN C 1 107 ? 32.288 14.013 103.521 1.00 37.67 107 ASN C C 1
ATOM 2739 O O . ASN C 1 107 ? 33.359 14.549 103.814 1.00 37.00 107 ASN C O 1
ATOM 2744 N N . LEU C 1 108 ? 31.387 13.678 104.435 1.00 38.78 108 LEU C N 1
ATOM 2745 C CA . LEU C 1 108 ? 31.605 13.957 105.850 1.00 39.38 108 LEU C CA 1
ATOM 2746 C C . LEU C 1 108 ? 32.937 13.470 106.412 1.00 39.64 108 LEU C C 1
ATOM 2747 O O . LEU C 1 108 ? 33.600 14.200 107.147 1.00 38.71 108 LEU C O 1
ATOM 2752 N N . GLU C 1 109 ? 33.339 12.249 106.073 1.00 40.51 109 GLU C N 1
ATOM 2753 C CA . GLU C 1 109 ? 34.598 11.730 106.594 1.00 40.21 109 GLU C CA 1
ATOM 2754 C C . GLU C 1 109 ? 35.782 12.540 106.095 1.00 39.94 109 GLU C C 1
ATOM 2755 O O . GLU C 1 109 ? 36.699 12.837 106.863 1.00 39.80 109 GLU C O 1
ATOM 2761 N N . ILE C 1 110 ? 35.775 12.907 104.817 1.00 38.35 110 ILE C N 1
ATOM 2762 C CA . ILE C 1 110 ? 36.876 13.702 104.294 1.00 37.25 110 ILE C CA 1
ATOM 2763 C C . ILE C 1 110 ? 36.813 15.086 104.929 1.00 37.61 110 ILE C C 1
ATOM 2764 O O . ILE C 1 110 ? 37.835 15.620 105.359 1.00 37.36 110 ILE C O 1
ATOM 2769 N N . LEU C 1 111 ? 35.615 15.661 105.005 1.00 37.45 111 LEU C N 1
ATOM 2770 C CA . LEU C 1 111 ? 35.451 16.977 105.619 1.00 37.57 111 LEU C CA 1
ATOM 2771 C C . LEU C 1 111 ? 36.010 16.975 107.037 1.00 37.69 111 LEU C C 1
ATOM 2772 O O . LEU C 1 111 ? 36.834 17.816 107.392 1.00 36.97 111 LEU C O 1
ATOM 2777 N N . TYR C 1 112 ? 35.555 16.018 107.839 1.00 37.89 112 TYR C N 1
ATOM 2778 C CA . TYR C 1 112 ? 36.005 15.893 109.216 1.00 39.05 112 TYR C CA 1
ATOM 2779 C C . TYR C 1 112 ? 37.521 15.733 109.287 1.00 39.35 112 TYR C C 1
ATOM 2780 O O . TYR C 1 112 ? 38.176 16.334 110.142 1.00 38.57 112 TYR C O 1
ATOM 2789 N N . ALA C 1 113 ? 38.076 14.928 108.385 1.00 38.77 113 ALA C N 1
ATOM 2790 C CA . ALA C 1 113 ? 39.514 14.701 108.354 1.00 38.12 113 ALA C CA 1
ATOM 2791 C C . ALA C 1 113 ? 40.265 16.024 108.181 1.00 38.05 113 ALA C C 1
ATOM 2792 O O . ALA C 1 113 ? 41.331 16.222 108.771 1.00 36.83 113 ALA C O 1
ATOM 2794 N N . LYS C 1 114 ? 39.705 16.925 107.370 1.00 37.40 114 LYS C N 1
ATOM 2795 C CA . LYS C 1 114 ? 40.321 18.226 107.140 1.00 35.86 114 LYS C CA 1
ATOM 2796 C C . LYS C 1 114 ? 40.121 19.146 108.325 1.00 36.18 114 LYS C C 1
ATOM 2797 O O . LYS C 1 114 ? 40.937 20.025 108.574 1.00 35.13 114 LYS C O 1
ATOM 2803 N N . VAL C 1 115 ? 39.026 18.950 109.051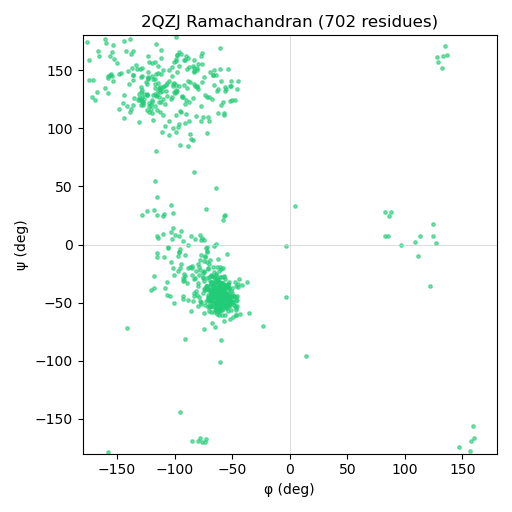 1.00 36.84 115 VAL C N 1
ATOM 2804 C CA . VAL C 1 115 ? 38.761 19.748 110.238 1.00 37.15 115 VAL C CA 1
ATOM 2805 C C . VAL C 1 115 ? 39.904 19.424 111.191 1.00 39.10 115 VAL C C 1
ATOM 2806 O O . VAL C 1 115 ? 40.604 20.324 111.670 1.00 38.24 115 VAL C O 1
ATOM 2810 N N . LYS C 1 116 ? 40.097 18.128 111.440 1.00 40.93 116 LYS C N 1
ATOM 2811 C CA . LYS C 1 116 ? 41.173 17.659 112.312 1.00 41.94 116 LYS C CA 1
ATOM 2812 C C . LYS C 1 116 ? 42.491 18.280 111.863 1.00 43.29 116 LYS C C 1
ATOM 2813 O O . LYS C 1 116 ? 43.234 18.823 112.679 1.00 44.51 116 LYS C O 1
ATOM 2819 N N . ALA C 1 117 ? 42.764 18.211 110.563 1.00 43.48 117 ALA C N 1
ATOM 2820 C CA . ALA C 1 117 ? 43.991 18.762 109.999 1.00 45.06 117 ALA C CA 1
ATOM 2821 C C . ALA C 1 117 ? 44.170 20.242 110.326 1.00 46.89 117 ALA C C 1
ATOM 2822 O O . ALA C 1 117 ? 45.253 20.671 110.727 1.00 46.74 117 ALA C O 1
ATOM 2824 N N . ILE C 1 118 ? 43.105 21.020 110.148 1.00 49.11 118 ILE C N 1
ATOM 2825 C CA . ILE C 1 118 ? 43.143 22.452 110.420 1.00 50.05 118 ILE C CA 1
ATOM 2826 C C . ILE C 1 118 ? 43.326 22.718 111.907 1.00 51.97 118 ILE C C 1
ATOM 2827 O O . ILE C 1 118 ? 44.123 23.574 112.297 1.00 51.80 118 ILE C O 1
ATOM 2832 N N . LEU C 1 119 ? 42.587 21.987 112.736 1.00 53.61 119 LEU C N 1
ATOM 2833 C CA . LEU C 1 119 ? 42.694 22.173 114.175 1.00 56.34 119 LEU C CA 1
ATOM 2834 C C . LEU C 1 119 ? 44.080 21.797 114.698 1.00 59.42 119 LEU C C 1
ATOM 2835 O O . LEU C 1 119 ? 44.569 22.404 115.656 1.00 60.60 119 LEU C O 1
ATOM 2840 N N . ARG C 1 120 ? 44.711 20.799 114.078 1.00 62.60 120 ARG C N 1
ATOM 2841 C CA . ARG C 1 120 ? 46.048 20.383 114.494 1.00 64.19 120 ARG C CA 1
ATOM 2842 C C . ARG C 1 120 ? 46.975 21.591 114.441 1.00 65.87 120 ARG C C 1
ATOM 2843 O O . ARG C 1 120 ? 47.535 22.003 115.459 1.00 65.92 120 ARG C O 1
ATOM 2851 N N . ARG C 1 121 ? 47.120 22.167 113.252 1.00 67.19 121 ARG C N 1
ATOM 2852 C CA . ARG C 1 121 ? 47.986 23.325 113.076 1.00 69.68 121 ARG C CA 1
ATOM 2853 C C . ARG C 1 121 ? 47.491 24.538 113.859 1.00 72.43 121 ARG C C 1
ATOM 2854 O O . ARG C 1 121 ? 48.234 25.495 114.064 1.00 72.94 121 ARG C O 1
ATOM 2870 N N . ASN C 1 123 ? 46.397 25.040 117.274 1.00 81.48 123 ASN C N 1
ATOM 2871 C CA . ASN C 1 123 ? 47.126 25.270 118.517 1.00 83.96 123 ASN C CA 1
ATOM 2872 C C . ASN C 1 123 ? 48.248 24.258 118.630 1.00 85.47 123 ASN C C 1
ATOM 2873 O O . ASN C 1 123 ? 49.412 24.619 118.832 1.00 85.43 123 ASN C O 1
ATOM 2878 N N . SER C 1 124 ? 47.887 22.987 118.494 1.00 86.98 124 SER C N 1
ATOM 2879 C CA . SER C 1 124 ? 48.857 21.907 118.570 1.00 88.59 124 SER C CA 1
ATOM 2880 C C . SER C 1 124 ? 49.658 21.841 117.269 1.00 89.08 124 SER C C 1
ATOM 2881 O O . SER C 1 124 ? 49.681 20.759 116.642 1.00 89.77 124 SER C O 1
ATOM 2884 N N . GLN D 1 4 ? 62.310 35.563 101.252 1.00 74.16 4 GLN D N 1
ATOM 2885 C CA . GLN D 1 4 ? 61.825 34.574 100.247 1.00 73.41 4 GLN D CA 1
ATOM 2886 C C . GLN D 1 4 ? 61.360 33.299 100.946 1.00 72.03 4 GLN D C 1
ATOM 2887 O O . GLN D 1 4 ? 61.669 33.083 102.119 1.00 71.74 4 GLN D O 1
ATOM 2893 N N . THR D 1 5 ? 60.616 32.465 100.222 1.00 70.60 5 THR D N 1
ATOM 2894 C CA . THR D 1 5 ? 60.111 31.203 100.761 1.00 69.13 5 THR D CA 1
ATOM 2895 C C . THR D 1 5 ? 60.553 30.000 99.925 1.00 67.41 5 THR D C 1
ATOM 2896 O O . THR D 1 5 ? 60.627 30.072 98.697 1.00 66.32 5 THR D O 1
ATOM 2900 N N . LYS D 1 6 ? 60.838 28.892 100.604 1.00 66.08 6 LYS D N 1
ATOM 2901 C CA . LYS D 1 6 ? 61.281 27.672 99.938 1.00 64.65 6 LYS D CA 1
ATOM 2902 C C . LYS D 1 6 ? 60.224 26.576 99.937 1.00 63.17 6 LYS D C 1
ATOM 2903 O O . LYS D 1 6 ? 59.772 26.132 100.989 1.00 62.26 6 LYS D O 1
ATOM 2909 N N . ILE D 1 7 ? 59.839 26.148 98.740 1.00 62.08 7 ILE D N 1
ATOM 2910 C CA . ILE D 1 7 ? 58.853 25.087 98.560 1.00 60.09 7 ILE D CA 1
ATOM 2911 C C . ILE D 1 7 ? 59.548 23.870 97.947 1.00 57.33 7 ILE D C 1
ATOM 2912 O O . ILE D 1 7 ? 60.321 24.003 96.997 1.00 56.67 7 ILE D O 1
ATOM 2917 N N . LEU D 1 8 ? 59.274 22.692 98.500 1.00 54.78 8 LEU D N 1
ATOM 2918 C CA . LEU D 1 8 ? 59.849 21.443 98.001 1.00 51.97 8 LEU D CA 1
ATOM 2919 C C . LEU D 1 8 ? 58.812 20.670 97.188 1.00 50.56 8 LEU D C 1
ATOM 2920 O O . LEU D 1 8 ? 57.724 20.381 97.686 1.00 50.22 8 LEU D O 1
ATOM 2925 N N . ILE D 1 9 ? 59.157 20.324 95.948 1.00 48.32 9 ILE D N 1
ATOM 2926 C CA . ILE D 1 9 ? 58.247 19.586 95.068 1.00 46.83 9 ILE D CA 1
ATOM 2927 C C . ILE D 1 9 ? 58.680 18.134 94.780 1.00 45.56 9 ILE D C 1
ATOM 2928 O O . ILE D 1 9 ? 59.493 17.887 93.888 1.00 45.04 9 ILE D O 1
ATOM 2933 N N . ILE D 1 10 ? 58.123 17.186 95.535 1.00 44.21 10 ILE D N 1
ATOM 2934 C CA . ILE D 1 10 ? 58.421 15.755 95.386 1.00 43.97 10 ILE D CA 1
ATOM 2935 C C . ILE D 1 10 ? 57.509 15.111 94.334 1.00 45.03 10 ILE D C 1
ATOM 2936 O O . ILE D 1 10 ? 56.331 14.872 94.599 1.00 43.43 10 ILE D O 1
ATOM 2941 N N . ASP D 1 11 ? 58.037 14.803 93.154 1.00 47.97 11 ASP D N 1
ATOM 2942 C CA . ASP D 1 11 ? 57.183 14.203 92.141 1.00 52.41 11 ASP D CA 1
ATOM 2943 C C . ASP D 1 11 ? 57.785 13.099 91.266 1.00 54.57 11 ASP D C 1
ATOM 2944 O O . ASP D 1 11 ? 57.432 11.930 91.418 1.00 54.34 11 ASP D O 1
ATOM 2949 N N . GLY D 1 12 ? 58.677 13.457 90.350 1.00 56.91 12 GLY D N 1
ATOM 2950 C CA . GLY D 1 12 ? 59.262 12.448 89.482 1.00 60.55 12 GLY D CA 1
ATOM 2951 C C . GLY D 1 12 ? 58.994 12.759 88.019 1.00 63.44 12 GLY D C 1
ATOM 2952 O O . GLY D 1 12 ? 59.830 12.495 87.154 1.00 64.31 12 GLY D O 1
ATOM 2953 N N . ASP D 1 13 ? 57.818 13.313 87.740 1.00 64.88 13 ASP D N 1
ATOM 2954 C CA . ASP D 1 13 ? 57.452 13.693 86.383 1.00 66.18 13 ASP D CA 1
ATOM 2955 C C . ASP D 1 13 ? 58.044 15.075 86.147 1.00 67.94 13 ASP D C 1
ATOM 2956 O O . ASP D 1 13 ? 57.402 16.090 86.423 1.00 68.69 13 ASP D O 1
ATOM 2961 N N . LYS D 1 14 ? 59.278 15.110 85.653 1.00 69.01 14 LYS D N 1
ATOM 2962 C CA . LYS D 1 14 ? 59.961 16.373 85.403 1.00 70.83 14 LYS D CA 1
ATOM 2963 C C . LYS D 1 14 ? 59.177 17.328 84.501 1.00 71.23 14 LYS D C 1
ATOM 2964 O O . LYS D 1 14 ? 59.570 18.481 84.329 1.00 71.53 14 LYS D O 1
ATOM 2970 N N . ASP D 1 15 ? 58.078 16.857 83.922 1.00 71.46 15 ASP D N 1
ATOM 2971 C CA . ASP D 1 15 ? 57.271 17.717 83.065 1.00 72.35 15 ASP D CA 1
ATOM 2972 C C . ASP D 1 15 ? 56.355 18.535 83.973 1.00 71.37 15 ASP D C 1
ATOM 2973 O O . ASP D 1 15 ? 55.976 19.666 83.653 1.00 70.69 15 ASP D O 1
ATOM 2978 N N . ASN D 1 16 ? 56.004 17.938 85.108 1.00 70.01 16 ASN D N 1
ATOM 2979 C CA . ASN D 1 16 ? 55.153 18.573 86.106 1.00 68.32 16 ASN D CA 1
ATOM 2980 C C . ASN D 1 16 ? 56.081 19.435 86.958 1.00 68.29 16 ASN D C 1
ATOM 2981 O O . ASN D 1 16 ? 55.825 20.617 87.191 1.00 67.83 16 ASN D O 1
ATOM 2986 N N . CYS D 1 17 ? 57.176 18.830 87.401 1.00 67.98 17 CYS D N 1
ATOM 2987 C CA . CYS D 1 17 ? 58.151 19.522 88.227 1.00 68.24 17 CYS D CA 1
ATOM 2988 C C . CYS D 1 17 ? 58.627 20.825 87.607 1.00 69.05 17 CYS D C 1
ATOM 2989 O O . CYS D 1 17 ? 58.733 21.840 88.291 1.00 68.66 17 CYS D O 1
ATOM 2992 N N . GLN D 1 18 ? 58.916 20.793 86.312 1.00 70.27 18 GLN D N 1
ATOM 2993 C CA . GLN D 1 18 ? 59.407 21.977 85.616 1.00 71.94 18 GLN D CA 1
ATOM 2994 C C . GLN D 1 18 ? 58.368 23.068 85.418 1.00 72.18 18 GLN D C 1
ATOM 2995 O O . GLN D 1 18 ? 58.716 24.230 85.213 1.00 72.76 18 GLN D O 1
ATOM 3001 N N . LYS D 1 19 ? 57.095 22.694 85.481 1.00 72.38 19 LYS D N 1
ATOM 3002 C CA . LYS D 1 19 ? 56.005 23.650 85.309 1.00 72.02 19 LYS D CA 1
ATOM 3003 C C . LYS D 1 19 ? 55.728 24.353 86.639 1.00 71.68 19 LYS D C 1
ATOM 3004 O O . LYS D 1 19 ? 55.542 25.569 86.682 1.00 71.07 19 LYS D O 1
ATOM 3010 N N . LEU D 1 20 ? 55.699 23.577 87.720 1.00 71.55 20 LEU D N 1
ATOM 3011 C CA . LEU D 1 20 ? 55.476 24.130 89.050 1.00 71.73 20 LEU D CA 1
ATOM 3012 C C . LEU D 1 20 ? 56.713 24.897 89.476 1.00 71.73 20 LEU D C 1
ATOM 3013 O O . LEU D 1 20 ? 56.616 25.917 90.155 1.00 72.70 20 LEU D O 1
ATOM 3018 N N . LYS D 1 21 ? 57.878 24.390 89.088 1.00 71.38 21 LYS D N 1
ATOM 3019 C CA . LYS D 1 21 ? 59.131 25.046 89.427 1.00 70.71 21 LYS D CA 1
ATOM 3020 C C . LYS D 1 21 ? 59.157 26.400 88.742 1.00 70.13 21 LYS D C 1
ATOM 3021 O O . LYS D 1 21 ? 59.584 27.389 89.325 1.00 69.25 21 LYS D O 1
ATOM 3027 N N . GLY D 1 22 ? 58.686 26.433 87.500 1.00 70.11 22 GLY D N 1
ATOM 3028 C CA . GLY D 1 22 ? 58.674 27.670 86.744 1.00 70.65 22 GLY D CA 1
ATOM 3029 C C . GLY D 1 22 ? 57.607 28.649 87.191 1.00 71.21 22 GLY D C 1
ATOM 3030 O O . GLY D 1 22 ? 57.846 29.856 87.230 1.00 71.06 22 GLY D O 1
ATOM 3031 N N . PHE D 1 23 ? 56.429 28.133 87.532 1.00 71.99 23 PHE D N 1
ATOM 3032 C CA . PHE D 1 23 ? 55.322 28.979 87.971 1.00 72.11 23 PHE D CA 1
ATOM 3033 C C . PHE D 1 23 ? 55.602 29.638 89.323 1.00 71.66 23 PHE D C 1
ATOM 3034 O O . PHE D 1 23 ? 55.753 30.854 89.415 1.00 71.67 23 PHE D O 1
ATOM 3042 N N . LEU D 1 24 ? 55.669 28.833 90.374 1.00 71.79 24 LEU D N 1
ATOM 3043 C CA . LEU D 1 24 ? 55.919 29.364 91.707 1.00 72.00 24 LEU D CA 1
ATOM 3044 C C . LEU D 1 24 ? 57.216 30.162 91.768 1.00 71.81 24 LEU D C 1
ATOM 3045 O O . LEU D 1 24 ? 57.354 31.072 92.584 1.00 71.19 24 LEU D O 1
ATOM 3050 N N . GLU D 1 25 ? 58.165 29.822 90.903 1.00 72.16 25 GLU D N 1
ATOM 3051 C CA . GLU D 1 25 ? 59.447 30.519 90.875 1.00 72.42 25 GLU D CA 1
ATOM 3052 C C . GLU D 1 25 ? 59.230 31.975 90.485 1.00 71.91 25 GLU D C 1
ATOM 3053 O O . GLU D 1 25 ? 59.612 32.886 91.221 1.00 72.06 25 GLU D O 1
ATOM 3059 N N . GLU D 1 26 ? 58.605 32.185 89.330 1.00 70.77 26 GLU D N 1
ATOM 3060 C CA . GLU D 1 26 ? 58.336 33.533 88.845 1.00 70.51 26 GLU D CA 1
ATOM 3061 C C . GLU D 1 26 ? 57.343 34.271 89.746 1.00 68.93 26 GLU D C 1
ATOM 3062 O O . GLU D 1 26 ? 57.007 35.433 89.505 1.00 68.30 26 GLU D O 1
ATOM 3068 N N . LYS D 1 27 ? 56.879 33.583 90.786 1.00 67.49 27 LYS D N 1
ATOM 3069 C CA . LYS D 1 27 ? 55.963 34.169 91.760 1.00 65.69 27 LYS D CA 1
ATOM 3070 C C . LYS D 1 27 ? 56.825 34.562 92.952 1.00 65.33 27 LYS D C 1
ATOM 3071 O O . LYS D 1 27 ? 56.312 34.917 94.014 1.00 65.56 27 LYS D O 1
ATOM 3077 N N . GLY D 1 28 ? 58.140 34.463 92.769 1.00 64.35 28 GLY D N 1
ATOM 3078 C CA . GLY D 1 28 ? 59.080 34.822 93.818 1.00 63.55 28 GLY D CA 1
ATOM 3079 C C . GLY D 1 28 ? 59.342 33.745 94.853 1.00 63.24 28 GLY D C 1
ATOM 3080 O O . GLY D 1 28 ? 59.686 34.041 95.998 1.00 62.82 28 GLY D O 1
ATOM 3081 N N . ILE D 1 29 ? 59.194 32.487 94.460 1.00 63.27 29 ILE D N 1
ATOM 3082 C CA . ILE D 1 29 ? 59.417 31.393 95.397 1.00 62.96 29 ILE D CA 1
ATOM 3083 C C . ILE D 1 29 ? 60.589 30.525 94.944 1.00 62.61 29 ILE D C 1
ATOM 3084 O O . ILE D 1 29 ? 60.644 30.106 93.786 1.00 61.93 29 ILE D O 1
ATOM 3089 N N . SER D 1 30 ? 61.530 30.267 95.847 1.00 62.58 30 SER D N 1
ATOM 3090 C CA . SER D 1 30 ? 62.648 29.401 95.509 1.00 63.26 30 SER D CA 1
ATOM 3091 C C . SER D 1 30 ? 62.057 28.006 95.675 1.00 63.64 30 SER D C 1
ATOM 3092 O O . SER D 1 30 ? 61.345 27.744 96.649 1.00 62.77 30 SER D O 1
ATOM 3095 N N . ILE D 1 31 ? 62.346 27.119 94.727 1.00 64.63 31 ILE D N 1
ATOM 3096 C CA . ILE D 1 31 ? 61.798 25.765 94.755 1.00 64.56 31 ILE D CA 1
ATOM 3097 C C . ILE D 1 31 ? 62.808 24.640 94.548 1.00 63.37 31 ILE D C 1
ATOM 3098 O O . ILE D 1 31 ? 63.540 24.628 93.560 1.00 62.98 31 ILE D O 1
ATOM 3103 N N . ASP D 1 32 ? 62.831 23.693 95.481 1.00 62.56 32 ASP D N 1
ATOM 3104 C CA . ASP D 1 32 ? 63.717 22.536 95.377 1.00 62.54 32 ASP D CA 1
ATOM 3105 C C . ASP D 1 32 ? 62.864 21.400 94.833 1.00 61.44 32 ASP D C 1
ATOM 3106 O O . ASP D 1 32 ? 61.644 21.440 94.951 1.00 61.52 32 ASP D O 1
ATOM 3111 N N . LEU D 1 33 ? 63.487 20.390 94.235 1.00 60.27 33 LEU D N 1
ATOM 3112 C CA . LEU D 1 33 ? 62.715 19.287 93.682 1.00 59.80 33 LEU D CA 1
ATOM 3113 C C . LEU D 1 33 ? 63.317 17.895 93.857 1.00 60.05 33 LEU D C 1
ATOM 3114 O O . LEU D 1 33 ? 64.408 17.620 93.371 1.00 60.20 33 LEU D O 1
ATOM 3119 N N . ALA D 1 34 ? 62.595 17.021 94.553 1.00 60.04 34 ALA D N 1
ATOM 3120 C CA . ALA D 1 34 ? 63.023 15.639 94.745 1.00 59.53 34 ALA D CA 1
ATOM 3121 C C . ALA D 1 34 ? 62.280 14.853 93.653 1.00 60.03 34 ALA D C 1
ATOM 3122 O O . ALA D 1 34 ? 61.216 15.282 93.196 1.00 60.19 34 ALA D O 1
ATOM 3124 N N . TYR D 1 35 ? 62.836 13.724 93.219 1.00 60.23 35 TYR D N 1
ATOM 3125 C CA . TYR D 1 35 ? 62.196 12.929 92.173 1.00 59.63 35 TYR D CA 1
ATOM 3126 C C . TYR D 1 35 ? 61.740 11.557 92.658 1.00 59.73 35 TYR D C 1
ATOM 3127 O O . TYR D 1 35 ? 61.066 10.826 91.928 1.00 60.16 35 TYR D O 1
ATOM 3136 N N . ASN D 1 36 ? 62.112 11.208 93.885 1.00 59.18 36 ASN D N 1
ATOM 3137 C CA . ASN D 1 36 ? 61.725 9.932 94.476 1.00 59.29 36 ASN D CA 1
ATOM 3138 C C . ASN D 1 36 ? 61.804 10.071 95.987 1.00 59.27 36 ASN D C 1
ATOM 3139 O O . ASN D 1 36 ? 62.131 11.138 96.491 1.00 58.90 36 ASN D O 1
ATOM 3144 N N . CYS D 1 37 ? 61.513 8.997 96.710 1.00 60.11 37 CYS D N 1
ATOM 3145 C CA . CYS D 1 37 ? 61.544 9.049 98.164 1.00 60.89 37 CYS D CA 1
ATOM 3146 C C . CYS D 1 37 ? 62.903 9.363 98.762 1.00 61.30 37 CYS D C 1
ATOM 3147 O O . CYS D 1 37 ? 62.981 10.103 99.738 1.00 61.69 37 CYS D O 1
ATOM 3150 N N . GLU D 1 38 ? 63.974 8.811 98.198 1.00 62.11 38 GLU D N 1
ATOM 3151 C CA . GLU D 1 38 ? 65.312 9.092 98.721 1.00 62.76 38 GLU D CA 1
ATOM 3152 C C . GLU D 1 38 ? 65.579 10.591 98.707 1.00 61.39 38 GLU D C 1
ATOM 3153 O O . GLU D 1 38 ? 65.721 11.221 99.758 1.00 60.91 38 GLU D O 1
ATOM 3159 N N . GLU D 1 39 ? 65.651 11.148 97.501 1.00 60.17 39 GLU D N 1
ATOM 3160 C CA . GLU D 1 39 ? 65.908 12.571 97.308 1.00 59.00 39 GLU D CA 1
ATOM 3161 C C . GLU D 1 39 ? 65.078 13.422 98.256 1.00 58.66 39 GLU D C 1
ATOM 3162 O O . GLU D 1 39 ? 65.526 14.476 98.707 1.00 58.69 39 GLU D O 1
ATOM 3168 N N . ALA D 1 40 ? 63.869 12.957 98.559 1.00 58.49 40 ALA D N 1
ATOM 3169 C CA . ALA D 1 40 ? 62.982 13.672 99.468 1.00 58.92 40 ALA D CA 1
ATOM 3170 C C . ALA D 1 40 ? 63.526 13.595 100.895 1.00 58.92 40 ALA D C 1
ATOM 3171 O O . ALA D 1 40 ? 63.762 14.622 101.525 1.00 58.24 40 ALA D O 1
ATOM 3173 N N . ILE D 1 41 ? 63.725 12.380 101.402 1.00 59.82 41 ILE D N 1
ATOM 3174 C CA . ILE D 1 41 ? 64.266 12.210 102.746 1.00 61.48 41 ILE D CA 1
ATOM 3175 C C . ILE D 1 41 ? 65.507 13.091 102.796 1.00 62.65 41 ILE D C 1
ATOM 3176 O O . ILE D 1 41 ? 65.810 13.721 103.816 1.00 63.18 41 ILE D O 1
ATOM 3181 N N . GLY D 1 42 ? 66.219 13.118 101.672 1.00 62.43 42 GLY D N 1
ATOM 3182 C CA . GLY D 1 42 ? 67.416 13.924 101.570 1.00 62.77 42 GLY D CA 1
ATOM 3183 C C . GLY D 1 42 ? 67.101 15.385 101.808 1.00 63.38 42 GLY D C 1
ATOM 3184 O O . GLY D 1 42 ? 67.278 15.885 102.920 1.00 63.97 42 GLY D O 1
ATOM 3185 N N . LYS D 1 43 ? 66.623 16.064 100.768 1.00 63.23 43 LYS D N 1
ATOM 3186 C CA . LYS D 1 43 ? 66.285 17.483 100.844 1.00 63.51 43 LYS D CA 1
ATOM 3187 C C . LYS D 1 43 ? 65.661 17.941 102.163 1.00 64.21 43 LYS D C 1
ATOM 3188 O O . LYS D 1 43 ? 65.866 19.082 102.576 1.00 63.89 43 LYS D O 1
ATOM 3194 N N . ILE D 1 44 ? 64.905 17.062 102.819 1.00 65.48 44 ILE D N 1
ATOM 3195 C CA . ILE D 1 44 ? 64.256 17.401 104.092 1.00 67.00 44 ILE D CA 1
ATOM 3196 C C . ILE D 1 44 ? 65.265 17.665 105.215 1.00 68.44 44 ILE D C 1
ATOM 3197 O O . ILE D 1 44 ? 65.178 18.680 105.910 1.00 68.78 44 ILE D O 1
ATOM 3202 N N . PHE D 1 45 ? 66.209 16.742 105.396 1.00 69.75 45 PHE D N 1
ATOM 3203 C CA . PHE D 1 45 ? 67.229 16.876 106.435 1.00 70.59 45 PHE D CA 1
ATOM 3204 C C . PHE D 1 45 ? 68.058 18.136 106.226 1.00 70.29 45 PHE D C 1
ATOM 3205 O O . PHE D 1 45 ? 68.408 18.825 107.183 1.00 70.58 45 PHE D O 1
ATOM 3213 N N . SER D 1 46 ? 68.361 18.430 104.966 1.00 69.96 46 SER D N 1
ATOM 3214 C CA . SER D 1 46 ? 69.167 19.592 104.609 1.00 69.79 46 SER D CA 1
ATOM 3215 C C . SER D 1 46 ? 68.432 20.924 104.724 1.00 69.75 46 SER D C 1
ATOM 3216 O O . SER D 1 46 ? 68.686 21.711 105.637 1.00 70.40 46 SER D O 1
ATOM 3219 N N . ASN D 1 47 ? 67.523 21.172 103.790 1.00 69.06 47 ASN D N 1
ATOM 3220 C CA . ASN D 1 47 ? 66.779 22.420 103.768 1.00 67.98 47 ASN D CA 1
ATOM 3221 C C . ASN D 1 47 ? 65.514 22.368 104.603 1.00 66.92 47 ASN D C 1
ATOM 3222 O O . ASN D 1 47 ? 65.006 21.296 104.923 1.00 66.21 47 ASN D O 1
ATOM 3227 N N . LYS D 1 48 ? 65.020 23.550 104.952 1.00 66.18 48 LYS D N 1
ATOM 3228 C CA . LYS D 1 48 ? 63.790 23.694 105.712 1.00 64.90 48 LYS D CA 1
ATOM 3229 C C . LYS D 1 48 ? 62.835 24.359 104.733 1.00 62.84 48 LYS D C 1
ATOM 3230 O O . LYS D 1 48 ? 63.165 25.386 104.139 1.00 62.37 48 LYS D O 1
ATOM 3236 N N . TYR D 1 49 ? 61.662 23.766 104.546 1.00 60.65 49 TYR D N 1
ATOM 3237 C CA . TYR D 1 49 ? 60.693 24.324 103.617 1.00 58.00 49 TYR D CA 1
ATOM 3238 C C . TYR D 1 49 ? 59.449 24.889 104.282 1.00 57.30 49 TYR D C 1
ATOM 3239 O O . TYR D 1 49 ? 59.126 24.562 105.431 1.00 56.48 49 TYR D O 1
ATOM 3248 N N . ASP D 1 50 ? 58.760 25.751 103.540 1.00 57.17 50 ASP D N 1
ATOM 3249 C CA . ASP D 1 50 ? 57.535 26.387 104.009 1.00 56.49 50 ASP D CA 1
ATOM 3250 C C . ASP D 1 50 ? 56.305 25.653 103.491 1.00 54.67 50 ASP D C 1
ATOM 3251 O O . ASP D 1 50 ? 55.187 25.919 103.919 1.00 54.18 50 ASP D O 1
ATOM 3256 N N . LEU D 1 51 ? 56.526 24.723 102.569 1.00 53.60 51 LEU D N 1
ATOM 3257 C CA . LEU D 1 51 ? 55.443 23.946 101.985 1.00 51.29 51 LEU D CA 1
ATOM 3258 C C . LEU D 1 51 ? 56.031 22.833 101.145 1.00 48.51 51 LEU D C 1
ATOM 3259 O O . LEU D 1 51 ? 57.036 23.030 100.462 1.00 46.54 51 LEU D O 1
ATOM 3264 N N . ILE D 1 52 ? 55.396 21.669 101.196 1.00 46.77 52 ILE D N 1
ATOM 3265 C CA . ILE D 1 52 ? 55.856 20.519 100.430 1.00 46.04 52 ILE D CA 1
ATOM 3266 C C . ILE D 1 52 ? 54.750 19.911 99.562 1.00 45.28 52 ILE D C 1
ATOM 3267 O O . ILE D 1 52 ? 53.678 19.568 100.059 1.00 45.19 52 ILE D O 1
ATOM 3272 N N . PHE D 1 53 ? 55.007 19.793 98.265 1.00 45.06 53 PHE D N 1
ATOM 3273 C CA . PHE D 1 53 ? 54.048 19.169 97.364 1.00 45.28 53 PHE D CA 1
ATOM 3274 C C . PHE D 1 53 ? 54.462 17.708 97.219 1.00 45.44 53 PHE D C 1
ATOM 3275 O O . PHE D 1 53 ? 55.525 17.399 96.686 1.00 44.91 53 PHE D O 1
ATOM 3283 N N . LEU D 1 54 ? 53.605 16.817 97.704 1.00 46.16 54 LEU D N 1
ATOM 3284 C CA . LEU D 1 54 ? 53.865 15.382 97.696 1.00 45.90 54 LEU D CA 1
ATOM 3285 C C . LEU D 1 54 ? 52.958 14.554 96.773 1.00 45.79 54 LEU D C 1
ATOM 3286 O O . LEU D 1 54 ? 51.747 14.753 96.726 1.00 44.15 54 LEU D O 1
ATOM 3291 N N . GLU D 1 55 ? 53.563 13.625 96.037 1.00 46.14 55 GLU D N 1
ATOM 3292 C CA . GLU D 1 55 ? 52.820 12.742 95.139 1.00 46.08 55 GLU D CA 1
ATOM 3293 C C . GLU D 1 55 ? 52.549 11.434 95.884 1.00 45.37 55 GLU D C 1
ATOM 3294 O O . GLU D 1 55 ? 53.151 11.175 96.924 1.00 44.90 55 GLU D O 1
ATOM 3300 N N . ILE D 1 56 ? 51.644 10.614 95.360 1.00 45.56 56 ILE D N 1
ATOM 3301 C CA . ILE D 1 56 ? 51.314 9.350 96.003 1.00 45.64 56 ILE D CA 1
ATOM 3302 C C . ILE D 1 56 ? 52.187 8.251 95.431 1.00 45.56 56 ILE D C 1
ATOM 3303 O O . ILE D 1 56 ? 52.770 7.457 96.168 1.00 45.78 56 ILE D O 1
ATOM 3308 N N . ILE D 1 57 ? 52.275 8.216 94.107 1.00 45.39 57 ILE D N 1
ATOM 3309 C CA . ILE D 1 57 ? 53.077 7.211 93.430 1.00 45.64 57 ILE D CA 1
ATOM 3310 C C . ILE D 1 57 ? 54.521 7.665 93.197 1.00 48.21 57 ILE D C 1
ATOM 3311 O O . ILE D 1 57 ? 54.790 8.590 92.417 1.00 45.89 57 ILE D O 1
ATOM 3316 N N . LEU D 1 58 ? 55.436 6.994 93.898 1.00 51.34 58 LEU D N 1
ATOM 3317 C CA . LEU D 1 58 ? 56.866 7.257 93.808 1.00 53.96 58 LEU D CA 1
ATOM 3318 C C . LEU D 1 58 ? 57.646 5.948 93.731 1.00 56.49 58 LEU D C 1
ATOM 3319 O O . LEU D 1 58 ? 57.268 4.945 94.346 1.00 56.94 58 LEU D O 1
ATOM 3324 N N . SER D 1 59 ? 58.741 5.986 92.973 1.00 59.20 59 SER D N 1
ATOM 3325 C CA . SER D 1 59 ? 59.629 4.845 92.758 1.00 60.25 59 SER D CA 1
ATOM 3326 C C . SER D 1 59 ? 59.952 4.020 94.007 1.00 61.42 59 SER D C 1
ATOM 3327 O O . SER D 1 59 ? 59.670 2.824 94.046 1.00 62.72 59 SER D O 1
ATOM 3330 N N . ASP D 1 60 ? 60.547 4.650 95.017 1.00 62.46 60 ASP D N 1
ATOM 3331 C CA . ASP D 1 60 ? 60.906 3.950 96.250 1.00 63.82 60 ASP D CA 1
ATOM 3332 C C . ASP D 1 60 ? 59.658 3.382 96.916 1.00 64.29 60 ASP D C 1
ATOM 3333 O O . ASP D 1 60 ? 59.148 2.332 96.518 1.00 64.86 60 ASP D O 1
ATOM 3338 N N . GLY D 1 61 ? 59.181 4.084 97.942 1.00 64.39 61 GLY D N 1
ATOM 3339 C CA . GLY D 1 61 ? 57.988 3.665 98.658 1.00 62.25 61 GLY D CA 1
ATOM 3340 C C . GLY D 1 61 ? 56.736 4.350 98.134 1.00 61.04 61 GLY D C 1
ATOM 3341 O O . GLY D 1 61 ? 56.606 4.611 96.934 1.00 60.71 61 GLY D O 1
ATOM 3342 N N . ASP D 1 62 ? 55.817 4.656 99.042 1.00 60.57 62 ASP D N 1
ATOM 3343 C CA . ASP D 1 62 ? 54.553 5.302 98.690 1.00 59.32 62 ASP D CA 1
ATOM 3344 C C . ASP D 1 62 ? 54.413 6.688 99.311 1.00 58.91 62 ASP D C 1
ATOM 3345 O O . ASP D 1 62 ? 54.875 6.935 100.428 1.00 59.26 62 ASP D O 1
ATOM 3350 N N . GLY D 1 63 ? 53.753 7.582 98.584 1.00 57.75 63 GLY D N 1
ATOM 3351 C CA . GLY D 1 63 ? 53.540 8.930 99.076 1.00 55.80 63 GLY D CA 1
ATOM 3352 C C . GLY D 1 63 ? 52.899 8.991 100.452 1.00 53.97 63 GLY D C 1
ATOM 3353 O O . GLY D 1 63 ? 53.204 9.895 101.228 1.00 53.67 63 GLY D O 1
ATOM 3354 N N . TRP D 1 64 ? 52.016 8.043 100.765 1.00 52.41 64 TRP D N 1
ATOM 3355 C CA . TRP D 1 64 ? 51.357 8.026 102.071 1.00 51.58 64 TRP D CA 1
ATOM 3356 C C . TRP D 1 64 ? 52.355 7.754 103.191 1.00 51.83 64 TRP D C 1
ATOM 3357 O O . TRP D 1 64 ? 52.274 8.345 104.262 1.00 50.66 64 TRP D O 1
ATOM 3368 N N . THR D 1 65 ? 53.303 6.859 102.941 1.00 52.87 65 THR D N 1
ATOM 3369 C CA . THR D 1 65 ? 54.305 6.536 103.948 1.00 52.90 65 THR D CA 1
ATOM 3370 C C . THR D 1 65 ? 55.424 7.580 104.003 1.00 51.11 65 THR D C 1
ATOM 3371 O O . THR D 1 65 ? 55.974 7.846 105.071 1.00 49.74 65 THR D O 1
ATOM 3375 N N . LEU D 1 66 ? 55.759 8.172 102.861 1.00 49.60 66 LEU D N 1
ATOM 3376 C CA . LEU D 1 66 ? 56.791 9.199 102.843 1.00 49.54 66 LEU D CA 1
ATOM 3377 C C . LEU D 1 66 ? 56.275 10.366 103.665 1.00 50.02 66 LEU D C 1
ATOM 3378 O O . LEU D 1 66 ? 57.023 11.004 104.397 1.00 51.06 66 LEU D O 1
ATOM 3383 N N . CYS D 1 67 ? 54.983 10.636 103.543 1.00 50.22 67 CYS D N 1
ATOM 3384 C CA . CYS D 1 67 ? 54.363 11.718 104.286 1.00 49.22 67 CYS D CA 1
ATOM 3385 C C . CYS D 1 67 ? 54.508 11.446 105.781 1.00 49.84 67 CYS D C 1
ATOM 3386 O O . CYS D 1 67 ? 54.929 12.318 106.533 1.00 50.43 67 CYS D O 1
ATOM 3389 N N . LYS D 1 68 ? 54.160 10.237 106.207 1.00 50.04 68 LYS D N 1
ATOM 3390 C CA . LYS D 1 68 ? 54.267 9.865 107.615 1.00 50.87 68 LYS D CA 1
ATOM 3391 C C . LYS D 1 68 ? 55.722 10.005 108.027 1.00 51.36 68 LYS D C 1
ATOM 3392 O O . LYS D 1 68 ? 56.022 10.347 109.173 1.00 50.66 68 LYS D O 1
ATOM 3398 N N . LYS D 1 69 ? 56.619 9.732 107.080 1.00 51.95 69 LYS D N 1
ATOM 3399 C CA . LYS D 1 69 ? 58.054 9.851 107.317 1.00 52.41 69 LYS D CA 1
ATOM 3400 C C . LYS D 1 69 ? 58.312 11.332 107.577 1.00 52.05 69 LYS D C 1
ATOM 3401 O O . LYS D 1 69 ? 58.583 11.736 108.707 1.00 53.67 69 LYS D O 1
ATOM 3407 N N . ILE D 1 70 ? 58.204 12.138 106.526 1.00 50.81 70 ILE D N 1
ATOM 3408 C CA . ILE D 1 70 ? 58.401 13.580 106.627 1.00 49.98 70 ILE D CA 1
ATOM 3409 C C . ILE D 1 70 ? 57.754 14.160 107.890 1.00 51.62 70 ILE D C 1
ATOM 3410 O O . ILE D 1 70 ? 58.283 15.095 108.489 1.00 51.90 70 ILE D O 1
ATOM 3415 N N . ARG D 1 71 ? 56.618 13.600 108.296 1.00 53.24 71 ARG D N 1
ATOM 3416 C CA . ARG D 1 71 ? 55.910 14.090 109.473 1.00 54.94 71 ARG D CA 1
ATOM 3417 C C . ARG D 1 71 ? 56.689 13.972 110.769 1.00 56.25 71 ARG D C 1
ATOM 3418 O O . ARG D 1 71 ? 56.304 14.555 111.774 1.00 56.80 71 ARG D O 1
ATOM 3426 N N . ASN D 1 72 ? 57.785 13.226 110.755 1.00 58.31 72 ASN D N 1
ATOM 3427 C CA . ASN D 1 72 ? 58.592 13.082 111.960 1.00 59.97 72 ASN D CA 1
ATOM 3428 C C . ASN D 1 72 ? 59.755 14.066 111.990 1.00 60.39 72 ASN D C 1
ATOM 3429 O O . ASN D 1 72 ? 60.311 14.345 113.050 1.00 61.32 72 ASN D O 1
ATOM 3434 N N . VAL D 1 73 ? 60.123 14.592 110.827 1.00 59.83 73 VAL D N 1
ATOM 3435 C CA . VAL D 1 73 ? 61.229 15.538 110.751 1.00 59.04 73 VAL D CA 1
ATOM 3436 C C . VAL D 1 73 ? 60.783 16.982 110.530 1.00 58.38 73 VAL D C 1
ATOM 3437 O O . VAL D 1 73 ? 61.618 17.893 110.504 1.00 57.45 73 VAL D O 1
ATOM 3441 N N . THR D 1 74 ? 59.475 17.186 110.373 1.00 57.17 74 THR D N 1
ATOM 3442 C CA . THR D 1 74 ? 58.920 18.525 110.146 1.00 55.62 74 THR D CA 1
ATOM 3443 C C . THR D 1 74 ? 57.390 18.557 110.123 1.00 54.67 74 THR D C 1
ATOM 3444 O O . THR D 1 74 ? 56.748 17.635 109.617 1.00 53.67 74 THR D O 1
ATOM 3448 N N . THR D 1 75 ? 56.809 19.612 110.694 1.00 53.77 75 THR D N 1
ATOM 3449 C CA . THR D 1 75 ? 55.357 19.766 110.697 1.00 52.34 75 THR D CA 1
ATOM 3450 C C . THR D 1 75 ? 54.989 20.764 109.606 1.00 51.19 75 THR D C 1
ATOM 3451 O O . THR D 1 75 ? 53.981 21.462 109.691 1.00 50.73 75 THR D O 1
ATOM 3455 N N . CYS D 1 76 ? 55.838 20.828 108.587 1.00 49.80 76 CYS D N 1
ATOM 3456 C CA . CYS D 1 76 ? 55.610 21.698 107.449 1.00 47.75 76 CYS D CA 1
ATOM 3457 C C . CYS D 1 76 ? 54.348 21.211 106.747 1.00 46.71 76 CYS D C 1
ATOM 3458 O O . CYS D 1 76 ? 54.056 20.009 106.720 1.00 45.45 76 CYS D O 1
ATOM 3461 N N . PRO D 1 77 ? 53.570 22.143 106.184 1.00 45.07 77 PRO D N 1
ATOM 3462 C CA . PRO D 1 77 ? 52.345 21.758 105.487 1.00 43.95 77 PRO D CA 1
ATOM 3463 C C . PRO D 1 77 ? 52.629 20.977 104.201 1.00 41.62 77 PRO D C 1
ATOM 3464 O O . PRO D 1 77 ? 53.373 21.433 103.333 1.00 40.81 77 PRO D O 1
ATOM 3468 N N . ILE D 1 78 ? 52.031 19.794 104.103 1.00 40.03 78 ILE D N 1
ATOM 3469 C CA . ILE D 1 78 ? 52.195 18.912 102.950 1.00 37.93 78 ILE D CA 1
ATOM 3470 C C . ILE D 1 78 ? 50.935 18.907 102.088 1.00 37.41 78 ILE D C 1
ATOM 3471 O O . ILE D 1 78 ? 49.830 18.678 102.588 1.00 37.03 78 ILE D O 1
ATOM 3476 N N . VAL D 1 79 ? 51.105 19.152 100.794 1.00 35.99 79 VAL D N 1
ATOM 3477 C CA . VAL D 1 79 ? 49.979 19.144 99.868 1.00 35.24 79 VAL D CA 1
ATOM 3478 C C . VAL D 1 79 ? 50.183 18.094 98.767 1.00 34.35 79 VAL D C 1
ATOM 3479 O O . VAL D 1 79 ? 51.113 18.192 97.975 1.00 35.18 79 VAL D O 1
ATOM 3483 N N . TYR D 1 80 ? 49.305 17.097 98.720 1.00 32.70 80 TYR D N 1
ATOM 3484 C CA . TYR D 1 80 ? 49.401 16.038 97.723 1.00 31.60 80 TYR D CA 1
ATOM 3485 C C . TYR D 1 80 ? 49.019 16.432 96.300 1.00 31.88 80 TYR D C 1
ATOM 3486 O O . TYR D 1 80 ? 48.106 17.216 96.084 1.00 32.68 80 TYR D O 1
ATOM 3503 N N . THR D 1 82 ? 48.161 14.520 92.572 1.00 30.91 82 THR D N 1
ATOM 3504 C CA . THR D 1 82 ? 47.862 13.194 92.061 1.00 31.06 82 THR D CA 1
ATOM 3505 C C . THR D 1 82 ? 46.700 13.124 91.074 1.00 32.25 82 THR D C 1
ATOM 3506 O O . THR D 1 82 ? 45.970 14.095 90.873 1.00 33.61 82 THR D O 1
ATOM 3510 N N . TYR D 1 83 ? 46.546 11.956 90.457 1.00 32.05 83 TYR D N 1
ATOM 3511 C CA . TYR D 1 83 ? 45.470 11.706 89.512 1.00 29.62 83 TYR D CA 1
ATOM 3512 C C . TYR D 1 83 ? 44.359 10.929 90.200 1.00 28.78 83 TYR D C 1
ATOM 3513 O O . TYR D 1 83 ? 43.194 11.008 89.810 1.00 27.91 83 TYR D O 1
ATOM 3522 N N . ILE D 1 84 ? 44.742 10.183 91.230 1.00 28.00 84 ILE D N 1
ATOM 3523 C CA . ILE D 1 84 ? 43.820 9.382 92.021 1.00 29.75 84 ILE D CA 1
ATOM 3524 C C . ILE D 1 84 ? 42.805 10.289 92.691 1.00 32.74 84 ILE D C 1
ATOM 3525 O O . ILE D 1 84 ? 43.140 11.069 93.581 1.00 32.89 84 ILE D O 1
ATOM 3530 N N . ASN D 1 85 ? 41.552 10.174 92.274 1.00 35.88 85 ASN D N 1
ATOM 3531 C CA . ASN D 1 85 ? 40.512 11.007 92.840 1.00 36.26 85 ASN D CA 1
ATOM 3532 C C . ASN D 1 85 ? 39.474 10.149 93.560 1.00 35.24 85 ASN D C 1
ATOM 3533 O O . ASN D 1 85 ? 38.286 10.228 93.265 1.00 34.09 85 ASN D O 1
ATOM 3538 N N . GLU D 1 86 ? 39.938 9.325 94.502 1.00 35.20 86 GLU D N 1
ATOM 3539 C CA . GLU D 1 86 ? 39.059 8.450 95.281 1.00 36.78 86 GLU D CA 1
ATOM 3540 C C . GLU D 1 86 ? 39.084 8.886 96.737 1.00 34.99 86 GLU D C 1
ATOM 3541 O O . GLU D 1 86 ? 40.098 9.354 97.221 1.00 33.47 86 GLU D O 1
ATOM 3547 N N . ASP D 1 87 ? 37.970 8.713 97.437 1.00 34.40 87 ASP D N 1
ATOM 3548 C CA . ASP D 1 87 ? 37.896 9.132 98.820 1.00 34.67 87 ASP D CA 1
ATOM 3549 C C . ASP D 1 87 ? 38.841 8.420 99.771 1.00 35.85 87 ASP D C 1
ATOM 3550 O O . ASP D 1 87 ? 39.535 9.078 100.541 1.00 37.00 87 ASP D O 1
ATOM 3555 N N . GLN D 1 88 ? 38.882 7.093 99.747 1.00 37.39 88 GLN D N 1
ATOM 3556 C CA . GLN D 1 88 ? 39.781 6.382 100.657 1.00 37.61 88 GLN D CA 1
ATOM 3557 C C . GLN D 1 88 ? 41.223 6.833 100.495 1.00 36.25 88 GLN D C 1
ATOM 3558 O O . GLN D 1 88 ? 42.000 6.786 101.445 1.00 34.75 88 GLN D O 1
ATOM 3564 N N . SER D 1 89 ? 41.574 7.264 99.286 1.00 35.83 89 SER D N 1
ATOM 3565 C CA . SER D 1 89 ? 42.920 7.752 98.997 1.00 35.16 89 SER D CA 1
ATOM 3566 C C . SER D 1 89 ? 43.108 9.092 99.717 1.00 35.02 89 SER D C 1
ATOM 3567 O O . SER D 1 89 ? 44.075 9.281 100.463 1.00 34.18 89 SER D O 1
ATOM 3570 N N . ILE D 1 90 ? 42.173 10.013 99.496 1.00 33.73 90 ILE D N 1
ATOM 3571 C CA . ILE D 1 90 ? 42.210 11.315 100.143 1.00 34.02 90 ILE D CA 1
ATOM 3572 C C . ILE D 1 90 ? 42.141 11.141 101.659 1.00 35.36 90 ILE D C 1
ATOM 3573 O O . ILE D 1 90 ? 42.824 11.840 102.399 1.00 34.65 90 ILE D O 1
ATOM 3578 N N . LEU D 1 91 ? 41.314 10.212 102.123 1.00 37.59 91 LEU D N 1
ATOM 3579 C CA . LEU D 1 91 ? 41.204 9.962 103.551 1.00 40.60 91 LEU D CA 1
ATOM 3580 C C . LEU D 1 91 ? 42.527 9.430 104.097 1.00 42.94 91 LEU D C 1
ATOM 3581 O O . LEU D 1 91 ? 42.807 9.574 105.287 1.00 44.50 91 LEU D O 1
ATOM 3586 N N . ASN D 1 92 ? 43.327 8.805 103.231 1.00 43.77 92 ASN D N 1
ATOM 3587 C CA . ASN D 1 92 ? 44.637 8.269 103.620 1.00 44.24 92 ASN D CA 1
ATOM 3588 C C . ASN D 1 92 ? 45.615 9.428 103.774 1.00 43.36 92 ASN D C 1
ATOM 3589 O O . ASN D 1 92 ? 46.206 9.637 104.837 1.00 42.92 92 ASN D O 1
ATOM 3594 N N . ALA D 1 93 ? 45.781 10.171 102.688 1.00 41.64 93 ALA D N 1
ATOM 3595 C CA . ALA D 1 93 ? 46.658 11.325 102.671 1.00 40.75 93 ALA D CA 1
ATOM 3596 C C . ALA D 1 93 ? 46.417 12.178 103.914 1.00 41.45 93 ALA D C 1
ATOM 3597 O O . ALA D 1 93 ? 47.365 12.560 104.597 1.00 40.15 93 ALA D O 1
ATOM 3599 N N . LEU D 1 94 ? 45.148 12.465 104.211 1.00 42.73 94 LEU D N 1
ATOM 3600 C CA . LEU D 1 94 ? 44.806 13.284 105.375 1.00 44.33 94 LEU D CA 1
ATOM 3601 C C . LEU D 1 94 ? 45.120 12.615 106.710 1.00 45.97 94 LEU D C 1
ATOM 3602 O O . LEU D 1 94 ? 45.727 13.237 107.589 1.00 46.19 94 LEU D O 1
ATOM 3607 N N . ASN D 1 95 ? 44.710 11.357 106.866 1.00 47.17 95 ASN D N 1
ATOM 3608 C CA . ASN D 1 95 ? 44.967 10.630 108.109 1.00 48.64 95 ASN D CA 1
ATOM 3609 C C . ASN D 1 95 ? 46.409 10.151 108.167 1.00 49.06 95 ASN D C 1
ATOM 3610 O O . ASN D 1 95 ? 46.795 9.390 109.055 1.00 50.57 95 ASN D O 1
ATOM 3615 N N . SER D 1 96 ? 47.202 10.601 107.208 1.00 48.51 96 SER D N 1
ATOM 3616 C CA . SER D 1 96 ? 48.605 10.241 107.158 1.00 47.41 96 SER D CA 1
ATOM 3617 C C . SER D 1 96 ? 49.425 11.413 107.693 1.00 47.50 96 SER D C 1
ATOM 3618 O O . SER D 1 96 ? 50.572 11.243 108.108 1.00 46.95 96 SER D O 1
ATOM 3621 N N . GLY D 1 97 ? 48.817 12.600 107.678 1.00 46.85 97 GLY D N 1
ATOM 3622 C CA . GLY D 1 97 ? 49.476 13.802 108.162 1.00 44.96 97 GLY D CA 1
ATOM 3623 C C . GLY D 1 97 ? 49.461 14.942 107.162 1.00 43.68 97 GLY D C 1
ATOM 3624 O O . GLY D 1 97 ? 50.005 16.013 107.427 1.00 42.59 97 GLY D O 1
ATOM 3625 N N . GLY D 1 98 ? 48.834 14.715 106.010 1.00 42.80 98 GLY D N 1
ATOM 3626 C CA . GLY D 1 98 ? 48.777 15.739 104.981 1.00 40.80 98 GLY D CA 1
ATOM 3627 C C . GLY D 1 98 ? 47.778 16.836 105.288 1.00 39.87 98 GLY D C 1
ATOM 3628 O O . GLY D 1 98 ? 46.923 16.680 106.158 1.00 38.61 98 GLY D O 1
ATOM 3629 N N . ASP D 1 99 ? 47.885 17.946 104.564 1.00 39.31 99 ASP D N 1
ATOM 3630 C CA . ASP D 1 99 ? 46.995 19.086 104.757 1.00 38.84 99 ASP D CA 1
ATOM 3631 C C . ASP D 1 99 ? 45.993 19.286 103.611 1.00 37.66 99 ASP D C 1
ATOM 3632 O O . ASP D 1 99 ? 44.852 19.677 103.842 1.00 35.90 99 ASP D O 1
ATOM 3637 N N . ASP D 1 100 ? 46.424 19.042 102.379 1.00 36.89 100 ASP D N 1
ATOM 3638 C CA . ASP D 1 100 ? 45.522 19.151 101.241 1.00 36.12 100 ASP D CA 1
ATOM 3639 C C . ASP D 1 100 ? 45.826 18.094 100.166 1.00 35.59 100 ASP D C 1
ATOM 3640 O O . ASP D 1 100 ? 46.800 17.346 100.261 1.00 34.90 100 ASP D O 1
ATOM 3645 N N . TYR D 1 101 ? 44.985 18.055 99.140 1.00 33.43 101 TYR D N 1
ATOM 3646 C CA . TYR D 1 101 ? 45.092 17.068 98.081 1.00 32.60 101 TYR D CA 1
ATOM 3647 C C . TYR D 1 101 ? 44.673 17.726 96.764 1.00 32.46 101 TYR D C 1
ATOM 3648 O O . TYR D 1 101 ? 43.559 18.221 96.641 1.00 32.14 101 TYR D O 1
ATOM 3657 N N . LEU D 1 102 ? 45.559 17.726 95.778 1.00 31.84 102 LEU D N 1
ATOM 3658 C CA . LEU D 1 102 ? 45.245 18.329 94.495 1.00 32.33 102 LEU D CA 1
ATOM 3659 C C . LEU D 1 102 ? 45.196 17.303 93.377 1.00 32.95 102 LEU D C 1
ATOM 3660 O O . LEU D 1 102 ? 46.029 16.403 93.311 1.00 32.51 102 LEU D O 1
ATOM 3665 N N . ILE D 1 103 ? 44.212 17.450 92.495 1.00 33.41 103 ILE D N 1
ATOM 3666 C CA . ILE D 1 103 ? 44.044 16.541 91.376 1.00 33.37 103 ILE D CA 1
ATOM 3667 C C . ILE D 1 103 ? 44.664 17.127 90.120 1.00 34.08 103 ILE D C 1
ATOM 3668 O O . ILE D 1 103 ? 44.449 18.290 89.785 1.00 33.21 103 ILE D O 1
ATOM 3673 N N . LYS D 1 104 ? 45.442 16.301 89.432 1.00 35.66 104 LYS D N 1
ATOM 3674 C CA . LYS D 1 104 ? 46.110 16.707 88.206 1.00 37.22 104 LYS D CA 1
ATOM 3675 C C . LYS D 1 104 ? 45.148 16.668 87.025 1.00 38.21 104 LYS D C 1
ATOM 3676 O O . LYS D 1 104 ? 44.162 15.939 87.039 1.00 38.13 104 LYS D O 1
ATOM 3682 N N . PRO D 1 105 ? 45.427 17.458 85.982 1.00 39.76 105 PRO D N 1
ATOM 3683 C CA . PRO D 1 105 ? 46.589 18.348 85.913 1.00 40.62 105 PRO D CA 1
ATOM 3684 C C . PRO D 1 105 ? 46.401 19.563 86.811 1.00 40.65 105 PRO D C 1
ATOM 3685 O O . PRO D 1 105 ? 45.381 20.239 86.736 1.00 40.58 105 PRO D O 1
ATOM 3689 N N . LEU D 1 106 ? 47.391 19.828 87.654 1.00 41.06 106 LEU D N 1
ATOM 3690 C CA . LEU D 1 106 ? 47.349 20.948 88.586 1.00 41.19 106 LEU D CA 1
ATOM 3691 C C . LEU D 1 106 ? 46.990 22.288 87.942 1.00 42.69 106 LEU D C 1
ATOM 3692 O O . LEU D 1 106 ? 47.641 22.739 86.994 1.00 42.53 106 LEU D O 1
ATOM 3697 N N . ASN D 1 107 ? 45.941 22.909 88.481 1.00 43.77 107 ASN D N 1
ATOM 3698 C CA . ASN D 1 107 ? 45.443 24.204 88.031 1.00 43.31 107 ASN D CA 1
ATOM 3699 C C . ASN D 1 107 ? 46.209 25.278 88.811 1.00 43.91 107 ASN D C 1
ATOM 3700 O O . ASN D 1 107 ? 45.748 25.764 89.844 1.00 44.31 107 ASN D O 1
ATOM 3705 N N . LEU D 1 108 ? 47.384 25.631 88.297 1.00 44.43 108 LEU D N 1
ATOM 3706 C CA . LEU D 1 108 ? 48.300 26.608 88.899 1.00 44.24 108 LEU D CA 1
ATOM 3707 C C . LEU D 1 108 ? 47.712 27.833 89.626 1.00 44.03 108 LEU D C 1
ATOM 3708 O O . LEU D 1 108 ? 47.981 28.047 90.818 1.00 42.91 108 LEU D O 1
ATOM 3713 N N . GLU D 1 109 ? 46.928 28.641 88.917 1.00 43.51 109 GLU D N 1
ATOM 3714 C CA . GLU D 1 109 ? 46.325 29.822 89.523 1.00 42.42 109 GLU D CA 1
ATOM 3715 C C . GLU D 1 109 ? 45.542 29.433 90.768 1.00 41.48 109 GLU D C 1
ATOM 3716 O O . GLU D 1 109 ? 45.501 30.190 91.733 1.00 41.40 109 GLU D O 1
ATOM 3722 N N . ILE D 1 110 ? 44.912 28.260 90.740 1.00 40.42 110 ILE D N 1
ATOM 3723 C CA . ILE D 1 110 ? 44.154 27.774 91.890 1.00 38.74 110 ILE D CA 1
ATOM 3724 C C . ILE D 1 110 ? 45.108 27.180 92.924 1.00 38.76 110 ILE D C 1
ATOM 3725 O O . ILE D 1 110 ? 44.884 27.306 94.123 1.00 37.78 110 ILE D O 1
ATOM 3730 N N . LEU D 1 111 ? 46.174 26.533 92.462 1.00 39.16 111 LEU D N 1
ATOM 3731 C CA . LEU D 1 111 ? 47.147 25.961 93.383 1.00 38.99 111 LEU D CA 1
ATOM 3732 C C . LEU D 1 111 ? 47.832 27.102 94.118 1.00 40.15 111 LEU D C 1
ATOM 3733 O O . LEU D 1 111 ? 48.009 27.054 95.339 1.00 38.11 111 LEU D O 1
ATOM 3738 N N . TYR D 1 112 ? 48.211 28.136 93.370 1.00 41.51 112 TYR D N 1
ATOM 3739 C CA . TYR D 1 112 ? 48.881 29.270 93.976 1.00 42.88 112 TYR D CA 1
ATOM 3740 C C . TYR D 1 112 ? 48.011 29.932 95.050 1.00 41.99 112 TYR D C 1
ATOM 3741 O O . TYR D 1 112 ? 48.499 30.241 96.133 1.00 41.92 112 TYR D O 1
ATOM 3750 N N . ALA D 1 113 ? 46.727 30.138 94.753 1.00 40.78 113 ALA D N 1
ATOM 3751 C CA . ALA D 1 113 ? 45.799 30.744 95.707 1.00 38.35 113 ALA D CA 1
ATOM 3752 C C . ALA D 1 113 ? 45.871 29.956 96.991 1.00 37.74 113 ALA D C 1
ATOM 3753 O O . ALA D 1 113 ? 45.968 30.521 98.071 1.00 38.49 113 ALA D O 1
ATOM 3755 N N . LYS D 1 114 ? 45.819 28.637 96.855 1.00 38.43 114 LYS D N 1
ATOM 3756 C CA . LYS D 1 114 ? 45.898 27.724 97.992 1.00 38.59 114 LYS D CA 1
ATOM 3757 C C . LYS D 1 114 ? 47.193 27.972 98.765 1.00 38.00 114 LYS D C 1
ATOM 3758 O O . LYS D 1 114 ? 47.206 27.949 99.991 1.00 37.16 114 LYS D O 1
ATOM 3764 N N . VAL D 1 115 ? 48.278 28.202 98.033 1.00 38.77 115 VAL D N 1
ATOM 3765 C CA . VAL D 1 115 ? 49.584 28.444 98.637 1.00 40.09 115 VAL D CA 1
ATOM 3766 C C . VAL D 1 115 ? 49.613 29.761 99.411 1.00 39.52 115 VAL D C 1
ATOM 3767 O O . VAL D 1 115 ? 50.199 29.832 100.493 1.00 39.27 115 VAL D O 1
ATOM 3771 N N . LYS D 1 116 ? 48.995 30.799 98.848 1.00 38.83 116 LYS D N 1
ATOM 3772 C CA . LYS D 1 116 ? 48.930 32.102 99.502 1.00 38.86 116 LYS D CA 1
ATOM 3773 C C . LYS D 1 116 ? 48.191 31.894 100.819 1.00 40.88 116 LYS D C 1
ATOM 3774 O O . LYS D 1 116 ? 48.695 32.209 101.899 1.00 41.34 116 LYS D O 1
ATOM 3780 N N . ALA D 1 117 ? 46.977 31.363 100.695 1.00 41.82 117 ALA D N 1
ATOM 3781 C CA . ALA D 1 117 ? 46.104 31.079 101.820 1.00 42.77 117 ALA D CA 1
ATOM 3782 C C . ALA D 1 117 ? 46.796 30.316 102.941 1.00 44.80 117 ALA D C 1
ATOM 3783 O O . ALA D 1 117 ? 46.667 30.670 104.116 1.00 44.85 117 ALA D O 1
ATOM 3785 N N . ILE D 1 118 ? 47.522 29.261 102.582 1.00 47.06 118 ILE D N 1
ATOM 3786 C CA . ILE D 1 118 ? 48.212 28.454 103.580 1.00 49.27 118 ILE D CA 1
ATOM 3787 C C . ILE D 1 118 ? 49.359 29.216 104.230 1.00 50.19 118 ILE D C 1
ATOM 3788 O O . ILE D 1 118 ? 49.497 29.205 105.452 1.00 49.97 118 ILE D O 1
ATOM 3793 N N . LEU D 1 119 ? 50.176 29.878 103.418 1.00 51.09 119 LEU D N 1
ATOM 3794 C CA . LEU D 1 119 ? 51.290 30.650 103.949 1.00 53.04 119 LEU D CA 1
ATOM 3795 C C . LEU D 1 119 ? 50.725 31.763 104.821 1.00 54.07 119 LEU D C 1
ATOM 3796 O O . LEU D 1 119 ? 51.184 31.989 105.940 1.00 54.99 119 LEU D O 1
ATOM 3801 N N . ARG D 1 120 ? 49.718 32.449 104.293 1.00 55.20 120 ARG D N 1
ATOM 3802 C CA . ARG D 1 120 ? 49.038 33.533 104.994 1.00 55.62 120 ARG D CA 1
ATOM 3803 C C . ARG D 1 120 ? 48.628 33.050 106.376 1.00 57.59 120 ARG D C 1
ATOM 3804 O O . ARG D 1 120 ? 48.901 33.697 107.378 1.00 56.26 120 ARG D O 1
ATOM 3812 N N . ARG D 1 121 ? 47.970 31.898 106.409 1.00 61.64 121 ARG D N 1
ATOM 3813 C CA . ARG D 1 121 ? 47.498 31.291 107.646 1.00 65.41 121 ARG D CA 1
ATOM 3814 C C . ARG D 1 121 ? 48.651 31.048 108.607 1.00 69.15 121 ARG D C 1
ATOM 3815 O O . ARG D 1 121 ? 48.630 31.499 109.749 1.00 69.86 121 ARG D O 1
ATOM 3831 N N . ASN D 1 123 ? 51.509 32.295 108.802 1.00 81.62 123 ASN D N 1
ATOM 3832 C CA . ASN D 1 123 ? 52.032 33.556 109.311 1.00 83.56 123 ASN D CA 1
ATOM 3833 C C . ASN D 1 123 ? 50.966 34.245 110.162 1.00 84.79 123 ASN D C 1
ATOM 3834 O O . ASN D 1 123 ? 50.811 33.941 111.346 1.00 85.09 123 ASN D O 1
ATOM 3839 N N . SER D 1 124 ? 50.234 35.165 109.535 1.00 86.06 124 SER D N 1
ATOM 3840 C CA . SER D 1 124 ? 49.166 35.941 110.173 1.00 86.58 124 SER D CA 1
ATOM 3841 C C . SER D 1 124 ? 48.404 35.201 111.275 1.00 87.03 124 SER D C 1
ATOM 3842 O O . SER D 1 124 ? 48.230 35.797 112.360 1.00 87.34 124 SER D O 1
ATOM 3845 N N . GLN E 1 4 ? 9.054 56.703 124.229 1.00 40.39 4 GLN E N 1
ATOM 3846 C CA . GLN E 1 4 ? 8.211 55.642 123.597 1.00 42.61 4 GLN E CA 1
ATOM 3847 C C . GLN E 1 4 ? 7.221 56.223 122.597 1.00 42.94 4 GLN E C 1
ATOM 3848 O O . GLN E 1 4 ? 6.763 57.364 122.747 1.00 43.21 4 GLN E O 1
ATOM 3854 N N . THR E 1 5 ? 6.882 55.428 121.583 1.00 41.98 5 THR E N 1
ATOM 3855 C CA . THR E 1 5 ? 5.945 55.876 120.565 1.00 40.10 5 THR E CA 1
ATOM 3856 C C . THR E 1 5 ? 4.518 55.829 121.076 1.00 38.22 5 THR E C 1
ATOM 3857 O O . THR E 1 5 ? 4.001 54.771 121.435 1.00 38.68 5 THR E O 1
ATOM 3861 N N . LYS E 1 6 ? 3.887 56.989 121.103 1.00 35.58 6 LYS E N 1
ATOM 3862 C CA . LYS E 1 6 ? 2.513 57.100 121.550 1.00 33.82 6 LYS E CA 1
ATOM 3863 C C . LYS E 1 6 ? 1.683 57.420 120.301 1.00 31.45 6 LYS E C 1
ATOM 3864 O O . LYS E 1 6 ? 1.978 58.372 119.577 1.00 30.33 6 LYS E O 1
ATOM 3870 N N . ILE E 1 7 ? 0.665 56.610 120.032 1.00 28.33 7 ILE E N 1
ATOM 3871 C CA . ILE E 1 7 ? -0.176 56.818 118.856 1.00 25.46 7 ILE E CA 1
ATOM 3872 C C . ILE E 1 7 ? -1.667 56.833 119.169 1.00 24.29 7 ILE E C 1
ATOM 3873 O O . ILE E 1 7 ? -2.182 55.995 119.910 1.00 24.84 7 ILE E O 1
ATOM 3878 N N . LEU E 1 8 ? -2.364 57.789 118.577 1.00 20.99 8 LEU E N 1
ATOM 3879 C CA . LEU E 1 8 ? -3.791 57.910 118.780 1.00 18.10 8 LEU E CA 1
ATOM 3880 C C . LEU E 1 8 ? -4.573 57.333 117.591 1.00 18.07 8 LEU E C 1
ATOM 3881 O O . LEU E 1 8 ? -4.220 57.554 116.434 1.00 15.04 8 LEU E O 1
ATOM 3886 N N . ILE E 1 9 ? -5.631 56.583 117.878 1.00 17.31 9 ILE E N 1
ATOM 3887 C CA . ILE E 1 9 ? -6.461 56.028 116.815 1.00 18.01 9 ILE E CA 1
ATOM 3888 C C . ILE E 1 9 ? -7.889 56.561 116.965 1.00 19.42 9 ILE E C 1
ATOM 3889 O O . ILE E 1 9 ? -8.574 56.252 117.945 1.00 21.24 9 ILE E O 1
ATOM 3894 N N . ILE E 1 10 ? -8.321 57.380 116.006 1.00 18.65 10 ILE E N 1
ATOM 3895 C CA . ILE E 1 10 ? -9.662 57.967 116.015 1.00 18.60 10 ILE E CA 1
ATOM 3896 C C . ILE E 1 10 ? -10.562 57.198 115.050 1.00 21.01 10 ILE E C 1
ATOM 3897 O O . ILE E 1 10 ? -10.512 57.417 113.833 1.00 19.48 10 ILE E O 1
ATOM 3902 N N . ASP E 1 11 ? -11.388 56.305 115.591 1.00 23.60 11 ASP E N 1
ATOM 3903 C CA . ASP E 1 11 ? -12.271 55.499 114.757 1.00 26.48 11 ASP E CA 1
ATOM 3904 C C . ASP E 1 11 ? -13.471 54.943 115.512 1.00 27.47 11 ASP E C 1
ATOM 3905 O O . ASP E 1 11 ? -13.328 54.347 116.573 1.00 27.32 11 ASP E O 1
ATOM 3910 N N . GLY E 1 12 ? -14.656 55.129 114.949 1.00 28.78 12 GLY E N 1
ATOM 3911 C CA . GLY E 1 12 ? -15.857 54.632 115.591 1.00 30.72 12 GLY E CA 1
ATOM 3912 C C . GLY E 1 12 ? -15.997 53.122 115.500 1.00 31.90 12 GLY E C 1
ATOM 3913 O O . GLY E 1 12 ? -16.868 52.532 116.142 1.00 32.33 12 GLY E O 1
ATOM 3914 N N . ASP E 1 13 ? -15.145 52.495 114.695 1.00 33.47 13 ASP E N 1
ATOM 3915 C CA . ASP E 1 13 ? -15.171 51.048 114.536 1.00 34.61 13 ASP E CA 1
ATOM 3916 C C . ASP E 1 13 ? -14.307 50.434 115.626 1.00 34.90 13 ASP E C 1
ATOM 3917 O O . ASP E 1 13 ? -13.093 50.318 115.477 1.00 33.79 13 ASP E O 1
ATOM 3922 N N . LYS E 1 14 ? -14.939 50.038 116.724 1.00 36.34 14 LYS E N 1
ATOM 3923 C CA . LYS E 1 14 ? -14.212 49.464 117.844 1.00 37.58 14 LYS E CA 1
ATOM 3924 C C . LYS E 1 14 ? -13.480 48.176 117.481 1.00 38.05 14 LYS E C 1
ATOM 3925 O O . LYS E 1 14 ? -12.406 47.905 118.009 1.00 38.77 14 LYS E O 1
ATOM 3931 N N . ASP E 1 15 ? -14.039 47.381 116.580 1.00 39.38 15 ASP E N 1
ATOM 3932 C CA . ASP E 1 15 ? -13.350 46.166 116.179 1.00 40.36 15 ASP E CA 1
ATOM 3933 C C . ASP E 1 15 ? -12.041 46.542 115.510 1.00 39.93 15 ASP E C 1
ATOM 3934 O O . ASP E 1 15 ? -11.019 45.890 115.717 1.00 40.60 15 ASP E O 1
ATOM 3939 N N . ASN E 1 16 ? -12.077 47.594 114.698 1.00 38.07 16 ASN E N 1
ATOM 3940 C CA . ASN E 1 16 ? -10.880 48.056 114.018 1.00 35.56 16 ASN E CA 1
ATOM 3941 C C . ASN E 1 16 ? -9.901 48.599 115.056 1.00 35.03 16 ASN E C 1
ATOM 3942 O O . ASN E 1 16 ? -8.707 48.296 115.009 1.00 34.29 16 ASN E O 1
ATOM 3947 N N . CYS E 1 17 ? -10.413 49.399 115.988 1.00 33.34 17 CYS E N 1
ATOM 3948 C CA . CYS E 1 17 ? -9.593 49.976 117.047 1.00 33.04 17 CYS E CA 1
ATOM 3949 C C . CYS E 1 17 ? -8.867 48.880 117.813 1.00 33.51 17 CYS E C 1
ATOM 3950 O O . CYS E 1 17 ? -7.654 48.935 118.019 1.00 33.73 17 CYS E O 1
ATOM 3953 N N . GLN E 1 18 ? -9.620 47.881 118.243 1.00 32.61 18 GLN E N 1
ATOM 3954 C CA . GLN E 1 18 ? -9.036 46.799 119.001 1.00 32.10 18 GLN E CA 1
ATOM 3955 C C . GLN E 1 18 ? -7.979 46.057 118.192 1.00 30.47 18 GLN E C 1
ATOM 3956 O O . GLN E 1 18 ? -6.848 45.915 118.641 1.00 28.04 18 GLN E O 1
ATOM 3962 N N . LYS E 1 19 ? -8.343 45.605 116.995 1.00 31.09 19 LYS E N 1
ATOM 3963 C CA . LYS E 1 19 ? -7.413 44.881 116.136 1.00 31.81 19 LYS E CA 1
ATOM 3964 C C . LYS E 1 19 ? -6.139 45.711 115.982 1.00 31.91 19 LYS E C 1
ATOM 3965 O O . LYS E 1 19 ? -5.033 45.191 116.102 1.00 31.66 19 LYS E O 1
ATOM 3971 N N . LEU E 1 20 ? -6.312 47.008 115.731 1.00 31.79 20 LEU E N 1
ATOM 3972 C CA . LEU E 1 20 ? -5.202 47.952 115.571 1.00 29.75 20 LEU E CA 1
ATOM 3973 C C . LEU E 1 20 ? -4.414 48.114 116.869 1.00 29.85 20 LEU E C 1
ATOM 3974 O O . LEU E 1 20 ? -3.199 47.930 116.892 1.00 31.24 20 LEU E O 1
ATOM 3979 N N . LYS E 1 21 ? -5.115 48.482 117.938 1.00 28.56 21 LYS E N 1
ATOM 3980 C CA . LYS E 1 21 ? -4.512 48.670 119.250 1.00 27.33 21 LYS E CA 1
ATOM 3981 C C . LYS E 1 21 ? -3.604 47.491 119.582 1.00 27.51 21 LYS E C 1
ATOM 3982 O O . LYS E 1 21 ? -2.430 47.671 119.861 1.00 28.73 21 LYS E O 1
ATOM 3988 N N . GLY E 1 22 ? -4.148 46.282 119.548 1.00 26.76 22 GLY E N 1
ATOM 3989 C CA . GLY E 1 22 ? -3.352 45.112 119.857 1.00 25.78 22 GLY E CA 1
ATOM 3990 C C . GLY E 1 22 ? -2.103 44.951 119.008 1.00 26.78 22 GLY E C 1
ATOM 3991 O O . GLY E 1 22 ? -1.027 44.679 119.536 1.00 27.18 22 GLY E O 1
ATOM 3992 N N . PHE E 1 23 ? -2.233 45.120 117.695 1.00 27.08 23 PHE E N 1
ATOM 3993 C CA . PHE E 1 23 ? -1.098 44.960 116.787 1.00 26.93 23 PHE E CA 1
ATOM 3994 C C . PHE E 1 23 ? 0.061 45.903 117.085 1.00 27.99 23 PHE E C 1
ATOM 3995 O O . PHE E 1 23 ? 1.187 45.464 117.302 1.00 26.22 23 PHE E O 1
ATOM 4003 N N . LEU E 1 24 ? -0.211 47.200 117.088 1.00 29.57 24 LEU E N 1
ATOM 4004 C CA . LEU E 1 24 ? 0.829 48.184 117.351 1.00 32.11 24 LEU E CA 1
ATOM 4005 C C . LEU E 1 24 ? 1.324 48.096 118.790 1.00 32.59 24 LEU E C 1
ATOM 4006 O O . LEU E 1 24 ? 2.467 48.451 119.090 1.00 32.43 24 LEU E O 1
ATOM 4011 N N . GLU E 1 25 ? 0.452 47.620 119.672 1.00 32.90 25 GLU E N 1
ATOM 4012 C CA . GLU E 1 25 ? 0.772 47.482 121.087 1.00 34.23 25 GLU E CA 1
ATOM 4013 C C . GLU E 1 25 ? 1.829 46.389 121.278 1.00 34.79 25 GLU E C 1
ATOM 4014 O O . GLU E 1 25 ? 2.746 46.520 122.095 1.00 33.53 25 GLU E O 1
ATOM 4020 N N . GLU E 1 26 ? 1.700 45.315 120.509 1.00 34.46 26 GLU E N 1
ATOM 4021 C CA . GLU E 1 26 ? 2.649 44.224 120.586 1.00 34.82 26 GLU E CA 1
ATOM 4022 C C . GLU E 1 26 ? 3.972 44.645 119.925 1.00 34.38 26 GLU E C 1
ATOM 4023 O O . GLU E 1 26 ? 4.981 43.952 120.044 1.00 33.46 26 GLU E O 1
ATOM 4029 N N . LYS E 1 27 ? 3.961 45.779 119.223 1.00 33.14 27 LYS E N 1
ATOM 4030 C CA . LYS E 1 27 ? 5.175 46.297 118.588 1.00 32.01 27 LYS E CA 1
ATOM 4031 C C . LYS E 1 27 ? 5.829 47.297 119.538 1.00 31.57 27 LYS E C 1
ATOM 4032 O O . LYS E 1 27 ? 6.723 48.055 119.142 1.00 30.56 27 LYS E O 1
ATOM 4038 N N . GLY E 1 28 ? 5.351 47.312 120.783 1.00 30.52 28 GLY E N 1
ATOM 4039 C CA . GLY E 1 28 ? 5.901 48.204 121.788 1.00 27.77 28 GLY E CA 1
ATOM 4040 C C . GLY E 1 28 ? 5.390 49.630 121.794 1.00 26.18 28 GLY E C 1
ATOM 4041 O O . GLY E 1 28 ? 5.907 50.451 122.543 1.00 26.26 28 GLY E O 1
ATOM 4042 N N . ILE E 1 29 ? 4.374 49.930 120.989 1.00 25.72 29 ILE E N 1
ATOM 4043 C CA . ILE E 1 29 ? 3.821 51.285 120.925 1.00 25.16 29 ILE E CA 1
ATOM 4044 C C . ILE E 1 29 ? 2.665 51.498 121.900 1.00 25.93 29 ILE E C 1
ATOM 4045 O O . ILE E 1 29 ? 1.795 50.632 122.049 1.00 25.85 29 ILE E O 1
ATOM 4050 N N . SER E 1 30 ? 2.675 52.653 122.564 1.00 25.11 30 SER E N 1
ATOM 4051 C CA . SER E 1 30 ? 1.621 53.023 123.498 1.00 24.04 30 SER E CA 1
ATOM 4052 C C . SER E 1 30 ? 0.464 53.523 122.637 1.00 23.85 30 SER E C 1
ATOM 4053 O O . SER E 1 30 ? 0.672 54.323 121.717 1.00 22.97 30 SER E O 1
ATOM 4056 N N . ILE E 1 31 ? -0.745 53.057 122.942 1.00 23.92 31 ILE E N 1
ATOM 4057 C CA . ILE E 1 31 ? -1.932 53.407 122.165 1.00 23.40 31 ILE E CA 1
ATOM 4058 C C . ILE E 1 31 ? -3.162 53.919 122.908 1.00 23.94 31 ILE E C 1
ATOM 4059 O O . ILE E 1 31 ? -3.670 53.263 123.818 1.00 23.29 31 ILE E O 1
ATOM 4064 N N . ASP E 1 32 ? -3.642 55.090 122.499 1.00 23.99 32 ASP E N 1
ATOM 4065 C CA . ASP E 1 32 ? -4.846 55.672 123.074 1.00 25.80 32 ASP E CA 1
ATOM 4066 C C . ASP E 1 32 ? -5.915 55.604 121.994 1.00 26.46 32 ASP E C 1
ATOM 4067 O O . ASP E 1 32 ? -5.601 55.645 120.811 1.00 28.61 32 ASP E O 1
ATOM 4072 N N . LEU E 1 33 ? -7.174 55.494 122.393 1.00 26.07 33 LEU E N 1
ATOM 4073 C CA . LEU E 1 33 ? -8.261 55.398 121.432 1.00 25.02 33 LEU E CA 1
ATOM 4074 C C . LEU E 1 33 ? -9.314 56.475 121.612 1.00 25.06 33 LEU E C 1
ATOM 4075 O O . LEU E 1 33 ? -9.555 56.946 122.723 1.00 24.25 33 LEU E O 1
ATOM 4080 N N . ALA E 1 34 ? -9.921 56.870 120.499 1.00 23.67 34 ALA E N 1
ATOM 4081 C CA . ALA E 1 34 ? -10.977 57.865 120.495 1.00 24.06 34 ALA E CA 1
ATOM 4082 C C . ALA E 1 34 ? -11.987 57.261 119.549 1.00 25.39 34 ALA E C 1
ATOM 4083 O O . ALA E 1 34 ? -11.597 56.592 118.596 1.00 25.02 34 ALA E O 1
ATOM 4085 N N . TYR E 1 35 ? -13.275 57.480 119.808 1.00 26.42 35 TYR E N 1
ATOM 4086 C CA . TYR E 1 35 ? -14.333 56.927 118.960 1.00 25.61 35 TYR E CA 1
ATOM 4087 C C . TYR E 1 35 ? -15.070 57.958 118.124 1.00 24.00 35 TYR E C 1
ATOM 4088 O O . TYR E 1 35 ? -15.848 57.605 117.245 1.00 23.41 35 TYR E O 1
ATOM 4097 N N . ASN E 1 36 ? -14.833 59.231 118.403 1.00 23.32 36 ASN E N 1
ATOM 4098 C CA . ASN E 1 36 ? -15.470 60.301 117.649 1.00 24.03 36 ASN E CA 1
ATOM 4099 C C . ASN E 1 36 ? -14.694 61.593 117.818 1.00 23.62 36 ASN E C 1
ATOM 4100 O O . ASN E 1 36 ? -13.725 61.643 118.555 1.00 23.93 36 ASN E O 1
ATOM 4105 N N . CYS E 1 37 ? -15.119 62.641 117.131 1.00 24.31 37 CYS E N 1
ATOM 4106 C CA . CYS E 1 37 ? -14.441 63.924 117.227 1.00 24.77 37 CYS E CA 1
ATOM 4107 C C . CYS E 1 37 ? -14.346 64.411 118.669 1.00 26.71 37 CYS E C 1
ATOM 4108 O O . CYS E 1 37 ? -13.273 64.767 119.136 1.00 27.41 37 CYS E O 1
ATOM 4111 N N . GLU E 1 38 ? -15.467 64.440 119.377 1.00 28.40 38 GLU E N 1
ATOM 4112 C CA . GLU E 1 38 ? -15.445 64.897 120.758 1.00 31.73 38 GLU E CA 1
ATOM 4113 C C . GLU E 1 38 ? -14.289 64.233 121.505 1.00 31.27 38 GLU E C 1
ATOM 4114 O O . GLU E 1 38 ? -13.380 64.900 122.002 1.00 30.77 38 GLU E O 1
ATOM 4120 N N . GLU E 1 39 ? -14.338 62.909 121.570 1.00 31.31 39 GLU E N 1
ATOM 4121 C CA . GLU E 1 39 ? -13.317 62.115 122.241 1.00 31.42 39 GLU E CA 1
ATOM 4122 C C . GLU E 1 39 ? -11.880 62.382 121.779 1.00 30.87 39 GLU E C 1
ATOM 4123 O O . GLU E 1 39 ? -10.952 62.350 122.586 1.00 32.14 39 GLU E O 1
ATOM 4129 N N . ALA E 1 40 ? -11.700 62.633 120.485 1.00 29.31 40 ALA E N 1
ATOM 4130 C CA . ALA E 1 40 ? -10.381 62.908 119.922 1.00 27.36 40 ALA E CA 1
ATOM 4131 C C . ALA E 1 40 ? -9.885 64.249 120.437 1.00 26.30 40 ALA E C 1
ATOM 4132 O O . ALA E 1 40 ? -8.821 64.343 121.044 1.00 25.24 40 ALA E O 1
ATOM 4134 N N . ILE E 1 41 ? -10.670 65.286 120.176 1.00 27.01 41 ILE E N 1
ATOM 4135 C CA . ILE E 1 41 ? -10.352 66.640 120.605 1.00 27.66 41 ILE E CA 1
ATOM 4136 C C . ILE E 1 41 ? -9.941 66.647 122.071 1.00 29.00 41 ILE E C 1
ATOM 4137 O O . ILE E 1 41 ? -9.111 67.455 122.491 1.00 28.22 41 ILE E O 1
ATOM 4142 N N . GLY E 1 42 ? -10.522 65.731 122.841 1.00 29.95 42 GLY E N 1
ATOM 4143 C CA . GLY E 1 42 ? -10.196 65.624 124.251 1.00 29.79 42 GLY E CA 1
ATOM 4144 C C . GLY E 1 42 ? -8.844 64.967 124.439 1.00 30.79 42 GLY E C 1
ATOM 4145 O O . GLY E 1 42 ? -8.047 65.393 125.269 1.00 30.63 42 GLY E O 1
ATOM 4146 N N . LYS E 1 43 ? -8.585 63.923 123.659 1.00 32.84 43 LYS E N 1
ATOM 4147 C CA . LYS E 1 43 ? -7.323 63.196 123.724 1.00 33.82 43 LYS E CA 1
ATOM 4148 C C . LYS E 1 43 ? -6.137 64.049 123.272 1.00 35.21 43 LYS E C 1
ATOM 4149 O O . LYS E 1 43 ? -5.059 63.984 123.879 1.00 34.38 43 LYS E O 1
ATOM 4155 N N . ILE E 1 44 ? -6.339 64.843 122.216 1.00 34.99 44 ILE E N 1
ATOM 4156 C CA . ILE E 1 44 ? -5.286 65.718 121.687 1.00 36.76 44 ILE E CA 1
ATOM 4157 C C . ILE E 1 44 ? -4.827 66.759 122.713 1.00 37.75 44 ILE E C 1
ATOM 4158 O O . ILE E 1 44 ? -3.650 67.118 122.766 1.00 37.38 44 ILE E O 1
ATOM 4163 N N . PHE E 1 45 ? -5.766 67.241 123.524 1.00 39.70 45 PHE E N 1
ATOM 4164 C CA . PHE E 1 45 ? -5.472 68.234 124.553 1.00 40.99 45 PHE E CA 1
ATOM 4165 C C . PHE E 1 45 ? -4.735 67.710 125.774 1.00 40.65 45 PHE E C 1
ATOM 4166 O O . PHE E 1 45 ? -3.969 68.439 126.399 1.00 41.29 45 PHE E O 1
ATOM 4174 N N . SER E 1 46 ? -4.973 66.455 126.120 1.00 39.54 46 SER E N 1
ATOM 4175 C CA . SER E 1 46 ? -4.342 65.870 127.287 1.00 39.90 46 SER E CA 1
ATOM 4176 C C . SER E 1 46 ? -2.965 65.295 126.990 1.00 40.33 46 SER E C 1
ATOM 4177 O O . SER E 1 46 ? -1.979 65.690 127.603 1.00 41.65 46 SER E O 1
ATOM 4180 N N . ASN E 1 47 ? -2.889 64.366 126.047 1.00 39.73 47 ASN E N 1
ATOM 4181 C CA . ASN E 1 47 ? -1.612 63.757 125.705 1.00 38.47 47 ASN E CA 1
ATOM 4182 C C . ASN E 1 47 ? -1.009 64.407 124.463 1.00 36.41 47 ASN E C 1
ATOM 4183 O O . ASN E 1 47 ? -1.598 65.309 123.865 1.00 35.43 47 ASN E O 1
ATOM 4188 N N . LYS E 1 48 ? 0.179 63.936 124.100 1.00 33.95 48 LYS E N 1
ATOM 4189 C CA . LYS E 1 48 ? 0.891 64.391 122.914 1.00 31.53 48 LYS E CA 1
ATOM 4190 C C . LYS E 1 48 ? 1.128 63.107 122.144 1.00 30.18 48 LYS E C 1
ATOM 4191 O O . LYS E 1 48 ? 1.451 62.078 122.737 1.00 30.25 48 LYS E O 1
ATOM 4197 N N . TYR E 1 49 ? 0.940 63.141 120.831 1.00 28.16 49 TYR E N 1
ATOM 4198 C CA . TYR E 1 49 ? 1.123 61.930 120.052 1.00 26.80 49 TYR E CA 1
ATOM 4199 C C . TYR E 1 49 ? 2.195 62.038 118.988 1.00 26.84 49 TYR E C 1
ATOM 4200 O O . TYR E 1 49 ? 2.527 63.123 118.534 1.00 25.13 49 TYR E O 1
ATOM 4209 N N . ASP E 1 50 ? 2.743 60.897 118.600 1.00 28.21 50 ASP E N 1
ATOM 4210 C CA . ASP E 1 50 ? 3.775 60.869 117.576 1.00 30.86 50 ASP E CA 1
ATOM 4211 C C . ASP E 1 50 ? 3.161 60.666 116.193 1.00 31.20 50 ASP E C 1
ATOM 4212 O O . ASP E 1 50 ? 3.720 61.069 115.169 1.00 31.29 50 ASP E O 1
ATOM 4217 N N . LEU E 1 51 ? 1.988 60.051 116.181 1.00 29.75 51 LEU E N 1
ATOM 4218 C CA . LEU E 1 51 ? 1.278 59.769 114.953 1.00 25.62 51 LEU E CA 1
ATOM 4219 C C . LEU E 1 51 ? -0.188 59.590 115.315 1.00 23.07 51 LEU E C 1
ATOM 4220 O O . LEU E 1 51 ? -0.514 59.090 116.389 1.00 19.68 51 LEU E O 1
ATOM 4225 N N . ILE E 1 52 ? -1.073 60.019 114.425 1.00 21.23 52 ILE E N 1
ATOM 4226 C CA . ILE E 1 52 ? -2.504 59.907 114.657 1.00 18.70 52 ILE E CA 1
ATOM 4227 C C . ILE E 1 52 ? -3.167 59.254 113.460 1.00 18.23 52 ILE E C 1
ATOM 4228 O O . ILE E 1 52 ? -2.907 59.629 112.326 1.00 17.93 52 ILE E O 1
ATOM 4233 N N . PHE E 1 53 ? -4.000 58.255 113.710 1.00 19.41 53 PHE E N 1
ATOM 4234 C CA . PHE E 1 53 ? -4.736 57.610 112.633 1.00 21.70 53 PHE E CA 1
ATOM 4235 C C . PHE E 1 53 ? -6.132 58.215 112.650 1.00 21.48 53 PHE E C 1
ATOM 4236 O O . PHE E 1 53 ? -6.775 58.285 113.692 1.00 20.39 53 PHE E O 1
ATOM 4244 N N . LEU E 1 54 ? -6.594 58.650 111.487 1.00 21.65 54 LEU E N 1
ATOM 4245 C CA . LEU E 1 54 ? -7.891 59.299 111.380 1.00 21.70 54 LEU E CA 1
ATOM 4246 C C . LEU E 1 54 ? -8.844 58.705 110.347 1.00 22.28 54 LEU E C 1
ATOM 4247 O O . LEU E 1 54 ? -8.486 58.525 109.194 1.00 22.32 54 LEU E O 1
ATOM 4252 N N . GLU E 1 55 ? -10.069 58.418 110.766 1.00 22.35 55 GLU E N 1
ATOM 4253 C CA . GLU E 1 55 ? -11.072 57.902 109.850 1.00 22.17 55 GLU E CA 1
ATOM 4254 C C . GLU E 1 55 ? -11.786 59.123 109.257 1.00 23.04 55 GLU E C 1
ATOM 4255 O O . GLU E 1 55 ? -11.855 60.169 109.897 1.00 21.26 55 GLU E O 1
ATOM 4261 N N . ILE E 1 56 ? -12.292 58.995 108.031 1.00 23.59 56 ILE E N 1
ATOM 4262 C CA . ILE E 1 56 ? -13.031 60.078 107.388 1.00 23.01 56 ILE E CA 1
ATOM 4263 C C . ILE E 1 56 ? -14.442 60.061 107.970 1.00 24.30 56 ILE E C 1
ATOM 4264 O O . ILE E 1 56 ? -14.992 61.100 108.326 1.00 24.53 56 ILE E O 1
ATOM 4269 N N . ILE E 1 57 ? -15.007 58.860 108.069 1.00 24.93 57 ILE E N 1
ATOM 4270 C CA . ILE E 1 57 ? -16.348 58.642 108.613 1.00 24.09 57 ILE E CA 1
ATOM 4271 C C . ILE E 1 57 ? -16.387 58.610 110.154 1.00 23.11 57 ILE E C 1
ATOM 4272 O O . ILE E 1 57 ? -15.915 57.665 110.786 1.00 21.22 57 ILE E O 1
ATOM 4277 N N . LEU E 1 58 ? -16.982 59.637 110.744 1.00 23.23 58 LEU E N 1
ATOM 4278 C CA . LEU E 1 58 ? -17.120 59.746 112.192 1.00 23.11 58 LEU E CA 1
ATOM 4279 C C . LEU E 1 58 ? -18.562 60.135 112.491 1.00 23.63 58 LEU E C 1
ATOM 4280 O O . LEU E 1 58 ? -19.204 60.800 111.678 1.00 23.51 58 LEU E O 1
ATOM 4285 N N . SER E 1 59 ? -19.074 59.732 113.650 1.00 24.91 59 SER E N 1
ATOM 4286 C CA . SER E 1 59 ? -20.459 60.041 113.995 1.00 25.95 59 SER E CA 1
ATOM 4287 C C . SER E 1 59 ? -20.755 61.518 114.194 1.00 27.30 59 SER E C 1
ATOM 4288 O O . SER E 1 59 ? -21.802 61.987 113.757 1.00 29.00 59 SER E O 1
ATOM 4291 N N . ASP E 1 60 ? -19.854 62.256 114.840 1.00 27.75 60 ASP E N 1
ATOM 4292 C CA . ASP E 1 60 ? -20.083 63.683 115.068 1.00 28.34 60 ASP E CA 1
ATOM 4293 C C . ASP E 1 60 ? -19.296 64.618 114.150 1.00 28.94 60 ASP E C 1
ATOM 4294 O O . ASP E 1 60 ? -18.897 65.709 114.563 1.00 29.70 60 ASP E O 1
ATOM 4299 N N . GLY E 1 61 ? -19.085 64.199 112.906 1.00 28.44 61 GLY E N 1
ATOM 4300 C CA . GLY E 1 61 ? -18.341 65.014 111.961 1.00 26.07 61 GLY E CA 1
ATOM 4301 C C . GLY E 1 61 ? -17.546 64.172 110.979 1.00 24.27 61 GLY E C 1
ATOM 4302 O O . GLY E 1 61 ? -17.661 62.950 110.961 1.00 23.00 61 GLY E O 1
ATOM 4303 N N . ASP E 1 62 ? -16.737 64.821 110.152 1.00 23.40 62 ASP E N 1
ATOM 4304 C CA . ASP E 1 62 ? -15.938 64.092 109.189 1.00 21.70 62 ASP E CA 1
ATOM 4305 C C . ASP E 1 62 ? -14.462 64.390 109.374 1.00 20.89 62 ASP E C 1
ATOM 4306 O O . ASP E 1 62 ? -14.092 65.426 109.930 1.00 19.47 62 ASP E O 1
ATOM 4311 N N . GLY E 1 63 ? -13.634 63.462 108.895 1.00 20.11 63 GLY E N 1
ATOM 4312 C CA . GLY E 1 63 ? -12.193 63.570 109.022 1.00 19.40 63 GLY E CA 1
ATOM 4313 C C . GLY E 1 63 ? -11.538 64.725 108.300 1.00 19.81 63 GLY E C 1
ATOM 4314 O O . GLY E 1 63 ? -10.521 65.245 108.770 1.00 19.72 63 GLY E O 1
ATOM 4315 N N . TRP E 1 64 ? -12.096 65.121 107.160 1.00 19.91 64 TRP E N 1
ATOM 4316 C CA . TRP E 1 64 ? -11.533 66.234 106.397 1.00 21.64 64 TRP E CA 1
ATOM 4317 C C . TRP E 1 64 ? -11.571 67.467 107.294 1.00 22.08 64 TRP E C 1
ATOM 4318 O O . TRP E 1 64 ? -10.606 68.229 107.362 1.00 21.66 64 TRP E O 1
ATOM 4329 N N . THR E 1 65 ? -12.687 67.643 107.998 1.00 21.50 65 THR E N 1
ATOM 4330 C CA . THR E 1 65 ? -12.847 68.775 108.895 1.00 21.07 65 THR E CA 1
ATOM 4331 C C . THR E 1 65 ? -12.009 68.609 110.157 1.00 21.09 65 THR E C 1
ATOM 4332 O O . THR E 1 65 ? -11.241 69.503 110.522 1.00 20.48 65 THR E O 1
ATOM 4336 N N . LEU E 1 66 ? -12.153 67.468 110.820 1.00 20.90 66 LEU E N 1
ATOM 4337 C CA . LEU E 1 66 ? -11.394 67.209 112.035 1.00 23.01 66 LEU E CA 1
ATOM 4338 C C . LEU E 1 66 ? -9.893 67.347 111.775 1.00 24.87 66 LEU E C 1
ATOM 4339 O O . LEU E 1 66 ? -9.138 67.809 112.634 1.00 25.32 66 LEU E O 1
ATOM 4344 N N . CYS E 1 67 ? -9.459 66.959 110.581 1.00 25.16 67 CYS E N 1
ATOM 4345 C CA . CYS E 1 67 ? -8.047 67.053 110.252 1.00 24.36 67 CYS E CA 1
ATOM 4346 C C . CYS E 1 67 ? -7.511 68.475 110.358 1.00 24.35 67 CYS E C 1
ATOM 4347 O O . CYS E 1 67 ? -6.473 68.695 110.978 1.00 23.75 67 CYS E O 1
ATOM 4350 N N . LYS E 1 68 ? -8.210 69.433 109.753 1.00 24.03 68 LYS E N 1
ATOM 4351 C CA . LYS E 1 68 ? -7.775 70.827 109.791 1.00 24.05 68 LYS E CA 1
ATOM 4352 C C . LYS E 1 68 ? -7.521 71.316 111.208 1.00 23.59 68 LYS E C 1
ATOM 4353 O O . LYS E 1 68 ? -6.501 71.956 111.471 1.00 19.87 68 LYS E O 1
ATOM 4359 N N . LYS E 1 69 ? -8.453 71.008 112.109 1.00 24.76 69 LYS E N 1
ATOM 4360 C CA . LYS E 1 69 ? -8.350 71.391 113.515 1.00 25.62 69 LYS E CA 1
ATOM 4361 C C . LYS E 1 69 ? -7.163 70.723 114.208 1.00 26.51 69 LYS E C 1
ATOM 4362 O O . LYS E 1 69 ? -6.326 71.394 114.817 1.00 27.67 69 LYS E O 1
ATOM 4368 N N . ILE E 1 70 ? -7.096 69.402 114.131 1.00 26.13 70 ILE E N 1
ATOM 4369 C CA . ILE E 1 70 ? -5.991 68.684 114.749 1.00 26.16 70 ILE E CA 1
ATOM 4370 C C . ILE E 1 70 ? -4.662 69.260 114.274 1.00 27.50 70 ILE E C 1
ATOM 4371 O O . ILE E 1 70 ? -3.782 69.553 115.077 1.00 27.92 70 ILE E O 1
ATOM 4376 N N . ARG E 1 71 ? -4.535 69.421 112.961 1.00 28.90 71 ARG E N 1
ATOM 4377 C CA . ARG E 1 71 ? -3.328 69.964 112.343 1.00 29.55 71 ARG E CA 1
ATOM 4378 C C . ARG E 1 71 ? -3.022 71.374 112.848 1.00 30.51 71 ARG E C 1
ATOM 4379 O O . ARG E 1 71 ? -1.865 71.794 112.884 1.00 30.85 71 ARG E O 1
ATOM 4387 N N . ASN E 1 72 ? -4.065 72.100 113.239 1.00 31.18 72 ASN E N 1
ATOM 4388 C CA . ASN E 1 72 ? -3.914 73.459 113.745 1.00 31.94 72 ASN E CA 1
ATOM 4389 C C . ASN E 1 72 ? -3.425 73.497 115.195 1.00 32.36 72 ASN E C 1
ATOM 4390 O O . ASN E 1 72 ? -3.004 74.537 115.698 1.00 32.61 72 ASN E O 1
ATOM 4395 N N . VAL E 1 73 ? -3.475 72.350 115.853 1.00 31.95 73 VAL E N 1
ATOM 4396 C CA . VAL E 1 73 ? -3.073 72.234 117.247 1.00 31.75 73 VAL E CA 1
ATOM 4397 C C . VAL E 1 73 ? -1.848 71.324 117.421 1.00 31.96 73 VAL E C 1
ATOM 4398 O O . VAL E 1 73 ? -1.235 71.252 118.489 1.00 31.56 73 VAL E O 1
ATOM 4402 N N . THR E 1 74 ? -1.487 70.630 116.356 1.00 31.88 74 THR E N 1
ATOM 4403 C CA . THR E 1 74 ? -0.334 69.751 116.399 1.00 32.43 74 THR E CA 1
ATOM 4404 C C . THR E 1 74 ? 0.189 69.588 114.998 1.00 33.67 74 THR E C 1
ATOM 4405 O O . THR E 1 74 ? -0.579 69.602 114.034 1.00 35.28 74 THR E O 1
ATOM 4409 N N . THR E 1 75 ? 1.500 69.450 114.883 1.00 33.46 75 THR E N 1
ATOM 4410 C CA . THR E 1 75 ? 2.111 69.261 113.581 1.00 33.28 75 THR E CA 1
ATOM 4411 C C . THR E 1 75 ? 2.615 67.832 113.478 1.00 31.87 75 THR E C 1
ATOM 4412 O O . THR E 1 75 ? 3.560 67.553 112.738 1.00 32.47 75 THR E O 1
ATOM 4416 N N . CYS E 1 76 ? 1.986 66.926 114.224 1.00 28.45 76 CYS E N 1
ATOM 4417 C CA . CYS E 1 76 ? 2.390 65.535 114.180 1.00 24.14 76 CYS E CA 1
ATOM 4418 C C . CYS E 1 76 ? 1.725 64.838 112.986 1.00 22.74 76 CYS E C 1
ATOM 4419 O O . CYS E 1 76 ? 0.625 65.200 112.567 1.00 22.00 76 CYS E O 1
ATOM 4422 N N . PRO E 1 77 ? 2.396 63.828 112.412 1.00 20.95 77 PRO E N 1
ATOM 4423 C CA . PRO E 1 77 ? 1.832 63.129 111.262 1.00 20.16 77 PRO E CA 1
ATOM 4424 C C . PRO E 1 77 ? 0.448 62.519 111.444 1.00 18.98 77 PRO E C 1
ATOM 4425 O O . PRO E 1 77 ? 0.182 61.844 112.439 1.00 18.98 77 PRO E O 1
ATOM 4429 N N . ILE E 1 78 ? -0.427 62.771 110.471 1.00 17.38 78 ILE E N 1
ATOM 4430 C CA . ILE E 1 78 ? -1.785 62.222 110.477 1.00 16.41 78 ILE E CA 1
ATOM 4431 C C . ILE E 1 78 ? -1.934 61.257 109.294 1.00 16.49 78 ILE E C 1
ATOM 4432 O O . ILE E 1 78 ? -1.553 61.586 108.167 1.00 15.74 78 ILE E O 1
ATOM 4437 N N . VAL E 1 79 ? -2.472 60.067 109.554 1.00 16.69 79 VAL E N 1
ATOM 4438 C CA . VAL E 1 79 ? -2.674 59.054 108.505 1.00 16.51 79 VAL E CA 1
ATOM 4439 C C . VAL E 1 79 ? -4.118 58.570 108.497 1.00 16.43 79 VAL E C 1
ATOM 4440 O O . VAL E 1 79 ? -4.592 58.040 109.506 1.00 15.10 79 VAL E O 1
ATOM 4444 N N . TYR E 1 80 ? -4.805 58.720 107.363 1.00 16.53 80 TYR E N 1
ATOM 4445 C CA . TYR E 1 80 ? -6.206 58.301 107.259 1.00 17.55 80 TYR E CA 1
ATOM 4446 C C . TYR E 1 80 ? -6.465 56.809 107.042 1.00 17.82 80 TYR E C 1
ATOM 4447 O O . TYR E 1 80 ? -5.684 56.127 106.412 1.00 18.32 80 TYR E O 1
ATOM 4464 N N . THR E 1 82 ? -9.893 54.348 105.986 1.00 21.80 82 THR E N 1
ATOM 4465 C CA . THR E 1 82 ? -11.272 54.427 105.520 1.00 21.87 82 THR E CA 1
ATOM 4466 C C . THR E 1 82 ? -11.490 53.556 104.299 1.00 22.87 82 THR E C 1
ATOM 4467 O O . THR E 1 82 ? -10.537 53.174 103.626 1.00 22.92 82 THR E O 1
ATOM 4471 N N . TYR E 1 83 ? -12.743 53.231 104.011 1.00 24.27 83 TYR E N 1
ATOM 4472 C CA . TYR E 1 83 ? -13.024 52.430 102.826 1.00 25.23 83 TYR E CA 1
ATOM 4473 C C . TYR E 1 83 ? -13.210 53.365 101.638 1.00 26.16 83 TYR E C 1
ATOM 4474 O O . TYR E 1 83 ? -13.090 52.933 100.489 1.00 26.91 83 TYR E O 1
ATOM 4483 N N . ILE E 1 84 ? -13.506 54.637 101.912 1.00 25.61 84 ILE E N 1
ATOM 4484 C CA . ILE E 1 84 ? -13.692 55.621 100.850 1.00 27.72 84 ILE E CA 1
ATOM 4485 C C . ILE E 1 84 ? -12.444 55.677 99.976 1.00 28.83 84 ILE E C 1
ATOM 4486 O O . ILE E 1 84 ? -11.390 56.138 100.414 1.00 29.24 84 ILE E O 1
ATOM 4491 N N . ASN E 1 85 ? -12.577 55.224 98.732 1.00 30.59 85 ASN E N 1
ATOM 4492 C CA . ASN E 1 85 ? -11.453 55.178 97.811 1.00 32.27 85 ASN E CA 1
ATOM 4493 C C . ASN E 1 85 ? -11.502 56.166 96.651 1.00 32.65 85 ASN E C 1
ATOM 4494 O O . ASN E 1 85 ? -10.877 55.931 95.622 1.00 33.46 85 ASN E O 1
ATOM 4499 N N . GLU E 1 86 ? -12.226 57.266 96.807 1.00 32.92 86 GLU E N 1
ATOM 4500 C CA . GLU E 1 86 ? -12.315 58.250 95.734 1.00 32.99 86 GLU E CA 1
ATOM 4501 C C . GLU E 1 86 ? -11.113 59.170 95.799 1.00 32.80 86 GLU E C 1
ATOM 4502 O O . GLU E 1 86 ? -10.554 59.385 96.867 1.00 32.27 86 GLU E O 1
ATOM 4508 N N . ASP E 1 87 ? -10.720 59.714 94.654 1.00 33.61 87 ASP E N 1
ATOM 4509 C CA . ASP E 1 87 ? -9.576 60.607 94.599 1.00 34.20 87 ASP E CA 1
ATOM 4510 C C . ASP E 1 87 ? -9.859 61.959 95.232 1.00 33.99 87 ASP E C 1
ATOM 4511 O O . ASP E 1 87 ? -8.978 62.514 95.881 1.00 34.63 87 ASP E O 1
ATOM 4516 N N . GLN E 1 88 ? -11.065 62.504 95.051 1.00 33.39 88 GLN E N 1
ATOM 4517 C CA . GLN E 1 88 ? -11.369 63.813 95.647 1.00 31.64 88 GLN E CA 1
ATOM 4518 C C . GLN E 1 88 ? -11.239 63.738 97.159 1.00 26.71 88 GLN E C 1
ATOM 4519 O O . GLN E 1 88 ? -10.864 64.709 97.799 1.00 23.80 88 GLN E O 1
ATOM 4525 N N . SER E 1 89 ? -11.546 62.575 97.723 1.00 23.88 89 SER E N 1
ATOM 4526 C CA . SER E 1 89 ? -11.430 62.365 99.163 1.00 21.94 89 SER E CA 1
ATOM 4527 C C . SER E 1 89 ? -9.952 62.361 99.564 1.00 21.51 89 SER E C 1
ATOM 4528 O O . SER E 1 89 ? -9.534 63.109 100.446 1.00 21.27 89 SER E O 1
ATOM 4531 N N . ILE E 1 90 ? -9.165 61.518 98.903 1.00 20.25 90 ILE E N 1
ATOM 4532 C CA . ILE E 1 90 ? -7.739 61.426 99.176 1.00 19.33 90 ILE E CA 1
ATOM 4533 C C . ILE E 1 90 ? -7.154 62.823 99.025 1.00 18.64 90 ILE E C 1
ATOM 4534 O O . ILE E 1 90 ? -6.522 63.349 99.930 1.00 18.63 90 ILE E O 1
ATOM 4539 N N . LEU E 1 91 ? -7.392 63.420 97.872 1.00 18.72 91 LEU E N 1
ATOM 4540 C CA . LEU E 1 91 ? -6.911 64.758 97.575 1.00 22.72 91 LEU E CA 1
ATOM 4541 C C . LEU E 1 91 ? -7.239 65.778 98.679 1.00 23.81 91 LEU E C 1
ATOM 4542 O O . LEU E 1 91 ? -6.372 66.532 99.128 1.00 21.58 91 LEU E O 1
ATOM 4547 N N . ASN E 1 92 ? -8.500 65.804 99.102 1.00 25.22 92 ASN E N 1
ATOM 4548 C CA . ASN E 1 92 ? -8.927 66.728 100.134 1.00 27.23 92 ASN E CA 1
ATOM 4549 C C . ASN E 1 92 ? -8.339 66.380 101.489 1.00 26.72 92 ASN E C 1
ATOM 4550 O O . ASN E 1 92 ? -7.958 67.268 102.243 1.00 25.60 92 ASN E O 1
ATOM 4555 N N . ALA E 1 93 ? -8.260 65.088 101.790 1.00 26.29 93 ALA E N 1
ATOM 4556 C CA . ALA E 1 93 ? -7.692 64.624 103.050 1.00 25.53 93 ALA E CA 1
ATOM 4557 C C . ALA E 1 93 ? -6.266 65.140 103.211 1.00 26.29 93 ALA E C 1
ATOM 4558 O O . ALA E 1 93 ? -5.884 65.613 104.285 1.00 25.60 93 ALA E O 1
ATOM 4560 N N . LEU E 1 94 ? -5.478 65.041 102.143 1.00 27.30 94 LEU E N 1
ATOM 4561 C CA . LEU E 1 94 ? -4.094 65.506 102.176 1.00 28.21 94 LEU E CA 1
ATOM 4562 C C . LEU E 1 94 ? -3.995 67.031 102.259 1.00 28.43 94 LEU E C 1
ATOM 4563 O O . LEU E 1 94 ? -3.091 67.560 102.903 1.00 28.14 94 LEU E O 1
ATOM 4568 N N . ASN E 1 95 ? -4.918 67.740 101.620 1.00 28.25 95 ASN E N 1
ATOM 4569 C CA . ASN E 1 95 ? -4.889 69.193 101.669 1.00 29.15 95 ASN E CA 1
ATOM 4570 C C . ASN E 1 95 ? -5.269 69.704 103.065 1.00 30.14 95 ASN E C 1
ATOM 4571 O O . ASN E 1 95 ? -4.821 70.774 103.494 1.00 29.85 95 ASN E O 1
ATOM 4576 N N . SER E 1 96 ? -6.081 68.926 103.778 1.00 29.11 96 SER E N 1
ATOM 4577 C CA . SER E 1 96 ? -6.514 69.295 105.116 1.00 26.91 96 SER E CA 1
ATOM 4578 C C . SER E 1 96 ? -5.412 69.082 106.142 1.00 27.21 96 SER E C 1
ATOM 4579 O O . SER E 1 96 ? -5.643 69.238 107.345 1.00 27.16 96 SER E O 1
ATOM 4582 N N . GLY E 1 97 ? -4.222 68.714 105.664 1.00 26.08 97 GLY E N 1
ATOM 4583 C CA . GLY E 1 97 ? -3.090 68.500 106.547 1.00 24.54 97 GLY E CA 1
ATOM 4584 C C . GLY E 1 97 ? -2.609 67.070 106.697 1.00 24.50 97 GLY E C 1
ATOM 4585 O O . GLY E 1 97 ? -1.546 66.842 107.273 1.00 25.43 97 GLY E O 1
ATOM 4586 N N . GLY E 1 98 ? -3.364 66.102 106.188 1.00 23.02 98 GLY E N 1
ATOM 4587 C CA . GLY E 1 98 ? -2.951 64.714 106.321 1.00 22.10 98 GLY E CA 1
ATOM 4588 C C . GLY E 1 98 ? -1.611 64.395 105.679 1.00 22.04 98 GLY E C 1
ATOM 4589 O O . GLY E 1 98 ? -1.063 65.198 104.925 1.00 23.12 98 GLY E O 1
ATOM 4590 N N . ASP E 1 99 ? -1.079 63.214 105.965 1.00 21.10 99 ASP E N 1
ATOM 4591 C CA . ASP E 1 99 ? 0.200 62.809 105.399 1.00 20.03 99 ASP E CA 1
ATOM 4592 C C . ASP E 1 99 ? 0.102 61.570 104.508 1.00 19.35 99 ASP E C 1
ATOM 4593 O O . ASP E 1 99 ? 0.898 61.382 103.607 1.00 18.41 99 ASP E O 1
ATOM 4598 N N . ASP E 1 100 ? -0.883 60.728 104.764 1.00 20.24 100 ASP E N 1
ATOM 4599 C CA . ASP E 1 100 ? -1.094 59.536 103.962 1.00 20.65 100 ASP E CA 1
ATOM 4600 C C . ASP E 1 100 ? -2.571 59.158 104.128 1.00 19.97 100 ASP E C 1
ATOM 4601 O O . ASP E 1 100 ? -3.243 59.604 105.063 1.00 20.57 100 ASP E O 1
ATOM 4606 N N . TYR E 1 101 ? -3.062 58.331 103.217 1.00 18.25 101 TYR E N 1
ATOM 4607 C CA . TYR E 1 101 ? -4.445 57.905 103.216 1.00 17.13 101 TYR E CA 1
ATOM 4608 C C . TYR E 1 101 ? -4.450 56.410 102.878 1.00 17.80 101 TYR E C 1
ATOM 4609 O O . TYR E 1 101 ? -4.059 56.034 101.778 1.00 19.09 101 TYR E O 1
ATOM 4618 N N . LEU E 1 102 ? -4.864 55.563 103.821 1.00 17.00 102 LEU E N 1
ATOM 4619 C CA . LEU E 1 102 ? -4.905 54.111 103.601 1.00 16.16 102 LEU E CA 1
ATOM 4620 C C . LEU E 1 102 ? -6.322 53.586 103.459 1.00 18.35 102 LEU E C 1
ATOM 4621 O O . LEU E 1 102 ? -7.218 53.953 104.220 1.00 16.54 102 LEU E O 1
ATOM 4626 N N . ILE E 1 103 ? -6.504 52.690 102.495 1.00 21.11 103 ILE E N 1
ATOM 4627 C CA . ILE E 1 103 ? -7.809 52.108 102.205 1.00 22.60 103 ILE E CA 1
ATOM 4628 C C . ILE E 1 103 ? -8.035 50.801 102.940 1.00 23.75 103 ILE E C 1
ATOM 4629 O O . ILE E 1 103 ? -7.212 49.906 102.862 1.00 25.43 103 ILE E O 1
ATOM 4634 N N . LYS E 1 104 ? -9.146 50.695 103.655 1.00 25.97 104 LYS E N 1
ATOM 4635 C CA . LYS E 1 104 ? -9.477 49.469 104.373 1.00 28.57 104 LYS E CA 1
ATOM 4636 C C . LYS E 1 104 ? -9.973 48.444 103.343 1.00 31.31 104 LYS E C 1
ATOM 4637 O O . LYS E 1 104 ? -10.475 48.814 102.277 1.00 31.85 104 LYS E O 1
ATOM 4643 N N . PRO E 1 105 ? -9.860 47.142 103.652 1.00 32.86 105 PRO E N 1
ATOM 4644 C CA . PRO E 1 105 ? -9.301 46.611 104.894 1.00 32.88 105 PRO E CA 1
ATOM 4645 C C . PRO E 1 105 ? -7.818 46.922 104.973 1.00 32.94 105 PRO E C 1
ATOM 4646 O O . PRO E 1 105 ? -7.130 46.947 103.952 1.00 30.55 105 PRO E O 1
ATOM 4650 N N . LEU E 1 106 ? -7.340 47.158 106.192 1.00 33.77 106 LEU E N 1
ATOM 4651 C CA . LEU E 1 106 ? -5.938 47.483 106.429 1.00 32.60 106 LEU E CA 1
ATOM 4652 C C . LEU E 1 106 ? -5.016 46.274 106.447 1.00 32.15 106 LEU E C 1
ATOM 4653 O O . LEU E 1 106 ? -5.325 45.245 107.036 1.00 32.48 106 LEU E O 1
ATOM 4658 N N . ASN E 1 107 ? -3.881 46.407 105.782 1.00 32.01 107 ASN E N 1
ATOM 4659 C CA . ASN E 1 107 ? -2.887 45.355 105.770 1.00 31.78 107 ASN E CA 1
ATOM 4660 C C . ASN E 1 107 ? -1.934 45.825 106.858 1.00 31.87 107 ASN E C 1
ATOM 4661 O O . ASN E 1 107 ? -1.117 46.725 106.650 1.00 31.87 107 ASN E O 1
ATOM 4666 N N . LEU E 1 108 ? -2.069 45.222 108.031 1.00 31.13 108 LEU E N 1
ATOM 4667 C CA . LEU E 1 108 ? -1.277 45.595 109.187 1.00 29.03 108 LEU E CA 1
ATOM 4668 C C . LEU E 1 108 ? 0.235 45.669 109.006 1.00 28.69 108 LEU E C 1
ATOM 4669 O O . LEU E 1 108 ? 0.877 46.576 109.541 1.00 27.09 108 LEU E O 1
ATOM 4674 N N . GLU E 1 109 ? 0.817 44.730 108.265 1.00 28.72 109 GLU E N 1
ATOM 4675 C CA . GLU E 1 109 ? 2.263 44.767 108.061 1.00 27.77 109 GLU E CA 1
ATOM 4676 C C . GLU E 1 109 ? 2.639 45.992 107.239 1.00 25.87 109 GLU E C 1
ATOM 4677 O O . GLU E 1 109 ? 3.642 46.651 107.514 1.00 25.29 109 GLU E O 1
ATOM 4683 N N . ILE E 1 110 ? 1.830 46.302 106.231 1.00 23.49 110 ILE E N 1
ATOM 4684 C CA . ILE E 1 110 ? 2.089 47.478 105.416 1.00 20.12 110 ILE E CA 1
ATOM 4685 C C . ILE E 1 110 ? 1.960 48.718 106.297 1.00 18.72 110 ILE E C 1
ATOM 4686 O O . ILE E 1 110 ? 2.806 49.618 106.233 1.00 17.05 110 ILE E O 1
ATOM 4691 N N . LEU E 1 111 ? 0.909 48.751 107.126 1.00 17.60 111 LEU E N 1
ATOM 4692 C CA . LEU E 1 111 ? 0.656 49.873 108.036 1.00 16.70 111 LEU E CA 1
ATOM 4693 C C . LEU E 1 111 ? 1.845 50.104 108.944 1.00 16.87 111 LEU E C 1
ATOM 4694 O O . LEU E 1 111 ? 2.286 51.239 109.109 1.00 14.39 111 LEU E O 1
ATOM 4699 N N . TYR E 1 112 ? 2.376 49.028 109.520 1.00 17.14 112 TYR E N 1
ATOM 4700 C CA . TYR E 1 112 ? 3.519 49.152 110.403 1.00 17.92 112 TYR E CA 1
ATOM 4701 C C . TYR E 1 112 ? 4.754 49.604 109.631 1.00 18.46 112 TYR E C 1
ATOM 4702 O O . TYR E 1 112 ? 5.569 50.374 110.151 1.00 17.35 112 TYR E O 1
ATOM 4711 N N . ALA E 1 113 ? 4.893 49.136 108.391 1.00 19.99 113 ALA E N 1
ATOM 4712 C CA . ALA E 1 113 ? 6.028 49.531 107.558 1.00 20.75 113 ALA E CA 1
ATOM 4713 C C . ALA E 1 113 ? 5.987 51.052 107.379 1.00 21.02 113 ALA E C 1
ATOM 4714 O O . ALA E 1 113 ? 6.986 51.741 107.619 1.00 19.67 113 ALA E O 1
ATOM 4716 N N . LYS E 1 114 ? 4.827 51.576 106.975 1.00 21.45 114 LYS E N 1
ATOM 4717 C CA . LYS E 1 114 ? 4.675 53.018 106.801 1.00 21.52 114 LYS E CA 1
ATOM 4718 C C . LYS E 1 114 ? 4.827 53.762 108.128 1.00 21.73 114 LYS E C 1
ATOM 4719 O O . LYS E 1 114 ? 5.199 54.930 108.145 1.00 20.01 114 LYS E O 1
ATOM 4725 N N . VAL E 1 115 ? 4.536 53.090 109.239 1.00 23.30 115 VAL E N 1
ATOM 4726 C CA . VAL E 1 115 ? 4.685 53.710 110.554 1.00 24.17 115 VAL E CA 1
ATOM 4727 C C . VAL E 1 115 ? 6.173 53.830 110.876 1.00 24.86 115 VAL E C 1
ATOM 4728 O O . VAL E 1 115 ? 6.640 54.898 111.282 1.00 21.47 115 VAL E O 1
ATOM 4732 N N . LYS E 1 116 ? 6.906 52.728 110.697 1.00 26.20 116 LYS E N 1
ATOM 4733 C CA . LYS E 1 116 ? 8.347 52.715 110.950 1.00 29.23 116 LYS E CA 1
ATOM 4734 C C . LYS E 1 116 ? 9.028 53.741 110.045 1.00 29.69 116 LYS E C 1
ATOM 4735 O O . LYS E 1 116 ? 9.999 54.386 110.449 1.00 28.15 116 LYS E O 1
ATOM 4741 N N . ALA E 1 117 ? 8.506 53.889 108.826 1.00 30.28 117 ALA E N 1
ATOM 4742 C CA . ALA E 1 117 ? 9.040 54.850 107.865 1.00 31.21 117 ALA E CA 1
ATOM 4743 C C . ALA E 1 117 ? 8.823 56.257 108.394 1.00 33.38 117 ALA E C 1
ATOM 4744 O O . ALA E 1 117 ? 9.765 57.048 108.495 1.00 33.52 117 ALA E O 1
ATOM 4746 N N . ILE E 1 118 ? 7.573 56.562 108.737 1.00 35.33 118 ILE E N 1
ATOM 4747 C CA . ILE E 1 118 ? 7.223 57.876 109.262 1.00 36.62 118 ILE E CA 1
ATOM 4748 C C . ILE E 1 118 ? 8.013 58.221 110.517 1.00 37.58 118 ILE E C 1
ATOM 4749 O O . ILE E 1 118 ? 8.362 59.377 110.718 1.00 37.43 118 ILE E O 1
ATOM 4754 N N . LEU E 1 119 ? 8.292 57.228 111.356 1.00 39.38 119 LEU E N 1
ATOM 4755 C CA . LEU E 1 119 ? 9.068 57.461 112.576 1.00 41.62 119 LEU E CA 1
ATOM 4756 C C . LEU E 1 119 ? 10.550 57.604 112.230 1.00 43.44 119 LEU E C 1
ATOM 4757 O O . LEU E 1 119 ? 11.209 58.536 112.679 1.00 42.85 119 LEU E O 1
ATOM 4762 N N . ARG E 1 120 ? 11.058 56.661 111.439 1.00 45.81 120 ARG E N 1
ATOM 4763 C CA . ARG E 1 120 ? 12.448 56.653 110.979 1.00 47.92 120 ARG E CA 1
ATOM 4764 C C . ARG E 1 120 ? 12.790 58.058 110.495 1.00 50.29 120 ARG E C 1
ATOM 4765 O O . ARG E 1 120 ? 13.845 58.606 110.796 1.00 50.39 120 ARG E O 1
ATOM 4773 N N . ARG E 1 121 ? 11.866 58.633 109.741 1.00 53.38 121 ARG E N 1
ATOM 4774 C CA . ARG E 1 121 ? 12.031 59.960 109.176 1.00 56.90 121 ARG E CA 1
ATOM 4775 C C . ARG E 1 121 ? 11.677 61.090 110.134 1.00 60.31 121 ARG E C 1
ATOM 4776 O O . ARG E 1 121 ? 12.082 62.237 109.937 1.00 60.90 121 ARG E O 1
ATOM 4792 N N . ASN E 1 123 ? 12.863 61.866 112.748 1.00 72.04 123 ASN E N 1
ATOM 4793 C CA . ASN E 1 123 ? 14.040 62.411 113.407 1.00 74.78 123 ASN E CA 1
ATOM 4794 C C . ASN E 1 123 ? 15.298 62.201 112.574 1.00 76.37 123 ASN E C 1
ATOM 4795 O O . ASN E 1 123 ? 15.854 63.157 112.029 1.00 77.03 123 ASN E O 1
ATOM 4800 N N . SER E 1 124 ? 15.739 60.950 112.474 1.00 77.81 124 SER E N 1
ATOM 4801 C CA . SER E 1 124 ? 16.937 60.613 111.707 1.00 79.13 124 SER E CA 1
ATOM 4802 C C . SER E 1 124 ? 16.683 60.639 110.194 1.00 79.46 124 SER E C 1
ATOM 4803 O O . SER E 1 124 ? 16.854 59.586 109.536 1.00 79.74 124 SER E O 1
ATOM 4806 N N . GLN F 1 4 ? 14.732 76.803 96.076 1.00 41.63 4 GLN F N 1
ATOM 4807 C CA . GLN F 1 4 ? 13.818 76.066 95.144 1.00 42.29 4 GLN F CA 1
ATOM 4808 C C . GLN F 1 4 ? 14.038 74.573 95.296 1.00 42.51 4 GLN F C 1
ATOM 4809 O O . GLN F 1 4 ? 15.154 74.096 95.091 1.00 43.89 4 GLN F O 1
ATOM 4815 N N . THR F 1 5 ? 12.979 73.837 95.635 1.00 42.26 5 THR F N 1
ATOM 4816 C CA . THR F 1 5 ? 13.085 72.391 95.836 1.00 40.61 5 THR F CA 1
ATOM 4817 C C . THR F 1 5 ? 13.560 71.647 94.580 1.00 39.04 5 THR F C 1
ATOM 4818 O O . THR F 1 5 ? 13.331 72.084 93.445 1.00 37.99 5 THR F O 1
ATOM 4822 N N . LYS F 1 6 ? 14.231 70.520 94.803 1.00 36.80 6 LYS F N 1
ATOM 4823 C CA . LYS F 1 6 ? 14.791 69.716 93.722 1.00 34.38 6 LYS F CA 1
ATOM 4824 C C . LYS F 1 6 ? 14.345 68.268 93.837 1.00 30.95 6 LYS F C 1
ATOM 4825 O O . LYS F 1 6 ? 14.629 67.613 94.834 1.00 28.82 6 LYS F O 1
ATOM 4831 N N . ILE F 1 7 ? 13.660 67.773 92.810 1.00 28.39 7 ILE F N 1
ATOM 4832 C CA . ILE F 1 7 ? 13.183 66.391 92.793 1.00 26.88 7 ILE F CA 1
ATO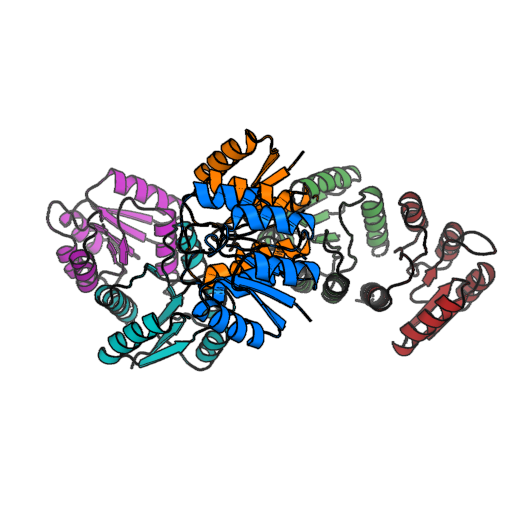M 4833 C C . ILE F 1 7 ? 13.826 65.536 91.689 1.00 26.61 7 ILE F C 1
ATOM 4834 O O . ILE F 1 7 ? 13.843 65.929 90.516 1.00 25.82 7 ILE F O 1
ATOM 4839 N N . LEU F 1 8 ? 14.350 64.370 92.070 1.00 23.84 8 LEU F N 1
ATOM 4840 C CA . LEU F 1 8 ? 14.971 63.456 91.107 1.00 23.19 8 LEU F CA 1
ATOM 4841 C C . LEU F 1 8 ? 14.023 62.315 90.714 1.00 20.66 8 LEU F C 1
ATOM 4842 O O . LEU F 1 8 ? 13.452 61.663 91.577 1.00 19.56 8 LEU F O 1
ATOM 4847 N N . ILE F 1 9 ? 13.878 62.067 89.416 1.00 18.27 9 ILE F N 1
ATOM 4848 C CA . ILE F 1 9 ? 13.011 60.998 88.932 1.00 18.16 9 ILE F CA 1
ATOM 4849 C C . ILE F 1 9 ? 13.813 59.866 88.263 1.00 18.35 9 ILE F C 1
ATOM 4850 O O . ILE F 1 9 ? 14.446 60.059 87.224 1.00 16.67 9 ILE F O 1
ATOM 4855 N N . ILE F 1 10 ? 13.787 58.691 88.888 1.00 17.01 10 ILE F N 1
ATOM 4856 C CA . ILE F 1 10 ? 14.494 57.514 88.391 1.00 18.00 10 ILE F CA 1
ATOM 4857 C C . ILE F 1 10 ? 13.467 56.571 87.772 1.00 19.64 10 ILE F C 1
ATOM 4858 O O . ILE F 1 10 ? 12.713 55.909 88.482 1.00 19.57 10 ILE F O 1
ATOM 4863 N N . ASP F 1 11 ? 13.448 56.501 86.447 1.00 21.73 11 ASP F N 1
ATOM 4864 C CA . ASP F 1 11 ? 12.488 55.655 85.761 1.00 23.45 11 ASP F CA 1
ATOM 4865 C C . ASP F 1 11 ? 12.818 55.530 84.277 1.00 24.45 11 ASP F C 1
ATOM 4866 O O . ASP F 1 11 ? 12.943 56.522 83.576 1.00 24.54 11 ASP F O 1
ATOM 4871 N N . GLY F 1 12 ? 12.961 54.298 83.808 1.00 26.95 12 GLY F N 1
ATOM 4872 C CA . GLY F 1 12 ? 13.283 54.059 82.411 1.00 27.81 12 GLY F CA 1
ATOM 4873 C C . GLY F 1 12 ? 12.149 54.348 81.444 1.00 28.82 12 GLY F C 1
ATOM 4874 O O . GLY F 1 12 ? 12.317 54.223 80.237 1.00 28.10 12 GLY F O 1
ATOM 4875 N N . ASP F 1 13 ? 10.994 54.732 81.974 1.00 31.94 13 ASP F N 1
ATOM 4876 C CA . ASP F 1 13 ? 9.830 55.053 81.158 1.00 35.02 13 ASP F CA 1
ATOM 4877 C C . ASP F 1 13 ? 9.920 56.521 80.739 1.00 37.90 13 ASP F C 1
ATOM 4878 O O . ASP F 1 13 ? 9.436 57.405 81.447 1.00 37.13 13 ASP F O 1
ATOM 4883 N N . LYS F 1 14 ? 10.544 56.771 79.590 1.00 41.34 14 LYS F N 1
ATOM 4884 C CA . LYS F 1 14 ? 10.726 58.126 79.060 1.00 43.72 14 LYS F CA 1
ATOM 4885 C C . LYS F 1 14 ? 9.454 58.965 79.117 1.00 45.04 14 LYS F C 1
ATOM 4886 O O . LYS F 1 14 ? 9.505 60.174 79.351 1.00 44.29 14 LYS F O 1
ATOM 4892 N N . ASP F 1 15 ? 8.317 58.313 78.902 1.00 46.55 15 ASP F N 1
ATOM 4893 C CA . ASP F 1 15 ? 7.026 58.981 78.905 1.00 48.48 15 ASP F CA 1
ATOM 4894 C C . ASP F 1 15 ? 6.569 59.469 80.284 1.00 49.39 15 ASP F C 1
ATOM 4895 O O . ASP F 1 15 ? 6.221 60.642 80.440 1.00 48.57 15 ASP F O 1
ATOM 4900 N N . ASN F 1 16 ? 6.559 58.575 81.276 1.00 50.47 16 ASN F N 1
ATOM 4901 C CA . ASN F 1 16 ? 6.153 58.941 82.639 1.00 50.31 16 ASN F CA 1
ATOM 4902 C C . ASN F 1 16 ? 7.010 60.114 83.101 1.00 51.24 16 ASN F C 1
ATOM 4903 O O . ASN F 1 16 ? 6.527 61.012 83.788 1.00 52.29 16 ASN F O 1
ATOM 4908 N N . CYS F 1 17 ? 8.285 60.101 82.720 1.00 50.92 17 CYS F N 1
ATOM 4909 C CA . CYS F 1 17 ? 9.195 61.174 83.092 1.00 50.20 17 CYS F CA 1
ATOM 4910 C C . CYS F 1 17 ? 8.790 62.484 82.432 1.00 51.38 17 CYS F C 1
ATOM 4911 O O . CYS F 1 17 ? 8.960 63.548 83.019 1.00 52.02 17 CYS F O 1
ATOM 4914 N N . GLN F 1 18 ? 8.248 62.402 81.217 1.00 52.24 18 GLN F N 1
ATOM 4915 C CA . GLN F 1 18 ? 7.788 63.584 80.474 1.00 52.15 18 GLN F CA 1
ATOM 4916 C C . GLN F 1 18 ? 6.638 64.238 81.253 1.00 50.74 18 GLN F C 1
ATOM 4917 O O . GLN F 1 18 ? 6.724 65.391 81.672 1.00 49.86 18 GLN F O 1
ATOM 4923 N N . LYS F 1 19 ? 5.567 63.482 81.458 1.00 49.50 19 LYS F N 1
ATOM 4924 C CA . LYS F 1 19 ? 4.415 63.980 82.189 1.00 48.72 19 LYS F CA 1
ATOM 4925 C C . LYS F 1 19 ? 4.827 64.503 83.559 1.00 47.45 19 LYS F C 1
ATOM 4926 O O . LYS F 1 19 ? 4.521 65.645 83.898 1.00 47.95 19 LYS F O 1
ATOM 4932 N N . LEU F 1 20 ? 5.533 63.678 84.332 1.00 45.30 20 LEU F N 1
ATOM 4933 C CA . LEU F 1 20 ? 5.985 64.060 85.670 1.00 42.70 20 LEU F CA 1
ATOM 4934 C C . LEU F 1 20 ? 6.870 65.293 85.684 1.00 41.62 20 LEU F C 1
ATOM 4935 O O . LEU F 1 20 ? 6.661 66.212 86.477 1.00 40.91 20 LEU F O 1
ATOM 4940 N N . LYS F 1 21 ? 7.875 65.299 84.820 1.00 40.50 21 LYS F N 1
ATOM 4941 C CA . LYS F 1 21 ? 8.790 66.429 84.735 1.00 40.57 21 LYS F CA 1
ATOM 4942 C C . LYS F 1 21 ? 8.015 67.736 84.527 1.00 39.64 21 LYS F C 1
ATOM 4943 O O . LYS F 1 21 ? 8.131 68.665 85.327 1.00 38.21 21 LYS F O 1
ATOM 4949 N N . GLY F 1 22 ? 7.216 67.784 83.461 1.00 38.37 22 GLY F N 1
ATOM 4950 C CA . GLY F 1 22 ? 6.435 68.967 83.149 1.00 37.06 22 GLY F CA 1
ATOM 4951 C C . GLY F 1 22 ? 5.505 69.435 84.250 1.00 36.57 22 GLY F C 1
ATOM 4952 O O . GLY F 1 22 ? 5.548 70.604 84.647 1.00 35.93 22 GLY F O 1
ATOM 4953 N N . PHE F 1 23 ? 4.664 68.525 84.743 1.00 35.85 23 PHE F N 1
ATOM 4954 C CA . PHE F 1 23 ? 3.708 68.843 85.799 1.00 34.53 23 PHE F CA 1
ATOM 4955 C C . PHE F 1 23 ? 4.386 69.567 86.952 1.00 35.45 23 PHE F C 1
ATOM 4956 O O . PHE F 1 23 ? 4.063 70.715 87.250 1.00 33.99 23 PHE F O 1
ATOM 4964 N N . LEU F 1 24 ? 5.333 68.884 87.589 1.00 37.19 24 LEU F N 1
ATOM 4965 C CA . LEU F 1 24 ? 6.070 69.427 88.728 1.00 38.01 24 LEU F CA 1
ATOM 4966 C C . LEU F 1 24 ? 6.967 70.590 88.340 1.00 38.46 24 LEU F C 1
ATOM 4967 O O . LEU F 1 24 ? 7.392 71.368 89.191 1.00 38.37 24 LEU F O 1
ATOM 4972 N N . GLU F 1 25 ? 7.263 70.698 87.053 1.00 39.98 25 GLU F N 1
ATOM 4973 C CA . GLU F 1 25 ? 8.106 71.772 86.544 1.00 41.77 25 GLU F CA 1
ATOM 4974 C C . GLU F 1 25 ? 7.213 73.006 86.501 1.00 42.79 25 GLU F C 1
ATOM 4975 O O . GLU F 1 25 ? 7.550 74.074 87.021 1.00 42.03 25 GLU F O 1
ATOM 4981 N N . GLU F 1 26 ? 6.054 72.831 85.878 1.00 44.51 26 GLU F N 1
ATOM 4982 C CA . GLU F 1 26 ? 5.067 73.892 85.772 1.00 45.06 26 GLU F CA 1
ATOM 4983 C C . GLU F 1 26 ? 4.645 74.275 87.194 1.00 43.71 26 GLU F C 1
ATOM 4984 O O . GLU F 1 26 ? 4.161 75.375 87.430 1.00 45.25 26 GLU F O 1
ATOM 4990 N N . LYS F 1 27 ? 4.833 73.360 88.142 1.00 41.58 27 LYS F N 1
ATOM 4991 C CA . LYS F 1 27 ? 4.489 73.621 89.534 1.00 38.58 27 LYS F CA 1
ATOM 4992 C C . LYS F 1 27 ? 5.634 74.329 90.255 1.00 37.19 27 LYS F C 1
ATOM 4993 O O . LYS F 1 27 ? 5.602 74.494 91.474 1.00 36.07 27 LYS F O 1
ATOM 4999 N N . GLY F 1 28 ? 6.652 74.724 89.494 1.00 36.59 28 GLY F N 1
ATOM 5000 C CA . GLY F 1 28 ? 7.782 75.449 90.059 1.00 36.29 28 GLY F CA 1
ATOM 5001 C C . GLY F 1 28 ? 8.947 74.696 90.678 1.00 37.32 28 GLY F C 1
ATOM 5002 O O . GLY F 1 28 ? 9.835 75.316 91.271 1.00 37.73 28 GLY F O 1
ATOM 5003 N N . ILE F 1 29 ? 8.963 73.371 90.550 1.00 36.99 29 ILE F N 1
ATOM 5004 C CA . ILE F 1 29 ? 10.039 72.565 91.117 1.00 35.41 29 ILE F CA 1
ATOM 5005 C C . ILE F 1 29 ? 10.941 72.123 89.973 1.00 34.92 29 ILE F C 1
ATOM 5006 O O . ILE F 1 29 ? 10.443 71.802 88.900 1.00 33.42 29 ILE F O 1
ATOM 5011 N N . SER F 1 30 ? 12.256 72.115 90.184 1.00 34.39 30 SER F N 1
ATOM 5012 C CA . SER F 1 30 ? 13.166 71.691 89.124 1.00 35.29 30 SER F CA 1
ATOM 5013 C C . SER F 1 30 ? 13.321 70.180 89.188 1.00 35.26 30 SER F C 1
ATOM 5014 O O . SER F 1 30 ? 13.428 69.592 90.272 1.00 34.89 30 SER F O 1
ATOM 5017 N N . ILE F 1 31 ? 13.359 69.557 88.015 1.00 34.72 31 ILE F N 1
ATOM 5018 C CA . ILE F 1 31 ? 13.436 68.109 87.924 1.00 33.90 31 ILE F CA 1
ATOM 5019 C C . ILE F 1 31 ? 14.588 67.493 87.138 1.00 33.42 31 ILE F C 1
ATOM 5020 O O . ILE F 1 31 ? 14.832 67.853 85.993 1.00 33.64 31 ILE F O 1
ATOM 5025 N N . ASP F 1 32 ? 15.288 66.551 87.769 1.00 32.86 32 ASP F N 1
ATOM 5026 C CA . ASP F 1 32 ? 16.381 65.821 87.128 1.00 29.62 32 ASP F CA 1
ATOM 5027 C C . ASP F 1 32 ? 15.836 64.455 86.756 1.00 27.54 32 ASP F C 1
ATOM 5028 O O . ASP F 1 32 ? 14.916 63.950 87.392 1.00 25.37 32 ASP F O 1
ATOM 5033 N N . LEU F 1 33 ? 16.414 63.863 85.721 1.00 27.11 33 LEU F N 1
ATOM 5034 C CA . LEU F 1 33 ? 15.997 62.553 85.259 1.00 25.33 33 LEU F CA 1
ATOM 5035 C C . LEU F 1 33 ? 17.159 61.561 85.239 1.00 24.50 33 LEU F C 1
ATOM 5036 O O . LEU F 1 33 ? 18.312 61.932 84.991 1.00 22.79 33 LEU F O 1
ATOM 5041 N N . ALA F 1 34 ? 16.863 60.307 85.553 1.00 24.95 34 ALA F N 1
ATOM 5042 C CA . ALA F 1 34 ? 17.845 59.241 85.549 1.00 25.51 34 ALA F CA 1
ATOM 5043 C C . ALA F 1 34 ? 17.030 58.093 84.942 1.00 26.47 34 ALA F C 1
ATOM 5044 O O . ALA F 1 34 ? 15.878 57.890 85.201 1.00 24.97 34 ALA F O 1
ATOM 5046 N N . TYR F 1 35 ? 17.676 57.373 84.071 1.00 28.90 35 TYR F N 1
ATOM 5047 C CA . TYR F 1 35 ? 17.010 56.236 83.407 1.00 31.90 35 TYR F CA 1
ATOM 5048 C C . TYR F 1 35 ? 17.541 54.826 83.692 1.00 29.69 35 TYR F C 1
ATOM 5049 O O . TYR F 1 35 ? 17.027 53.823 83.150 1.00 31.16 35 TYR F O 1
ATOM 5058 N N . ASN F 1 36 ? 18.498 54.754 84.615 1.00 27.65 36 ASN F N 1
ATOM 5059 C CA . ASN F 1 36 ? 19.109 53.515 85.042 1.00 27.37 36 ASN F CA 1
ATOM 5060 C C . ASN F 1 36 ? 19.862 53.843 86.321 1.00 28.21 36 ASN F C 1
ATOM 5061 O O . ASN F 1 36 ? 20.162 55.010 86.605 1.00 27.93 36 ASN F O 1
ATOM 5066 N N . CYS F 1 37 ? 20.185 52.801 87.073 1.00 26.70 37 CYS F N 1
ATOM 5067 C CA . CYS F 1 37 ? 20.880 52.958 88.334 1.00 26.44 37 CYS F CA 1
ATOM 5068 C C . CYS F 1 37 ? 22.196 53.727 88.256 1.00 27.54 37 CYS F C 1
ATOM 5069 O O . CYS F 1 37 ? 22.466 54.585 89.097 1.00 26.22 37 CYS F O 1
ATOM 5072 N N . GLU F 1 38 ? 23.015 53.423 87.251 1.00 28.49 38 GLU F N 1
ATOM 5073 C CA . GLU F 1 38 ? 24.303 54.104 87.081 1.00 28.71 38 GLU F CA 1
ATOM 5074 C C . GLU F 1 38 ? 24.020 55.589 86.996 1.00 26.84 38 GLU F C 1
ATOM 5075 O O . GLU F 1 38 ? 24.635 56.396 87.689 1.00 24.88 38 GLU F O 1
ATOM 5081 N N . GLU F 1 39 ? 23.072 55.938 86.137 1.00 25.46 39 GLU F N 1
ATOM 5082 C CA . GLU F 1 39 ? 22.681 57.324 85.962 1.00 24.48 39 GLU F CA 1
ATOM 5083 C C . GLU F 1 39 ? 22.196 57.948 87.277 1.00 23.56 39 GLU F C 1
ATOM 5084 O O . GLU F 1 39 ? 22.671 59.011 87.680 1.00 21.66 39 GLU F O 1
ATOM 5090 N N . ALA F 1 40 ? 21.250 57.277 87.934 1.00 23.25 40 ALA F N 1
ATOM 5091 C CA . ALA F 1 40 ? 20.703 57.726 89.214 1.00 22.61 40 ALA F CA 1
ATOM 5092 C C . ALA F 1 40 ? 21.789 57.880 90.293 1.00 23.20 40 ALA F C 1
ATOM 5093 O O . ALA F 1 40 ? 21.841 58.887 91.005 1.00 21.29 40 ALA F O 1
ATOM 5095 N N . ILE F 1 41 ? 22.647 56.872 90.414 1.00 24.73 41 ILE F N 1
ATOM 5096 C CA . ILE F 1 41 ? 23.720 56.900 91.396 1.00 26.25 41 ILE F CA 1
ATOM 5097 C C . ILE F 1 41 ? 24.564 58.137 91.202 1.00 26.89 41 ILE F C 1
ATOM 5098 O O . ILE F 1 41 ? 24.946 58.795 92.161 1.00 29.13 41 ILE F O 1
ATOM 5103 N N . GLY F 1 42 ? 24.852 58.458 89.951 1.00 27.65 42 GLY F N 1
ATOM 5104 C CA . GLY F 1 42 ? 25.663 59.624 89.670 1.00 26.62 42 GLY F CA 1
ATOM 5105 C C . GLY F 1 42 ? 25.039 60.914 90.159 1.00 25.84 42 GLY F C 1
ATOM 5106 O O . GLY F 1 42 ? 25.698 61.703 90.835 1.00 25.58 42 GLY F O 1
ATOM 5107 N N . LYS F 1 43 ? 23.772 61.131 89.817 1.00 24.43 43 LYS F N 1
ATOM 5108 C CA . LYS F 1 43 ? 23.066 62.336 90.221 1.00 22.68 43 LYS F CA 1
ATOM 5109 C C . LYS F 1 43 ? 22.915 62.464 91.730 1.00 22.40 43 LYS F C 1
ATOM 5110 O O . LYS F 1 43 ? 22.892 63.570 92.258 1.00 19.54 43 LYS F O 1
ATOM 5116 N N . ILE F 1 44 ? 22.821 61.324 92.411 1.00 23.04 44 ILE F N 1
ATOM 5117 C CA . ILE F 1 44 ? 22.678 61.276 93.863 1.00 23.24 44 ILE F CA 1
ATOM 5118 C C . ILE F 1 44 ? 23.903 61.859 94.546 1.00 24.74 44 ILE F C 1
ATOM 5119 O O . ILE F 1 44 ? 23.793 62.511 95.581 1.00 26.05 44 ILE F O 1
ATOM 5124 N N . PHE F 1 45 ? 25.075 61.621 93.970 1.00 24.53 45 PHE F N 1
ATOM 5125 C CA . PHE F 1 45 ? 26.307 62.150 94.532 1.00 23.15 45 PHE F CA 1
ATOM 5126 C C . PHE F 1 45 ? 26.607 63.559 94.039 1.00 21.82 45 PHE F C 1
ATOM 5127 O O . PHE F 1 45 ? 27.368 64.284 94.660 1.00 22.01 45 PHE F O 1
ATOM 5135 N N . SER F 1 46 ? 26.002 63.953 92.927 1.00 22.91 46 SER F N 1
ATOM 5136 C CA . SER F 1 46 ? 26.243 65.279 92.369 1.00 24.49 46 SER F CA 1
ATOM 5137 C C . SER F 1 46 ? 25.200 66.315 92.776 1.00 26.82 46 SER F C 1
ATOM 5138 O O . SER F 1 46 ? 25.350 67.493 92.464 1.00 27.93 46 SER F O 1
ATOM 5141 N N . ASN F 1 47 ? 24.144 65.892 93.464 1.00 29.45 47 ASN F N 1
ATOM 5142 C CA . ASN F 1 47 ? 23.099 66.832 93.881 1.00 31.27 47 ASN F CA 1
ATOM 5143 C C . ASN F 1 47 ? 22.407 66.436 95.177 1.00 31.43 47 ASN F C 1
ATOM 5144 O O . ASN F 1 47 ? 22.392 65.265 95.545 1.00 31.57 47 ASN F O 1
ATOM 5149 N N . LYS F 1 48 ? 21.836 67.419 95.868 1.00 31.97 48 LYS F N 1
ATOM 5150 C CA . LYS F 1 48 ? 21.120 67.150 97.114 1.00 32.90 48 LYS F CA 1
ATOM 5151 C C . LYS F 1 48 ? 19.645 67.385 96.818 1.00 30.77 48 LYS F C 1
ATOM 5152 O O . LYS F 1 48 ? 19.218 68.510 96.582 1.00 30.66 48 LYS F O 1
ATOM 5158 N N . TYR F 1 49 ? 18.870 66.307 96.815 1.00 29.71 49 TYR F N 1
ATOM 5159 C CA . TYR F 1 49 ? 17.454 66.399 96.489 1.00 28.75 49 TYR F CA 1
ATOM 5160 C C . TYR F 1 49 ? 16.544 66.431 97.700 1.00 29.31 49 TYR F C 1
ATOM 5161 O O . TYR F 1 49 ? 16.925 66.017 98.795 1.00 29.56 49 TYR F O 1
ATOM 5170 N N . ASP F 1 50 ? 15.329 66.923 97.481 1.00 29.56 50 ASP F N 1
ATOM 5171 C CA . ASP F 1 50 ? 14.324 67.030 98.525 1.00 29.05 50 ASP F CA 1
ATOM 5172 C C . ASP F 1 50 ? 13.453 65.788 98.563 1.00 28.44 50 ASP F C 1
ATOM 5173 O O . ASP F 1 50 ? 12.966 65.384 99.620 1.00 27.23 50 ASP F O 1
ATOM 5178 N N . LEU F 1 51 ? 13.278 65.182 97.394 1.00 27.83 51 LEU F N 1
ATOM 5179 C CA . LEU F 1 51 ? 12.442 64.006 97.247 1.00 25.91 51 LEU F CA 1
ATOM 5180 C C . LEU F 1 51 ? 12.876 63.264 95.983 1.00 25.55 51 LEU F C 1
ATOM 5181 O O . LEU F 1 51 ? 13.243 63.888 94.981 1.00 24.24 51 LEU F O 1
ATOM 5186 N N . ILE F 1 52 ? 12.836 61.933 96.037 1.00 24.36 52 ILE F N 1
ATOM 5187 C CA . ILE F 1 52 ? 13.244 61.103 94.911 1.00 21.16 52 ILE F CA 1
ATOM 5188 C C . ILE F 1 52 ? 12.181 60.084 94.521 1.00 20.39 52 ILE F C 1
ATOM 5189 O O . ILE F 1 52 ? 11.760 59.281 95.350 1.00 18.90 52 ILE F O 1
ATOM 5194 N N . PHE F 1 53 ? 11.743 60.134 93.263 1.00 20.39 53 PHE F N 1
ATOM 5195 C CA . PHE F 1 53 ? 10.750 59.199 92.747 1.00 22.19 53 PHE F CA 1
ATOM 5196 C C . PHE F 1 53 ? 11.478 58.028 92.123 1.00 22.07 53 PHE F C 1
ATOM 5197 O O . PHE F 1 53 ? 12.322 58.207 91.261 1.00 21.08 53 PHE F O 1
ATOM 5205 N N . LEU F 1 54 ? 11.128 56.825 92.554 1.00 22.34 54 LEU F N 1
ATOM 5206 C CA . LEU F 1 54 ? 11.799 55.620 92.098 1.00 21.76 54 LEU F CA 1
ATOM 5207 C C . LEU F 1 54 ? 10.904 54.509 91.577 1.00 22.15 54 LEU F C 1
ATOM 5208 O O . LEU F 1 54 ? 9.913 54.148 92.201 1.00 20.84 54 LEU F O 1
ATOM 5213 N N . GLU F 1 55 ? 11.278 53.958 90.430 1.00 22.44 55 GLU F N 1
ATOM 5214 C CA . GLU F 1 55 ? 10.545 52.848 89.827 1.00 23.52 55 GLU F CA 1
ATOM 5215 C C . GLU F 1 55 ? 11.255 51.570 90.306 1.00 21.80 55 GLU F C 1
ATOM 5216 O O . GLU F 1 55 ? 12.373 51.626 90.813 1.00 19.25 55 GLU F O 1
ATOM 5222 N N . ILE F 1 56 ? 10.602 50.427 90.173 1.00 20.57 56 ILE F N 1
ATOM 5223 C CA . ILE F 1 56 ? 11.206 49.179 90.609 1.00 20.59 56 ILE F CA 1
ATOM 5224 C C . ILE F 1 56 ? 11.934 48.509 89.457 1.00 20.19 56 ILE F C 1
ATOM 5225 O O . ILE F 1 56 ? 13.056 48.033 89.614 1.00 17.57 56 ILE F O 1
ATOM 5230 N N . ILE F 1 57 ? 11.276 48.494 88.301 1.00 21.36 57 ILE F N 1
ATOM 5231 C CA . ILE F 1 57 ? 11.808 47.905 87.074 1.00 21.05 57 ILE F CA 1
ATOM 5232 C C . ILE F 1 57 ? 12.837 48.835 86.430 1.00 20.52 57 ILE F C 1
ATOM 5233 O O . ILE F 1 57 ? 12.484 49.857 85.853 1.00 19.03 57 ILE F O 1
ATOM 5238 N N . LEU F 1 58 ? 14.108 48.478 86.526 1.00 20.64 58 LEU F N 1
ATOM 5239 C CA . LEU F 1 58 ? 15.161 49.277 85.918 1.00 21.27 58 LEU F CA 1
ATOM 5240 C C . LEU F 1 58 ? 15.943 48.379 84.962 1.00 22.45 58 LEU F C 1
ATOM 5241 O O . LEU F 1 58 ? 15.842 47.155 85.041 1.00 21.69 58 LEU F O 1
ATOM 5246 N N . SER F 1 59 ? 16.705 48.982 84.053 1.00 23.23 59 SER F N 1
ATOM 5247 C CA . SER F 1 59 ? 17.477 48.225 83.069 1.00 22.29 59 SER F CA 1
ATOM 5248 C C . SER F 1 59 ? 18.813 47.678 83.578 1.00 21.78 59 SER F C 1
ATOM 5249 O O . SER F 1 59 ? 19.327 46.711 83.037 1.00 19.30 59 SER F O 1
ATOM 5252 N N . ASP F 1 60 ? 19.365 48.285 84.620 1.00 22.54 60 ASP F N 1
ATOM 5253 C CA . ASP F 1 60 ? 20.641 47.838 85.164 1.00 23.07 60 ASP F CA 1
ATOM 5254 C C . ASP F 1 60 ? 20.586 47.497 86.659 1.00 24.56 60 ASP F C 1
ATOM 5255 O O . ASP F 1 60 ? 21.586 47.615 87.369 1.00 22.60 60 ASP F O 1
ATOM 5260 N N . GLY F 1 61 ? 19.411 47.064 87.118 1.00 25.37 61 GLY F N 1
ATOM 5261 C CA . GLY F 1 61 ? 19.218 46.697 88.511 1.00 24.98 61 GLY F CA 1
ATOM 5262 C C . GLY F 1 61 ? 17.744 46.735 88.863 1.00 25.78 61 GLY F C 1
ATOM 5263 O O . GLY F 1 61 ? 16.895 46.599 87.990 1.00 26.06 61 GLY F O 1
ATOM 5264 N N . ASP F 1 62 ? 17.425 46.909 90.140 1.00 26.38 62 ASP F N 1
ATOM 5265 C CA . ASP F 1 62 ? 16.030 46.985 90.553 1.00 27.35 62 ASP F CA 1
ATOM 5266 C C . ASP F 1 62 ? 15.857 48.047 91.641 1.00 28.42 62 ASP F C 1
ATOM 5267 O O . ASP F 1 62 ? 16.770 48.283 92.444 1.00 28.98 62 ASP F O 1
ATOM 5272 N N . GLY F 1 63 ? 14.681 48.673 91.660 1.00 26.98 63 GLY F N 1
ATOM 5273 C CA . GLY F 1 63 ? 14.383 49.715 92.632 1.00 25.69 63 GLY F CA 1
ATOM 5274 C C . GLY F 1 63 ? 14.606 49.389 94.097 1.00 24.23 63 GLY F C 1
ATOM 5275 O O . GLY F 1 63 ? 15.040 50.252 94.870 1.00 23.21 63 GLY F O 1
ATOM 5276 N N . TRP F 1 64 ? 14.294 48.160 94.489 1.00 23.75 64 TRP F N 1
ATOM 5277 C CA . TRP F 1 64 ? 14.485 47.734 95.869 1.00 23.96 64 TRP F CA 1
ATOM 5278 C C . TRP F 1 64 ? 15.968 47.817 96.231 1.00 24.63 64 TRP F C 1
ATOM 5279 O O . TRP F 1 64 ? 16.334 48.336 97.287 1.00 24.28 64 TRP F O 1
ATOM 5290 N N . THR F 1 65 ? 16.819 47.299 95.349 1.00 23.86 65 THR F N 1
ATOM 5291 C CA . THR F 1 65 ? 18.259 47.314 95.581 1.00 23.76 65 THR F CA 1
ATOM 5292 C C . THR F 1 65 ? 18.796 48.741 95.548 1.00 22.82 65 THR F C 1
ATOM 5293 O O . THR F 1 65 ? 19.526 49.159 96.447 1.00 21.25 65 THR F O 1
ATOM 5297 N N . LEU F 1 66 ? 18.432 49.477 94.499 1.00 22.67 66 LEU F N 1
ATOM 5298 C CA . LEU F 1 66 ? 18.869 50.860 94.329 1.00 23.05 66 LEU F CA 1
ATOM 5299 C C . LEU F 1 66 ? 18.478 51.713 95.533 1.00 22.92 66 LEU F C 1
ATOM 5300 O O . LEU F 1 66 ? 19.209 52.618 95.930 1.00 21.57 66 LEU F O 1
ATOM 5305 N N . CYS F 1 67 ? 17.321 51.412 96.107 1.00 21.32 67 CYS F N 1
ATOM 5306 C CA . CYS F 1 67 ? 16.836 52.143 97.256 1.00 21.92 67 CYS F CA 1
ATOM 5307 C C . CYS F 1 67 ? 17.826 52.073 98.419 1.00 23.06 67 CYS F C 1
ATOM 5308 O O . CYS F 1 67 ? 18.327 53.096 98.899 1.00 21.46 67 CYS F O 1
ATOM 5311 N N . LYS F 1 68 ? 18.091 50.855 98.877 1.00 23.76 68 LYS F N 1
ATOM 5312 C CA . LYS F 1 68 ? 19.030 50.645 99.965 1.00 23.85 68 LYS F CA 1
ATOM 5313 C C . LYS F 1 68 ? 20.283 51.440 99.645 1.00 23.98 68 LYS F C 1
ATOM 5314 O O . LYS F 1 68 ? 20.824 52.121 100.500 1.00 26.30 68 LYS F O 1
ATOM 5320 N N . LYS F 1 69 ? 20.728 51.363 98.396 1.00 24.24 69 LYS F N 1
ATOM 5321 C CA . LYS F 1 69 ? 21.919 52.071 97.942 1.00 23.38 69 LYS F CA 1
ATOM 5322 C C . LYS F 1 69 ? 21.768 53.578 98.148 1.00 23.24 69 LYS F C 1
ATOM 5323 O O . LYS F 1 69 ? 22.595 54.210 98.798 1.00 22.24 69 LYS F O 1
ATOM 5329 N N . ILE F 1 70 ? 20.710 54.150 97.587 1.00 23.53 70 ILE F N 1
ATOM 5330 C CA . ILE F 1 70 ? 20.441 55.572 97.734 1.00 24.74 70 ILE F CA 1
ATOM 5331 C C . ILE F 1 70 ? 20.257 55.956 99.219 1.00 26.62 70 ILE F C 1
ATOM 5332 O O . ILE F 1 70 ? 20.784 56.971 99.689 1.00 26.50 70 ILE F O 1
ATOM 5337 N N . ARG F 1 71 ? 19.521 55.129 99.953 1.00 28.30 71 ARG F N 1
ATOM 5338 C CA . ARG F 1 71 ? 19.233 55.386 101.364 1.00 30.34 71 ARG F CA 1
ATOM 5339 C C . ARG F 1 71 ? 20.482 55.425 102.238 1.00 31.31 71 ARG F C 1
ATOM 5340 O O . ARG F 1 71 ? 20.585 56.201 103.186 1.00 30.93 71 ARG F O 1
ATOM 5348 N N . ASN F 1 72 ? 21.436 54.577 101.914 1.00 33.37 72 ASN F N 1
ATOM 5349 C CA . ASN F 1 72 ? 22.672 54.528 102.664 1.00 36.49 72 ASN F CA 1
ATOM 5350 C C . ASN F 1 72 ? 23.568 55.738 102.332 1.00 36.14 72 ASN F C 1
ATOM 5351 O O . ASN F 1 72 ? 24.679 55.857 102.834 1.00 36.60 72 ASN F O 1
ATOM 5356 N N . VAL F 1 73 ? 23.054 56.648 101.510 1.00 35.76 73 VAL F N 1
ATOM 5357 C CA . VAL F 1 73 ? 23.791 57.841 101.103 1.00 34.98 73 VAL F CA 1
ATOM 5358 C C . VAL F 1 73 ? 23.081 59.142 101.498 1.00 34.76 73 VAL F C 1
ATOM 5359 O O . VAL F 1 73 ? 23.727 60.118 101.889 1.00 34.88 73 VAL F O 1
ATOM 5363 N N . THR F 1 74 ? 21.758 59.169 101.385 1.00 33.41 74 THR F N 1
ATOM 5364 C CA . THR F 1 74 ? 21.003 60.367 101.750 1.00 33.74 74 THR F CA 1
ATOM 5365 C C . THR F 1 74 ? 19.783 60.046 102.606 1.00 34.05 74 THR F C 1
ATOM 5366 O O . THR F 1 74 ? 19.262 58.938 102.554 1.00 34.34 74 THR F O 1
ATOM 5370 N N . THR F 1 75 ? 19.337 61.014 103.402 1.00 34.74 75 THR F N 1
ATOM 5371 C CA . THR F 1 75 ? 18.167 60.818 104.264 1.00 34.78 75 THR F CA 1
ATOM 5372 C C . THR F 1 75 ? 16.944 61.252 103.482 1.00 34.02 75 THR F C 1
ATOM 5373 O O . THR F 1 75 ? 15.813 61.046 103.907 1.00 35.47 75 THR F O 1
ATOM 5377 N N . CYS F 1 76 ? 17.199 61.867 102.337 1.00 33.16 76 CYS F N 1
ATOM 5378 C CA . CYS F 1 76 ? 16.160 62.360 101.447 1.00 31.28 76 CYS F CA 1
ATOM 5379 C C . CYS F 1 76 ? 15.030 61.354 101.232 1.00 30.14 76 CYS F C 1
ATOM 5380 O O . CYS F 1 76 ? 15.264 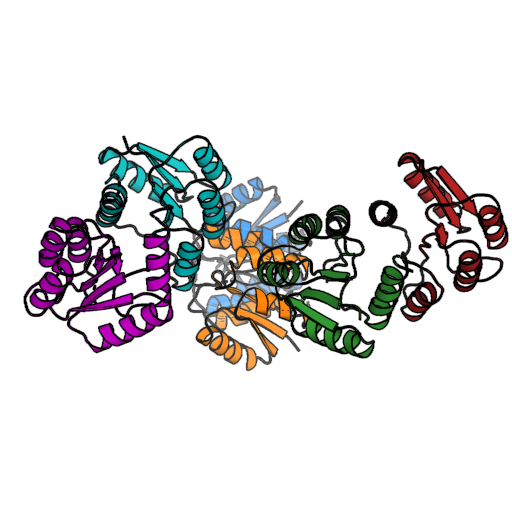60.145 101.134 1.00 30.48 76 CYS F O 1
ATOM 5383 N N . PRO F 1 77 ? 13.781 61.844 101.176 1.00 27.50 77 PRO F N 1
ATOM 5384 C CA . PRO F 1 77 ? 12.582 61.022 100.971 1.00 24.89 77 PRO F CA 1
ATOM 5385 C C . PRO F 1 77 ? 12.556 60.293 99.626 1.00 22.57 77 PRO F C 1
ATOM 5386 O O . PRO F 1 77 ? 12.822 60.881 98.579 1.00 21.40 77 PRO F O 1
ATOM 5390 N N . ILE F 1 78 ? 12.222 59.009 99.666 1.00 20.13 78 ILE F N 1
ATOM 5391 C CA . ILE F 1 78 ? 12.139 58.192 98.465 1.00 16.99 78 ILE F CA 1
ATOM 5392 C C . ILE F 1 78 ? 10.724 57.638 98.277 1.00 17.12 78 ILE F C 1
ATOM 5393 O O . ILE F 1 78 ? 10.180 56.953 99.147 1.00 15.37 78 ILE F O 1
ATOM 5398 N N . VAL F 1 79 ? 10.136 57.946 97.127 1.00 16.16 79 VAL F N 1
ATOM 5399 C CA . VAL F 1 79 ? 8.790 57.501 96.791 1.00 14.09 79 VAL F CA 1
ATOM 5400 C C . VAL F 1 79 ? 8.778 56.661 95.516 1.00 14.53 79 VAL F C 1
ATOM 5401 O O . VAL F 1 79 ? 9.163 57.142 94.454 1.00 13.52 79 VAL F O 1
ATOM 5405 N N . TYR F 1 80 ? 8.323 55.414 95.641 1.00 14.49 80 TYR F N 1
ATOM 5406 C CA . TYR F 1 80 ? 8.233 54.470 94.527 1.00 14.89 80 TYR F CA 1
ATOM 5407 C C . TYR F 1 80 ? 7.050 54.734 93.589 1.00 15.67 80 TYR F C 1
ATOM 5408 O O . TYR F 1 80 ? 5.965 55.119 94.026 1.00 14.98 80 TYR F O 1
ATOM 5425 N N . THR F 1 82 ? 5.192 52.674 90.383 1.00 19.43 82 THR F N 1
ATOM 5426 C CA . THR F 1 82 ? 5.208 51.441 89.620 1.00 20.95 82 THR F CA 1
ATOM 5427 C C . THR F 1 82 ? 3.829 50.835 89.415 1.00 23.31 82 THR F C 1
ATOM 5428 O O . THR F 1 82 ? 2.879 51.202 90.108 1.00 21.33 82 THR F O 1
ATOM 5432 N N . TYR F 1 83 ? 3.722 49.934 88.433 1.00 26.15 83 TYR F N 1
ATOM 5433 C CA . TYR F 1 83 ? 2.460 49.240 88.156 1.00 28.17 83 TYR F CA 1
ATOM 5434 C C . TYR F 1 83 ? 2.353 48.033 89.080 1.00 30.29 83 TYR F C 1
ATOM 5435 O O . TYR F 1 83 ? 1.266 47.485 89.262 1.00 32.44 83 TYR F O 1
ATOM 5444 N N . ILE F 1 84 ? 3.484 47.610 89.642 1.00 31.04 84 ILE F N 1
ATOM 5445 C CA . ILE F 1 84 ? 3.502 46.481 90.554 1.00 33.36 84 ILE F CA 1
ATOM 5446 C C . ILE F 1 84 ? 2.588 46.870 91.699 1.00 36.61 84 ILE F C 1
ATOM 5447 O O . ILE F 1 84 ? 2.821 47.869 92.375 1.00 38.32 84 ILE F O 1
ATOM 5452 N N . ASN F 1 85 ? 1.537 46.088 91.912 1.00 39.64 85 ASN F N 1
ATOM 5453 C CA . ASN F 1 85 ? 0.594 46.401 92.967 1.00 41.05 85 ASN F CA 1
ATOM 5454 C C . ASN F 1 85 ? 0.551 45.347 94.076 1.00 41.49 85 ASN F C 1
ATOM 5455 O O . ASN F 1 85 ? -0.285 45.413 94.978 1.00 40.80 85 ASN F O 1
ATOM 5460 N N . GLU F 1 86 ? 1.469 44.386 94.008 1.00 41.71 86 GLU F N 1
ATOM 5461 C CA . GLU F 1 86 ? 1.559 43.304 94.986 1.00 41.79 86 GLU F CA 1
ATOM 5462 C C . GLU F 1 86 ? 1.935 43.842 96.368 1.00 40.54 86 GLU F C 1
ATOM 5463 O O . GLU F 1 86 ? 2.815 44.691 96.482 1.00 39.68 86 GLU F O 1
ATOM 5469 N N . ASP F 1 87 ? 1.283 43.339 97.414 1.00 39.01 87 ASP F N 1
ATOM 5470 C CA . ASP F 1 87 ? 1.580 43.782 98.773 1.00 37.96 87 ASP F CA 1
ATOM 5471 C C . ASP F 1 87 ? 3.031 43.533 99.149 1.00 36.18 87 ASP F C 1
ATOM 5472 O O . ASP F 1 87 ? 3.679 44.384 99.763 1.00 35.52 87 ASP F O 1
ATOM 5477 N N . GLN F 1 88 ? 3.533 42.357 98.786 1.00 33.23 88 GLN F N 1
ATOM 5478 C CA . GLN F 1 88 ? 4.904 41.984 99.104 1.00 30.71 88 GLN F CA 1
ATOM 5479 C C . GLN F 1 88 ? 5.908 42.986 98.549 1.00 29.21 88 GLN F C 1
ATOM 5480 O O . GLN F 1 88 ? 6.919 43.274 99.183 1.00 27.87 88 GLN F O 1
ATOM 5486 N N . SER F 1 89 ? 5.626 43.507 97.358 1.00 28.03 89 SER F N 1
ATOM 5487 C CA . SER F 1 89 ? 6.499 44.487 96.724 1.00 26.49 89 SER F CA 1
ATOM 5488 C C . SER F 1 89 ? 6.565 45.746 97.604 1.00 25.98 89 SER F C 1
ATOM 5489 O O . SER F 1 89 ? 7.653 46.239 97.925 1.00 24.52 89 SER F O 1
ATOM 5492 N N . ILE F 1 90 ? 5.395 46.248 98.004 1.00 23.76 90 ILE F N 1
ATOM 5493 C CA . ILE F 1 90 ? 5.298 47.424 98.862 1.00 21.94 90 ILE F CA 1
ATOM 5494 C C . ILE F 1 90 ? 6.063 47.238 100.194 1.00 23.34 90 ILE F C 1
ATOM 5495 O O . ILE F 1 90 ? 6.708 48.173 100.690 1.00 23.71 90 ILE F O 1
ATOM 5500 N N . LEU F 1 91 ? 5.993 46.038 100.768 1.00 22.95 91 LEU F N 1
ATOM 5501 C CA . LEU F 1 91 ? 6.712 45.744 102.003 1.00 22.89 91 LEU F CA 1
ATOM 5502 C C . LEU F 1 91 ? 8.204 45.892 101.746 1.00 23.80 91 LEU F C 1
ATOM 5503 O O . LEU F 1 91 ? 8.895 46.632 102.448 1.00 23.86 91 LEU F O 1
ATOM 5508 N N . ASN F 1 92 ? 8.699 45.176 100.738 1.00 22.98 92 ASN F N 1
ATOM 5509 C CA . ASN F 1 92 ? 10.107 45.236 100.371 1.00 21.39 92 ASN F CA 1
ATOM 5510 C C . ASN F 1 92 ? 10.539 46.687 100.155 1.00 21.15 92 ASN F C 1
ATOM 5511 O O . ASN F 1 92 ? 11.554 47.124 100.696 1.00 19.23 92 ASN F O 1
ATOM 5516 N N . ALA F 1 93 ? 9.749 47.423 99.369 1.00 21.18 93 ALA F N 1
ATOM 5517 C CA . ALA F 1 93 ? 10.004 48.831 99.054 1.00 19.50 93 ALA F CA 1
ATOM 5518 C C . ALA F 1 93 ? 10.142 49.692 100.299 1.00 20.72 93 ALA F C 1
ATOM 5519 O O . ALA F 1 93 ? 11.100 50.451 100.447 1.00 20.33 93 ALA F O 1
ATOM 5521 N N . LEU F 1 94 ? 9.161 49.588 101.185 1.00 21.51 94 LEU F N 1
ATOM 5522 C CA . LEU F 1 94 ? 9.166 50.354 102.420 1.00 22.46 94 LEU F CA 1
ATOM 5523 C C . LEU F 1 94 ? 10.301 49.927 103.349 1.00 22.63 94 LEU F C 1
ATOM 5524 O O . LEU F 1 94 ? 10.964 50.772 103.954 1.00 21.74 94 LEU F O 1
ATOM 5529 N N . ASN F 1 95 ? 10.523 48.619 103.464 1.00 24.53 95 ASN F N 1
ATOM 5530 C CA . ASN F 1 95 ? 11.579 48.105 104.332 1.00 26.38 95 ASN F CA 1
ATOM 5531 C C . ASN F 1 95 ? 12.969 48.446 103.812 1.00 28.17 95 ASN F C 1
ATOM 5532 O O . ASN F 1 95 ? 13.914 48.555 104.593 1.00 29.88 95 ASN F O 1
ATOM 5537 N N . SER F 1 96 ? 13.089 48.622 102.498 1.00 28.23 96 SER F N 1
ATOM 5538 C CA . SER F 1 96 ? 14.361 48.977 101.888 1.00 27.45 96 SER F CA 1
ATOM 5539 C C . SER F 1 96 ? 14.737 50.405 102.243 1.00 27.33 96 SER F C 1
ATOM 5540 O O . SER F 1 96 ? 15.892 50.792 102.096 1.00 28.73 96 SER F O 1
ATOM 5543 N N . GLY F 1 97 ? 13.763 51.186 102.705 1.00 25.31 97 GLY F N 1
ATOM 5544 C CA . GLY F 1 97 ? 14.028 52.564 103.077 1.00 23.06 97 GLY F CA 1
ATOM 5545 C C . GLY F 1 97 ? 13.147 53.582 102.372 1.00 23.26 97 GLY F C 1
ATOM 5546 O O . GLY F 1 97 ? 13.364 54.795 102.485 1.00 23.49 97 GLY F O 1
ATOM 5547 N N . GLY F 1 98 ? 12.155 53.099 101.631 1.00 22.13 98 GLY F N 1
ATOM 5548 C CA . GLY F 1 98 ? 11.265 54.005 100.931 1.00 21.78 98 GLY F CA 1
ATOM 5549 C C . GLY F 1 98 ? 10.260 54.616 101.889 1.00 21.81 98 GLY F C 1
ATOM 5550 O O . GLY F 1 98 ? 10.046 54.096 102.985 1.00 22.04 98 GLY F O 1
ATOM 5551 N N . ASP F 1 99 ? 9.632 55.712 101.484 1.00 20.33 99 ASP F N 1
ATOM 5552 C CA . ASP F 1 99 ? 8.657 56.367 102.337 1.00 21.12 99 ASP F CA 1
ATOM 5553 C C . ASP F 1 99 ? 7.231 56.143 101.865 1.00 21.24 99 ASP F C 1
ATOM 5554 O O . ASP F 1 99 ? 6.335 55.891 102.665 1.00 20.65 99 ASP F O 1
ATOM 5559 N N . ASP F 1 100 ? 7.018 56.247 100.563 1.00 22.11 100 ASP F N 1
ATOM 5560 C CA . ASP F 1 100 ? 5.709 55.983 100.008 1.00 21.04 100 ASP F CA 1
ATOM 5561 C C . ASP F 1 100 ? 5.903 55.169 98.735 1.00 19.01 100 ASP F C 1
ATOM 5562 O O . ASP F 1 100 ? 6.998 55.097 98.184 1.00 15.28 100 ASP F O 1
ATOM 5567 N N . TYR F 1 101 ? 4.818 54.561 98.284 1.00 19.06 101 TYR F N 1
ATOM 5568 C CA . TYR F 1 101 ? 4.817 53.706 97.113 1.00 18.74 101 TYR F CA 1
ATOM 5569 C C . TYR F 1 101 ? 3.551 54.049 96.325 1.00 19.08 101 TYR F C 1
ATOM 5570 O O . TYR F 1 101 ? 2.448 53.864 96.828 1.00 17.43 101 TYR F O 1
ATOM 5579 N N . LEU F 1 102 ? 3.711 54.561 95.104 1.00 19.53 102 LEU F N 1
ATOM 5580 C CA . LEU F 1 102 ? 2.566 54.931 94.259 1.00 19.31 102 LEU F CA 1
ATOM 5581 C C . LEU F 1 102 ? 2.345 53.985 93.083 1.00 19.92 102 LEU F C 1
ATOM 5582 O O . LEU F 1 102 ? 3.281 53.654 92.354 1.00 18.50 102 LEU F O 1
ATOM 5587 N N . ILE F 1 103 ? 1.101 53.554 92.899 1.00 21.73 103 ILE F N 1
ATOM 5588 C CA . ILE F 1 103 ? 0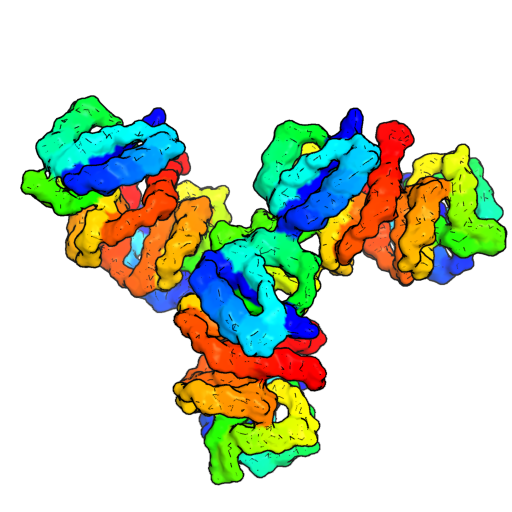.772 52.663 91.795 1.00 24.08 103 ILE F CA 1
ATOM 5589 C C . ILE F 1 103 ? 0.360 53.495 90.591 1.00 26.14 103 ILE F C 1
ATOM 5590 O O . ILE F 1 103 ? -0.579 54.281 90.668 1.00 25.80 103 ILE F O 1
ATOM 5595 N N . LYS F 1 104 ? 1.087 53.340 89.486 1.00 27.69 104 LYS F N 1
ATOM 5596 C CA . LYS F 1 104 ? 0.777 54.079 88.267 1.00 28.03 104 LYS F CA 1
ATOM 5597 C C . LYS F 1 104 ? -0.193 53.240 87.444 1.00 28.88 104 LYS F C 1
ATOM 5598 O O . LYS F 1 104 ? -0.322 52.047 87.667 1.00 29.63 104 LYS F O 1
ATOM 5604 N N . PRO F 1 105 ? -0.896 53.853 86.477 1.00 30.68 105 PRO F N 1
ATOM 5605 C CA . PRO F 1 105 ? -0.890 55.261 86.067 1.00 31.19 105 PRO F CA 1
ATOM 5606 C C . PRO F 1 105 ? -0.999 56.227 87.235 1.00 31.83 105 PRO F C 1
ATOM 5607 O O . PRO F 1 105 ? -1.933 56.158 88.036 1.00 31.78 105 PRO F O 1
ATOM 5611 N N . LEU F 1 106 ? -0.034 57.128 87.322 1.00 31.18 106 LEU F N 1
ATOM 5612 C CA . LEU F 1 106 ? -0.001 58.106 88.391 1.00 31.75 106 LEU F CA 1
ATOM 5613 C C . LEU F 1 106 ? -1.109 59.138 88.268 1.00 31.93 106 LEU F C 1
ATOM 5614 O O . LEU F 1 106 ? -1.535 59.468 87.175 1.00 32.50 106 LEU F O 1
ATOM 5619 N N . ASN F 1 107 ? -1.577 59.631 89.407 1.00 32.59 107 ASN F N 1
ATOM 5620 C CA . ASN F 1 107 ? -2.595 60.669 89.448 1.00 33.39 107 ASN F CA 1
ATOM 5621 C C . ASN F 1 107 ? -1.793 61.907 89.823 1.00 33.57 107 ASN F C 1
ATOM 5622 O O . ASN F 1 107 ? -1.557 62.162 91.001 1.00 34.25 107 ASN F O 1
ATOM 5627 N N . LEU F 1 108 ? -1.359 62.668 88.822 1.00 34.27 108 LEU F N 1
ATOM 5628 C CA . LEU F 1 108 ? -0.550 63.859 89.069 1.00 34.01 108 LEU F CA 1
ATOM 5629 C C . LEU F 1 108 ? -1.052 64.744 90.188 1.00 33.23 108 LEU F C 1
ATOM 5630 O O . LEU F 1 108 ? -0.262 65.313 90.935 1.00 33.33 108 LEU F O 1
ATOM 5635 N N . GLU F 1 109 ? -2.365 64.861 90.314 1.00 33.64 109 GLU F N 1
ATOM 5636 C CA . GLU F 1 109 ? -2.929 65.687 91.367 1.00 34.40 109 GLU F CA 1
ATOM 5637 C C . GLU F 1 109 ? -2.687 65.127 92.764 1.00 32.52 109 GLU F C 1
ATOM 5638 O O . GLU F 1 109 ? -2.326 65.869 93.681 1.00 31.59 109 GLU F O 1
ATOM 5644 N N . ILE F 1 110 ? -2.892 63.822 92.923 1.00 30.46 110 ILE F N 1
ATOM 5645 C CA . ILE F 1 110 ? -2.681 63.177 94.212 1.00 28.94 110 ILE F CA 1
ATOM 5646 C C . ILE F 1 110 ? -1.187 63.082 94.516 1.00 28.69 110 ILE F C 1
ATOM 5647 O O . ILE F 1 110 ? -0.769 63.229 95.666 1.00 27.09 110 ILE F O 1
ATOM 5652 N N . LEU F 1 111 ? -0.388 62.860 93.474 1.00 28.33 111 LEU F N 1
ATOM 5653 C CA . LEU F 1 111 ? 1.057 62.766 93.621 1.00 28.29 111 LEU F CA 1
ATOM 5654 C C . LEU F 1 111 ? 1.579 64.106 94.118 1.00 29.90 111 LEU F C 1
ATOM 5655 O O . LEU F 1 111 ? 2.357 64.164 95.072 1.00 28.70 111 LEU F O 1
ATOM 5660 N N . TYR F 1 112 ? 1.149 65.186 93.471 1.00 31.07 112 TYR F N 1
ATOM 5661 C CA . TYR F 1 112 ? 1.588 66.507 93.882 1.00 33.09 112 TYR F CA 1
ATOM 5662 C C . TYR F 1 112 ? 1.119 66.815 95.307 1.00 34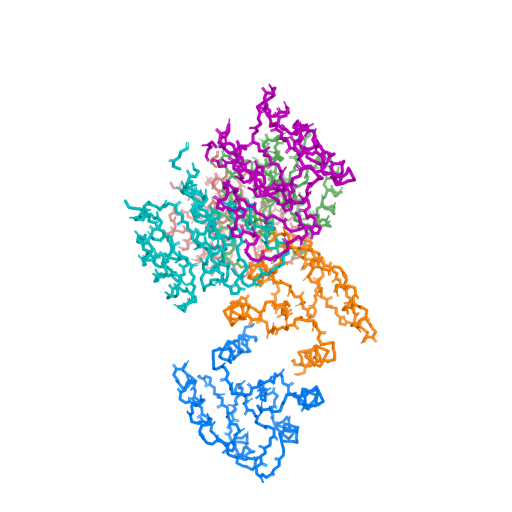.03 112 TYR F C 1
ATOM 5663 O O . TYR F 1 112 ? 1.780 67.553 96.049 1.00 33.66 112 TYR F O 1
ATOM 5672 N N . ALA F 1 113 ? -0.023 66.244 95.682 1.00 33.76 113 ALA F N 1
ATOM 5673 C CA . ALA F 1 113 ? -0.568 66.434 97.015 1.00 32.75 113 ALA F CA 1
ATOM 5674 C C . ALA F 1 113 ? 0.386 65.780 98.007 1.00 32.48 113 ALA F C 1
ATOM 5675 O O . ALA F 1 113 ? 0.781 66.398 98.998 1.00 32.27 113 ALA F O 1
ATOM 5677 N N . LYS F 1 114 ? 0.755 64.528 97.740 1.00 31.69 114 LYS F N 1
ATOM 5678 C CA . LYS F 1 114 ? 1.690 63.810 98.606 1.00 30.46 114 LYS F CA 1
ATOM 5679 C C . LYS F 1 114 ? 3.014 64.582 98.643 1.00 29.32 114 LYS F C 1
ATOM 5680 O O . LYS F 1 114 ? 3.675 64.651 99.676 1.00 25.49 114 LYS F O 1
ATOM 5686 N N . VAL F 1 115 ? 3.398 65.161 97.508 1.00 29.88 115 VAL F N 1
ATOM 5687 C CA . VAL F 1 115 ? 4.637 65.931 97.435 1.00 30.11 115 VAL F CA 1
ATOM 5688 C C . VAL F 1 115 ? 4.540 67.110 98.385 1.00 31.63 115 VAL F C 1
ATOM 5689 O O . VAL F 1 115 ? 5.478 67.382 99.131 1.00 31.31 115 VAL F O 1
ATOM 5693 N N . LYS F 1 116 ? 3.403 67.810 98.341 1.00 33.42 116 LYS F N 1
ATOM 5694 C CA . LYS F 1 116 ? 3.153 68.965 99.206 1.00 33.39 116 LYS F CA 1
ATOM 5695 C C . LYS F 1 116 ? 3.167 68.527 100.662 1.00 33.26 116 LYS F C 1
ATOM 5696 O O . LYS F 1 116 ? 3.713 69.208 101.520 1.00 33.08 116 LYS F O 1
ATOM 5702 N N . ALA F 1 117 ? 2.574 67.373 100.932 1.00 33.09 117 ALA F N 1
ATOM 5703 C CA . ALA F 1 117 ? 2.527 66.840 102.283 1.00 32.96 117 ALA F CA 1
ATOM 5704 C C . ALA F 1 117 ? 3.911 66.484 102.823 1.00 33.56 117 ALA F C 1
ATOM 5705 O O . ALA F 1 117 ? 4.204 66.724 103.992 1.00 33.08 117 ALA F O 1
ATOM 5707 N N . ILE F 1 118 ? 4.758 65.909 101.974 1.00 35.21 118 ILE F N 1
ATOM 5708 C CA . ILE F 1 118 ? 6.103 65.516 102.385 1.00 35.97 118 ILE F CA 1
ATOM 5709 C C . ILE F 1 118 ? 7.011 66.720 102.623 1.00 38.71 118 ILE F C 1
ATOM 5710 O O . ILE F 1 118 ? 7.753 66.767 103.609 1.00 39.27 118 ILE F O 1
ATOM 5715 N N . LEU F 1 119 ? 6.953 67.694 101.723 1.00 41.41 119 LEU F N 1
ATOM 5716 C CA . LEU F 1 119 ? 7.780 68.888 101.852 1.00 45.49 119 LEU F CA 1
ATOM 5717 C C . LEU F 1 119 ? 7.277 69.753 102.999 1.00 48.01 119 LEU F C 1
ATOM 5718 O O . LEU F 1 119 ? 8.059 70.248 103.814 1.00 47.65 119 LEU F O 1
ATOM 5723 N N . ARG F 1 120 ? 5.961 69.925 103.050 1.00 51.31 120 ARG F N 1
ATOM 5724 C CA . ARG F 1 120 ? 5.314 70.707 104.095 1.00 54.26 120 ARG F CA 1
ATOM 5725 C C . ARG F 1 120 ? 5.901 70.266 105.426 1.00 55.53 120 ARG F C 1
ATOM 5726 O O . ARG F 1 120 ? 6.316 71.093 106.236 1.00 55.91 120 ARG F O 1
ATOM 5734 N N . ARG F 1 121 ? 5.952 68.951 105.620 1.00 57.36 121 ARG F N 1
ATOM 5735 C CA . ARG F 1 121 ? 6.488 68.346 106.835 1.00 60.18 121 ARG F CA 1
ATOM 5736 C C . ARG F 1 121 ? 8.012 68.440 106.945 1.00 64.16 121 ARG F C 1
ATOM 5737 O O . ARG F 1 121 ? 8.546 68.913 107.952 1.00 63.98 121 ARG F O 1
ATOM 5753 N N . ASN F 1 123 ? 9.927 70.427 105.968 1.00 77.93 123 ASN F N 1
ATOM 5754 C CA . ASN F 1 123 ? 10.396 71.815 106.015 1.00 80.20 123 ASN F CA 1
ATOM 5755 C C . ASN F 1 123 ? 9.644 72.640 107.058 1.00 81.38 123 ASN F C 1
ATOM 5756 O O . ASN F 1 123 ? 9.425 73.841 106.877 1.00 81.32 123 ASN F O 1
ATOM 5761 N N . SER F 1 124 ? 9.258 71.982 108.148 1.00 82.56 124 SER F N 1
ATOM 5762 C CA . SER F 1 124 ? 8.534 72.619 109.246 1.00 83.40 124 SER F CA 1
ATOM 5763 C C . SER F 1 124 ? 8.228 71.595 110.333 1.00 83.80 124 SER F C 1
ATOM 5764 O O . SER F 1 124 ? 8.805 71.716 111.436 1.00 84.19 124 SER F O 1
#

B-factor: mean 34.66, std 14.7, range [2.91, 103.42]

Organism: Clostridioides difficile (strain 630) (NCBI:txid272563)

Foldseek 3Di:
DAEEEEEALPVVLVVVVQVVVVVVVYHYDYHNALVSVVVVLVVDDHQEYEEEQDGPVHGRLVSLLVSVVRDLHAYEYYQDDDPVVQVSCVVSSHDYYDHPPDPVVVVVVVVCVSSVVCD/DAEEEEEALDVVLVVVLCVLVVVVVYHYDYHNALVSVVVVVVVDPHQEYEEEQDGPHHGVLVSLLVSVVPDLHAYEYEQDDDPVVQVSQVVSSHDYYDHPPDDSVVVVVVSCVSSVCVD/DAEEEEEAQPVVLVVVLCVLVVVVPYHYDYAQALVSVCVDLVVDDHQEYEEEQDHPVHGLLVSVLVVVVSDLHAYEYEQDDDPCSVVSSVVSRHDYYDHPPDDNVVVVVVVCVSSVVVD/DFEEEEEAQPVVLVVVLCVQVVVVVYHYHYDRALVSVVVCLVPDPGQEYEFEQDGDPDGRLVSLLVSVVSDLHAYEYEQDDDDVVQVSCVVSNHDYYDHPPDPRVVVVVVVCVSSVCVD/DAEEEEEALPVVLVVVQCVLVVVVVYHYDYHNALVRVVVVVVPDPHQEYEEEQDHDVHGQLVSLLVSCVSDLHAYEYYQDDDPVCQVSNVVSNHDYYDHPPDDSVVVVVVVCVSVVVVD/DAEEEEEALPPVVCVVLQVLVVVVVYHYDYAQALVRVVVVLVVDDHQEYEEEQDGDHHGRLVSLLVSVVRDLHAYEYEQPPDPVVQVSNVVSPHDYYDHDVDDSVVVVVVVCVSVVVCD

CATH classification: 3.40.50.2300

Secondary structure (DSSP, 8-state):
--EEEEE-S-HHHHHHHHHHHHTTT-EEEEESSHHHHHHHHHH---SEEEE-SEETTEEHHHHHHHHHTT----EE------HHHHHHHHHTT--B-PPSSP-HHHHHHHHHHHHH---/--EEEEE-S-HHHHHHHHHHHHTTT-EEEEESSHHHHHHHHHH---SEEEE-SEETTEEHHHHHHHHTTT----EE------HHHHHHHHTTT--B--PSSP-HHHHHHHHHHHHH---/--EEEEE-S-HHHHHHHHHHHHHTT-EEEEE-SHHHHHHHHHT---SEEEE-SEETTEEHHHHHHHHHHH--S-EE------HHHHHHHHHTT-SB--PSSP-HHHHHHHHHHHHH---/-EEEEEE-S-HHHHHHHHHHHHTTTEEEEEESSHHHHHHHHHH---SEEEE-SB-SSSBHHHHHHHHHHH----EE------HHHHHHHHHHT--B--PSSP-HHHHHHHHHHHHH---/--EEEEE-S-HHHHHHHHHHHHTTT-EEEEESSHHHHHHHHHHS--SEEEE-SEETTEEHHHHHHHHHHH--S-EE------HHHHHHHHHTT-SB--PSSP-HHHHHHHHHHHHH---/--EEEEE-S-HHHHHHHHHHHHHTT-EEEEESSHHHHHHHHHH---SEEEE-SB-SSSBHHHHHHHHHTT----EE------HHHHHHHHHTT-SB--PSSP-HHHHHHHHHHHHH---